Protein AF-A0A965KF27-F1 (afdb_monomer)

Sequence (479 aa):
AANRAMLPWALVDLTTTGQGMSFATTGVGGISRYLRPLAGSEYETNPTSIIAGTNGTTGMSNLQLIAGTFGGVPFAGSTVTGNATRNSLTMENGANLTIADGAQFNLRTGGILVRAGSNSTISGGVLNFPNTFSPLTIWTVGNLTISSSLAGGNGIAGGNMSLIKNGLGTLTVAPVASTINGLAATGTNSLSGQFVLNQGTLKLGAGINNAIQPYNYFSAMSGTLDLNGTSLQTYGFFNDSAVPGNGANITSTNGTGHLMITTDTRTFSGTMSGDMKFTKSGNGTFNFYSDFSYSGPTVINGGLTVMYQDARFTATSALDLNFGNLYLENNNSWSDNANRIPDGTPVTMRGGYLELRGRAQNASSERIGTATLALGQSQFYVANGAGADATTTLTIGNLVRNVGTAVNFTSGLYNRVKIEQLNGSAFSAANLTNGIIGGWAVMGAIGTGTHHFATYSPIYGVGAMGTDGFLGYSNATTD

Nearest PDB structures (foldseek):
  6bea-assembly1_A  TM=2.503E-01  e=2.991E+00  Escherichia coli CFT073

Solvent-accessible surface area (backbone atoms only — not comparable to full-atom values): 21808 Å² total; per-residue (Å²): 94,26,59,61,74,65,39,50,91,40,74,27,62,83,48,96,75,43,79,50,50,28,50,21,20,73,56,91,62,101,85,56,95,44,80,34,49,67,54,78,68,29,36,44,66,62,55,72,65,41,51,58,39,60,92,94,50,88,25,44,22,25,36,33,33,62,29,48,69,58,97,85,43,79,37,59,53,30,35,28,76,34,55,25,44,27,30,30,43,37,31,26,69,35,12,30,40,38,29,34,82,92,14,37,42,30,39,54,50,14,22,37,38,28,35,52,85,11,62,24,40,37,31,53,27,33,43,41,43,51,64,92,37,50,43,35,23,37,33,16,49,8,30,37,37,34,36,23,26,37,31,44,23,49,39,65,90,69,65,35,63,28,34,36,38,33,37,69,20,38,40,33,36,32,22,52,53,31,88,50,90,96,36,62,41,29,22,57,24,49,44,26,9,14,38,34,32,59,29,23,32,42,31,36,22,72,68,22,25,21,23,55,29,62,53,18,32,37,37,36,53,20,39,31,43,30,32,22,31,14,41,41,42,25,35,27,65,28,48,78,42,82,48,59,60,44,25,14,38,36,34,19,84,48,56,63,10,32,48,32,38,31,59,33,61,51,23,33,2,26,34,36,33,45,43,22,30,41,32,43,31,37,72,30,47,31,37,34,14,18,52,25,52,18,49,29,42,39,36,33,38,30,25,36,37,39,25,29,49,59,22,24,39,70,37,33,59,27,39,36,24,44,49,8,33,40,36,46,38,16,54,90,22,93,48,80,65,55,62,42,48,40,55,81,27,40,32,40,24,34,35,12,37,42,32,42,33,13,19,52,63,29,74,28,44,39,42,38,13,42,38,32,36,71,33,51,58,23,37,44,38,33,43,53,20,57,61,94,60,20,24,17,37,43,35,30,50,20,42,32,76,41,90,90,33,34,38,39,35,32,53,54,94,50,10,21,39,35,56,50,13,50,68,85,37,83,50,55,53,88,74,35,63,96,60,23,79,38,100,44,31,31,21,41,63,89,92,68,87,61,71,32,54,18,18,53,26,92,86,54,20,48,42,39,49,59,37,93,85,43,56,61,78,80,83,75,83,77,128

Structure (mmCIF, N/CA/C/O backbone):
data_AF-A0A965KF27-F1
#
_entry.id   AF-A0A965KF27-F1
#
loop_
_atom_site.group_PDB
_atom_site.id
_atom_site.type_symbol
_atom_site.label_atom_id
_atom_site.label_alt_id
_atom_site.label_comp_id
_atom_site.label_asym_id
_atom_site.label_entity_id
_atom_site.label_seq_id
_atom_site.pdbx_PDB_ins_code
_atom_site.Cartn_x
_atom_site.Cartn_y
_atom_site.Cartn_z
_atom_site.occupancy
_atom_site.B_iso_or_equiv
_atom_site.auth_seq_id
_atom_site.auth_comp_id
_atom_site.auth_asym_id
_atom_site.auth_atom_id
_atom_site.pdbx_PDB_model_num
ATOM 1 N N . ALA A 1 1 ? 32.822 6.476 -28.924 1.00 77.38 1 ALA A N 1
ATOM 2 C CA . ALA A 1 1 ? 32.779 5.006 -28.775 1.00 77.38 1 ALA A CA 1
ATOM 3 C C . ALA A 1 1 ? 31.440 4.648 -28.163 1.00 77.38 1 ALA A C 1
ATOM 5 O O . ALA A 1 1 ? 31.049 5.314 -27.210 1.00 77.38 1 ALA A O 1
ATOM 6 N N . ALA A 1 2 ? 30.766 3.620 -28.681 1.00 83.31 2 ALA A N 1
ATOM 7 C CA . ALA A 1 2 ? 29.409 3.263 -28.265 1.00 83.31 2 ALA A CA 1
ATOM 8 C C . ALA A 1 2 ? 29.284 2.822 -26.792 1.00 83.31 2 ALA A C 1
ATOM 10 O O . ALA A 1 2 ? 28.183 2.709 -26.289 1.00 83.31 2 ALA A O 1
ATOM 11 N N . ASN A 1 3 ? 30.387 2.580 -26.076 1.00 87.25 3 ASN A N 1
ATOM 12 C CA . ASN A 1 3 ? 30.406 2.249 -24.644 1.00 87.25 3 ASN A CA 1
ATOM 13 C C . ASN A 1 3 ? 30.841 3.457 -23.792 1.00 87.25 3 ASN A C 1
ATOM 15 O O . ASN A 1 3 ? 31.815 3.401 -23.038 1.00 87.25 3 ASN A O 1
ATOM 19 N N . ARG A 1 4 ? 30.200 4.614 -23.977 1.00 89.56 4 ARG A N 1
ATOM 20 C CA . ARG A 1 4 ? 30.495 5.788 -23.145 1.00 89.56 4 ARG A CA 1
ATOM 21 C C . ARG A 1 4 ? 29.890 5.588 -21.752 1.00 89.56 4 ARG A C 1
ATOM 23 O O . ARG A 1 4 ? 28.711 5.260 -21.641 1.00 89.56 4 ARG A O 1
ATOM 30 N N . ALA A 1 5 ? 30.685 5.835 -20.708 1.00 89.50 5 ALA A N 1
ATOM 31 C CA . ALA A 1 5 ? 30.214 5.833 -19.324 1.00 89.50 5 ALA A CA 1
ATOM 32 C C . ALA A 1 5 ? 29.113 6.883 -19.099 1.00 89.50 5 ALA A C 1
ATOM 34 O O . ALA A 1 5 ? 29.152 7.968 -19.684 1.00 89.50 5 ALA A O 1
ATOM 35 N N . MET A 1 6 ? 28.155 6.577 -18.227 1.00 92.25 6 MET A N 1
ATOM 36 C CA . MET A 1 6 ? 27.004 7.436 -17.950 1.00 92.25 6 MET A CA 1
ATOM 37 C C . MET A 1 6 ? 26.544 7.338 -16.500 1.00 92.25 6 MET A C 1
ATOM 39 O O . MET A 1 6 ? 26.923 6.414 -15.781 1.00 92.25 6 MET A O 1
ATOM 43 N N . LEU A 1 7 ? 25.680 8.270 -16.112 1.00 93.31 7 LEU A N 1
ATOM 44 C CA . LEU A 1 7 ? 24.947 8.263 -14.856 1.00 93.31 7 LEU A CA 1
ATOM 45 C C . LEU A 1 7 ? 23.524 7.736 -15.124 1.00 93.31 7 LEU A C 1
ATOM 47 O O . LEU A 1 7 ? 22.702 8.477 -15.660 1.00 93.31 7 LEU A O 1
ATOM 51 N N . PRO A 1 8 ? 23.200 6.479 -14.770 1.00 92.69 8 PRO A N 1
ATOM 52 C CA . PRO A 1 8 ? 21.877 5.892 -15.032 1.00 92.69 8 PRO A CA 1
ATOM 53 C C . PRO A 1 8 ? 20.749 6.588 -14.246 1.00 92.69 8 PRO A C 1
ATOM 55 O O . PRO A 1 8 ? 19.582 6.522 -14.622 1.00 92.69 8 PRO A O 1
ATOM 58 N N . TRP A 1 9 ? 21.097 7.293 -13.168 1.00 92.69 9 TRP A N 1
ATOM 59 C CA . TRP A 1 9 ? 20.187 8.037 -12.295 1.00 92.69 9 TRP A CA 1
ATOM 60 C C . TRP A 1 9 ? 20.003 9.508 -12.690 1.00 92.69 9 TRP A C 1
ATOM 62 O O . TRP A 1 9 ? 19.303 10.229 -11.986 1.00 92.69 9 TRP A O 1
ATOM 72 N N . ALA A 1 10 ? 20.599 9.972 -13.793 1.00 94.06 10 ALA A N 1
ATOM 73 C CA . ALA A 1 10 ? 20.452 11.349 -14.256 1.00 94.06 10 ALA A CA 1
ATOM 74 C C . ALA A 1 10 ? 20.178 11.412 -15.760 1.00 94.06 10 ALA A C 1
ATOM 76 O O . ALA A 1 10 ? 20.854 10.761 -16.558 1.00 94.06 10 ALA A O 1
ATOM 77 N N . LEU A 1 11 ? 19.224 12.261 -16.141 1.00 94.38 11 LEU A N 1
ATOM 78 C CA . LEU A 1 11 ? 18.960 12.622 -17.529 1.00 94.38 11 LEU A CA 1
ATOM 79 C C . LEU A 1 11 ? 19.413 14.060 -17.794 1.00 94.38 11 LEU A C 1
ATOM 81 O O . LEU A 1 11 ? 19.322 14.920 -16.920 1.00 94.38 11 LEU A O 1
ATOM 85 N N . VAL A 1 12 ? 19.876 14.317 -19.014 1.00 93.44 12 VAL A N 1
ATOM 86 C CA . VAL A 1 12 ? 20.067 15.664 -19.560 1.00 93.44 12 VAL A CA 1
ATOM 87 C C . VAL A 1 12 ? 19.088 15.833 -20.708 1.00 93.44 12 VAL A C 1
ATOM 89 O O . VAL A 1 12 ? 19.094 15.021 -21.634 1.00 93.44 12 VAL A O 1
ATOM 92 N N . ASP A 1 13 ? 18.276 16.886 -20.650 1.00 89.56 13 ASP A N 1
ATOM 93 C CA . ASP A 1 13 ? 17.435 17.328 -21.759 1.00 89.56 13 ASP A CA 1
ATOM 94 C C . ASP A 1 13 ? 18.058 18.561 -22.417 1.00 89.56 13 ASP A C 1
ATOM 96 O O . ASP A 1 13 ? 18.448 19.507 -21.735 1.00 89.56 13 ASP A O 1
ATOM 100 N N . LEU A 1 14 ? 18.155 18.546 -23.744 1.00 84.12 14 LEU A N 1
ATOM 101 C CA . LEU A 1 14 ? 18.534 19.717 -24.545 1.00 84.12 14 LEU A CA 1
ATOM 102 C C . LEU A 1 14 ? 17.319 20.376 -25.214 1.00 84.12 14 LEU A C 1
ATOM 104 O O . LEU A 1 14 ? 17.470 21.296 -26.014 1.00 84.12 14 LEU A O 1
ATOM 108 N N . THR A 1 15 ? 16.120 19.879 -24.924 1.00 78.19 15 THR A N 1
ATOM 109 C CA . THR A 1 15 ? 14.849 20.329 -25.488 1.00 78.19 15 THR A CA 1
ATOM 110 C C . THR A 1 15 ? 13.872 20.685 -24.373 1.00 78.19 15 THR A C 1
ATOM 112 O O . THR A 1 15 ? 14.083 20.357 -23.213 1.00 78.19 15 THR A O 1
ATOM 115 N N . THR A 1 16 ? 12.778 21.360 -24.715 1.00 65.38 16 THR A N 1
ATOM 116 C CA . THR A 1 16 ? 11.671 21.614 -23.780 1.00 65.38 16 THR A CA 1
ATOM 117 C C . THR A 1 16 ? 10.631 20.488 -23.771 1.00 65.38 16 THR A C 1
ATOM 119 O O . THR A 1 16 ? 9.737 20.492 -22.931 1.00 65.38 16 THR A O 1
ATOM 122 N N . THR A 1 17 ? 10.716 19.533 -24.705 1.00 64.94 17 THR A N 1
ATOM 123 C CA . THR A 1 17 ? 9.679 18.519 -24.975 1.00 64.94 17 THR A CA 1
ATOM 124 C C . THR A 1 17 ? 10.075 17.098 -24.571 1.00 64.94 17 THR A C 1
ATOM 126 O O . THR A 1 17 ? 9.298 16.168 -24.784 1.00 64.94 17 THR A O 1
ATOM 129 N N . GLY A 1 18 ? 11.277 16.885 -24.031 1.00 66.06 18 GLY A N 1
ATOM 130 C CA . GLY A 1 18 ? 11.758 15.555 -23.661 1.00 66.06 18 GLY A CA 1
ATOM 131 C C . GLY A 1 18 ? 12.308 14.711 -24.810 1.00 66.06 18 GLY A C 1
ATOM 132 O O . GLY A 1 18 ? 12.859 13.635 -24.570 1.00 66.06 18 GLY A O 1
ATOM 133 N N . GLN A 1 19 ? 12.194 15.175 -26.057 1.00 63.41 19 GLN A N 1
ATOM 134 C CA . GLN A 1 19 ? 12.662 14.435 -27.233 1.00 63.41 19 GLN A CA 1
ATOM 135 C C . GLN A 1 19 ? 14.193 14.445 -27.360 1.00 63.41 19 GLN A C 1
ATOM 137 O O . GLN A 1 19 ? 14.773 13.540 -27.954 1.00 63.41 19 GLN A O 1
ATOM 142 N N . GLY A 1 20 ? 14.870 15.411 -26.733 1.00 74.00 20 GLY A N 1
ATOM 143 C CA . GLY A 1 20 ? 16.330 15.490 -26.631 1.00 74.00 20 GLY A CA 1
ATOM 144 C C . GLY A 1 20 ? 16.938 14.786 -25.417 1.00 74.00 20 GLY A C 1
ATOM 145 O O . GLY A 1 20 ? 18.156 14.848 -25.253 1.00 74.00 20 GLY A O 1
ATOM 146 N N . MET A 1 21 ? 16.137 14.112 -24.582 1.00 89.12 21 MET A N 1
ATOM 147 C CA . MET A 1 21 ? 16.615 13.521 -23.328 1.00 89.12 21 MET A CA 1
ATOM 148 C C . MET A 1 21 ? 17.507 12.299 -23.503 1.00 89.12 21 MET A C 1
ATOM 150 O O . MET A 1 21 ? 17.153 11.337 -24.169 1.00 89.12 21 MET A O 1
ATOM 154 N N . SER A 1 22 ? 18.629 12.274 -22.798 1.00 94.31 22 SER A N 1
ATOM 155 C CA . SER A 1 22 ? 19.522 11.116 -22.727 1.00 94.31 22 SER A CA 1
ATOM 156 C C . SER A 1 22 ? 20.075 10.971 -21.318 1.00 94.31 22 SER A C 1
ATOM 158 O O . SER A 1 22 ? 20.110 11.941 -20.563 1.00 94.31 22 SER A O 1
ATOM 160 N N . PHE A 1 23 ? 20.605 9.793 -20.988 1.00 95.38 23 PHE A N 1
ATOM 161 C CA . PHE A 1 23 ? 21.456 9.641 -19.811 1.00 95.38 23 PHE A CA 1
ATOM 162 C C . PHE A 1 23 ? 22.585 10.670 -19.804 1.00 95.38 23 PHE A C 1
ATOM 164 O O . PHE A 1 23 ? 23.196 10.942 -20.846 1.00 95.38 23 PHE A O 1
ATOM 171 N N . ALA A 1 24 ? 22.860 11.215 -18.622 1.00 94.12 24 ALA A N 1
ATOM 172 C CA . ALA A 1 24 ? 23.939 12.162 -18.423 1.00 94.12 24 ALA A CA 1
ATOM 173 C C . ALA A 1 24 ? 25.299 11.466 -18.575 1.00 94.12 24 ALA A C 1
ATOM 175 O O . ALA A 1 24 ? 25.563 10.424 -17.973 1.00 94.12 24 ALA A O 1
ATOM 176 N N . THR A 1 25 ? 26.193 12.073 -19.345 1.00 92.06 25 THR A N 1
ATOM 177 C CA . THR A 1 25 ? 27.604 11.695 -19.448 1.00 92.06 25 THR A CA 1
ATOM 178 C C . THR A 1 25 ? 28.488 12.931 -19.312 1.00 92.06 25 THR A C 1
ATOM 180 O O . THR A 1 25 ? 28.034 14.068 -19.443 1.00 92.06 25 THR A O 1
ATOM 183 N N . THR A 1 26 ? 29.771 12.727 -19.037 1.00 88.69 26 THR A N 1
ATOM 184 C CA . THR A 1 26 ? 30.740 13.819 -18.954 1.00 88.69 26 THR A CA 1
ATOM 185 C C . THR A 1 26 ? 31.139 14.317 -20.344 1.00 88.69 26 THR A C 1
ATOM 187 O O . THR A 1 26 ? 31.276 13.538 -21.298 1.00 88.69 26 THR A O 1
ATOM 190 N N . GLY A 1 27 ? 31.381 15.625 -20.457 1.00 79.69 27 GLY A N 1
ATOM 191 C CA . GLY A 1 27 ? 32.025 16.251 -21.614 1.00 79.69 27 GLY A CA 1
ATOM 192 C C . GLY A 1 27 ? 33.340 15.566 -22.024 1.00 79.69 27 GLY A C 1
ATOM 193 O O . GLY A 1 27 ? 34.021 14.931 -21.215 1.00 79.69 27 GLY A O 1
ATOM 194 N N . VAL A 1 28 ? 33.698 15.676 -23.304 1.00 68.50 28 VAL A N 1
ATOM 195 C CA . VAL A 1 28 ? 35.023 15.304 -23.832 1.00 68.50 28 VAL A CA 1
ATOM 196 C C . VAL A 1 28 ? 35.784 16.594 -24.133 1.00 68.50 28 VAL A C 1
ATOM 198 O O . VAL A 1 28 ? 35.405 17.320 -25.042 1.00 68.50 28 VAL A O 1
ATOM 201 N N . GLY A 1 29 ? 36.816 16.910 -23.346 1.00 61.09 29 GLY A N 1
ATOM 202 C CA . GLY A 1 29 ? 37.650 18.104 -23.547 1.00 61.09 29 GLY A CA 1
ATOM 203 C C . GLY A 1 29 ? 38.289 18.610 -22.251 1.00 61.09 29 GLY A C 1
ATOM 204 O O . GLY A 1 29 ? 37.610 18.781 -21.243 1.00 61.09 29 GLY A O 1
ATOM 205 N N . GLY A 1 30 ? 39.606 18.832 -22.269 1.00 53.75 30 GLY A N 1
ATOM 206 C CA . GLY A 1 30 ? 40.469 18.974 -21.087 1.00 53.75 30 GLY A CA 1
ATOM 207 C C . GLY A 1 30 ? 40.339 20.240 -20.232 1.00 53.75 30 GLY A C 1
ATOM 208 O O . GLY A 1 30 ? 41.230 20.471 -19.425 1.00 53.75 30 GLY A O 1
ATOM 209 N N . ILE A 1 31 ? 39.291 21.064 -20.369 1.00 55.97 31 ILE A N 1
ATOM 210 C CA . ILE A 1 31 ? 39.220 22.348 -19.634 1.00 55.97 31 ILE A CA 1
ATOM 211 C C . ILE A 1 31 ? 37.835 22.675 -19.045 1.00 55.97 31 ILE A C 1
ATOM 213 O O . ILE A 1 31 ? 37.691 23.642 -18.305 1.00 55.97 31 ILE A O 1
ATOM 217 N N . SER A 1 32 ? 36.792 21.871 -19.282 1.00 58.41 32 SER A N 1
ATOM 218 C CA . SER A 1 32 ? 35.496 22.060 -18.604 1.00 58.41 32 SER A CA 1
ATOM 219 C C . SER A 1 32 ? 34.770 20.731 -18.411 1.00 58.41 32 SER A C 1
ATOM 221 O O . SER A 1 32 ? 34.354 20.082 -19.369 1.00 58.41 32 SER A O 1
ATOM 223 N N . ARG A 1 33 ? 34.620 20.317 -17.149 1.00 72.56 33 ARG A N 1
ATOM 224 C CA . ARG A 1 33 ? 33.836 19.140 -16.753 1.00 72.56 33 ARG A CA 1
ATOM 225 C C . ARG A 1 33 ? 32.363 19.547 -16.649 1.00 72.56 33 ARG A C 1
ATOM 227 O O . ARG A 1 33 ? 31.944 20.035 -15.609 1.00 72.56 33 ARG A O 1
ATOM 234 N N . TYR A 1 34 ? 31.595 19.361 -17.719 1.00 85.38 34 TYR A N 1
ATOM 235 C CA . TYR A 1 34 ? 30.139 19.554 -17.722 1.00 85.38 34 TYR A CA 1
ATOM 236 C C . TYR A 1 34 ? 29.401 18.233 -17.985 1.00 85.38 34 TYR A C 1
ATOM 238 O O . TYR A 1 34 ? 29.977 17.289 -18.540 1.00 85.38 34 TYR A O 1
ATOM 246 N N . LEU A 1 35 ? 28.134 18.165 -17.566 1.00 89.38 35 LEU A N 1
ATOM 247 C CA . LEU A 1 35 ? 27.212 17.081 -17.911 1.00 89.38 35 LEU A CA 1
ATOM 248 C C . LEU A 1 35 ? 26.552 17.379 -19.261 1.00 89.38 35 LEU A C 1
ATOM 250 O O . LEU A 1 35 ? 26.169 18.514 -19.532 1.00 89.38 35 LEU A O 1
ATOM 254 N N . ARG A 1 36 ? 26.423 16.358 -20.107 1.00 91.56 36 ARG A N 1
ATOM 255 C CA . ARG A 1 36 ? 25.790 16.430 -21.433 1.00 91.56 36 ARG A CA 1
ATOM 256 C C . ARG A 1 36 ? 25.028 15.136 -21.738 1.00 91.56 36 ARG A C 1
ATOM 258 O O . ARG A 1 36 ? 25.313 14.123 -21.094 1.00 91.56 36 ARG A O 1
ATOM 265 N N . PRO A 1 37 ? 24.110 15.119 -22.718 1.00 92.38 37 PRO A N 1
ATOM 266 C CA . PRO A 1 37 ? 23.562 13.862 -23.219 1.00 92.38 37 PRO A CA 1
ATOM 267 C C . PRO A 1 37 ? 24.627 13.035 -23.957 1.00 92.38 37 PRO A C 1
ATOM 269 O O . PRO A 1 37 ? 25.672 13.555 -24.375 1.00 92.38 37 PRO A O 1
ATOM 272 N N . LEU A 1 38 ? 24.343 11.747 -24.157 1.00 91.94 38 LEU A N 1
ATOM 273 C CA . LEU A 1 38 ? 25.114 10.896 -25.062 1.00 91.94 38 LEU A CA 1
ATOM 274 C C . LEU A 1 38 ? 24.956 11.399 -26.500 1.00 91.94 38 LEU A C 1
ATOM 276 O O . LEU A 1 38 ? 23.855 11.728 -26.941 1.00 91.94 38 LEU A O 1
ATOM 280 N N . ALA A 1 39 ? 26.064 11.448 -27.231 1.00 90.62 39 ALA A N 1
ATOM 281 C CA . ALA A 1 39 ? 26.066 11.756 -28.653 1.00 90.62 39 ALA A CA 1
ATOM 282 C C . ALA A 1 39 ? 25.632 10.529 -29.473 1.00 90.62 39 ALA A C 1
ATOM 284 O O . ALA A 1 39 ? 25.791 9.395 -29.029 1.00 90.62 39 ALA A O 1
ATOM 285 N N . GLY A 1 40 ? 25.161 10.732 -30.709 1.00 89.50 40 GLY A N 1
ATOM 286 C CA . GLY A 1 40 ? 24.749 9.626 -31.589 1.00 89.50 40 GLY A CA 1
ATOM 287 C C . GLY A 1 40 ? 25.841 8.564 -31.802 1.00 89.50 40 GLY A C 1
ATOM 288 O O . GLY A 1 40 ? 25.564 7.374 -31.777 1.00 89.50 40 GLY A O 1
ATOM 289 N N . SER A 1 41 ? 27.111 8.975 -31.894 1.00 90.12 41 SER A N 1
ATOM 290 C CA . SER A 1 41 ? 28.271 8.069 -32.018 1.00 90.12 41 SER A CA 1
ATOM 291 C C . SER A 1 41 ? 28.656 7.332 -30.722 1.00 90.12 41 SER A C 1
ATOM 293 O O . SER A 1 41 ? 29.625 6.562 -30.680 1.00 90.12 41 SER A O 1
ATOM 295 N N . GLU A 1 42 ? 27.935 7.601 -29.636 1.00 92.44 42 GLU A N 1
ATOM 296 C CA . GLU A 1 42 ? 28.058 6.929 -28.345 1.00 92.44 42 GLU A CA 1
ATOM 297 C C . GLU A 1 42 ? 26.949 5.897 -28.125 1.00 92.44 42 GLU A C 1
ATOM 299 O O . GLU A 1 42 ? 26.927 5.287 -27.056 1.00 92.44 42 GLU A O 1
ATOM 304 N N . TYR A 1 43 ? 26.110 5.659 -29.139 1.00 93.12 43 TYR A N 1
ATOM 305 C CA . TYR A 1 43 ? 25.134 4.579 -29.200 1.00 93.12 43 TYR A CA 1
ATOM 306 C C . TYR A 1 43 ? 25.518 3.514 -30.238 1.00 93.12 43 TYR A C 1
ATOM 308 O O . TYR A 1 43 ? 26.175 3.787 -31.242 1.00 93.12 43 TYR A O 1
ATOM 316 N N . GLU A 1 44 ? 25.090 2.280 -29.986 1.00 93.44 44 GLU A N 1
ATOM 317 C CA . GLU A 1 44 ? 24.813 1.278 -31.013 1.00 93.44 44 GLU A CA 1
ATOM 318 C C . GLU A 1 44 ? 23.320 1.389 -31.350 1.00 93.44 44 GLU A C 1
ATOM 320 O O . GLU A 1 44 ? 22.474 1.070 -30.514 1.00 93.44 44 GLU A O 1
ATOM 325 N N . THR A 1 45 ? 22.993 1.891 -32.541 1.00 92.94 45 THR A N 1
ATOM 326 C CA . THR A 1 45 ? 21.607 2.189 -32.931 1.00 92.94 45 THR A CA 1
ATOM 327 C C . THR A 1 45 ? 21.020 1.075 -33.797 1.00 92.94 45 THR A C 1
ATOM 329 O O . THR A 1 45 ? 21.628 0.677 -34.788 1.00 92.94 45 THR A O 1
ATOM 332 N N . ASN A 1 46 ? 19.820 0.607 -33.443 1.00 93.88 46 ASN A N 1
ATOM 333 C CA . ASN A 1 46 ? 19.008 -0.360 -34.193 1.00 93.88 46 ASN A CA 1
ATOM 334 C C . ASN A 1 46 ? 19.732 -1.647 -34.659 1.00 93.88 46 ASN A C 1
ATOM 336 O O . ASN A 1 46 ? 19.573 -2.044 -35.817 1.00 93.88 46 ASN A O 1
ATOM 340 N N . PRO A 1 47 ? 20.503 -2.349 -33.803 1.00 91.00 47 PRO A N 1
ATOM 341 C CA . PRO A 1 47 ? 21.055 -3.644 -34.188 1.00 91.00 47 PRO A CA 1
ATOM 342 C C . PRO A 1 47 ? 19.921 -4.658 -34.377 1.00 91.00 47 PRO A C 1
ATOM 344 O O . PRO A 1 47 ? 19.057 -4.802 -33.517 1.00 91.00 47 PRO A O 1
ATOM 347 N N . THR A 1 48 ? 19.905 -5.408 -35.474 1.00 81.62 48 THR A N 1
ATOM 348 C CA . THR A 1 48 ? 18.842 -6.401 -35.724 1.00 81.62 48 THR A CA 1
ATOM 349 C C . THR A 1 48 ? 18.924 -7.611 -34.785 1.00 81.62 48 THR A C 1
ATOM 351 O O . THR A 1 48 ? 17.897 -8.193 -34.438 1.00 81.62 48 THR A O 1
ATOM 354 N N . SER A 1 49 ? 20.127 -7.956 -34.314 1.00 87.19 49 SER A N 1
ATOM 355 C CA . SER A 1 49 ? 20.380 -9.023 -33.340 1.00 87.19 49 SER A CA 1
ATOM 356 C C . SER A 1 49 ? 21.372 -8.565 -32.275 1.00 87.19 49 SER A C 1
ATOM 358 O O . SER A 1 49 ? 22.376 -7.919 -32.575 1.00 87.19 49 SER A O 1
ATOM 360 N N . ILE A 1 50 ? 21.091 -8.922 -31.025 1.00 88.94 50 ILE A N 1
ATOM 361 C CA . ILE A 1 50 ? 21.919 -8.632 -29.858 1.00 88.94 50 ILE A CA 1
ATOM 362 C C . ILE A 1 50 ? 22.464 -9.961 -29.333 1.00 88.94 50 ILE A C 1
ATOM 364 O O . ILE A 1 50 ? 21.717 -10.820 -28.865 1.00 88.94 50 ILE A O 1
ATOM 368 N N . ILE A 1 51 ? 23.783 -10.112 -29.403 1.00 82.38 51 ILE A N 1
ATOM 369 C CA . ILE A 1 51 ? 24.529 -11.280 -28.917 1.00 82.38 51 ILE A CA 1
ATOM 370 C C . ILE A 1 51 ? 25.544 -10.875 -27.840 1.00 82.38 51 ILE A C 1
ATOM 372 O O . ILE A 1 51 ? 25.835 -9.679 -27.660 1.00 82.38 51 ILE A O 1
ATOM 376 N N . ALA A 1 52 ? 26.077 -11.868 -27.118 1.00 71.38 52 ALA A N 1
ATOM 377 C CA . ALA A 1 52 ? 27.252 -11.704 -26.263 1.00 71.38 52 ALA A CA 1
ATOM 378 C C . ALA A 1 52 ? 28.369 -11.029 -27.067 1.00 71.38 52 ALA A C 1
ATOM 380 O O . ALA A 1 52 ? 28.673 -11.469 -28.174 1.00 71.38 52 ALA A O 1
ATOM 381 N N . GLY A 1 53 ? 28.979 -9.970 -26.536 1.00 58.69 53 GLY A N 1
ATOM 382 C CA . GLY A 1 53 ? 30.152 -9.401 -27.191 1.00 58.69 53 GLY A CA 1
ATOM 383 C C . GLY A 1 53 ? 31.444 -9.874 -26.549 1.00 58.69 53 GLY A C 1
ATOM 384 O O . GLY A 1 53 ? 31.542 -10.022 -25.331 1.00 58.69 53 GLY A O 1
ATOM 385 N N . THR A 1 54 ? 32.451 -10.075 -27.388 1.00 43.09 54 THR A N 1
ATOM 386 C CA . THR A 1 54 ? 33.846 -10.211 -26.980 1.00 43.09 54 THR A CA 1
ATOM 387 C C . THR A 1 54 ? 34.334 -8.856 -26.458 1.00 43.09 54 THR A C 1
ATOM 389 O O . THR A 1 54 ? 34.027 -7.808 -27.027 1.00 43.09 54 THR A O 1
ATOM 392 N N . ASN A 1 55 ? 35.080 -8.844 -25.354 1.00 39.28 55 ASN A N 1
ATOM 393 C CA . ASN A 1 55 ? 35.579 -7.613 -24.735 1.00 39.28 55 ASN A CA 1
ATOM 394 C C . ASN A 1 55 ? 36.320 -6.739 -25.779 1.00 39.28 55 ASN A C 1
ATOM 396 O O . ASN A 1 55 ? 37.256 -7.212 -26.416 1.00 39.28 55 ASN A O 1
ATOM 400 N N . GLY A 1 56 ? 35.889 -5.487 -25.984 1.00 43.34 56 GLY A N 1
ATOM 401 C CA . GLY A 1 56 ? 36.508 -4.547 -26.939 1.00 43.34 56 GLY A CA 1
ATOM 402 C C . GLY A 1 56 ? 35.796 -4.347 -28.291 1.00 43.34 56 GLY A C 1
ATOM 403 O O . GLY A 1 56 ? 36.153 -3.422 -29.014 1.00 43.34 56 GLY A O 1
ATOM 404 N N . THR A 1 57 ? 34.750 -5.114 -28.616 1.00 49.19 57 THR A N 1
ATOM 405 C CA . THR A 1 57 ? 33.837 -4.866 -29.759 1.00 49.19 57 THR A CA 1
ATOM 406 C C . THR A 1 57 ? 32.393 -5.136 -29.328 1.00 49.19 57 THR A C 1
ATOM 408 O O . THR A 1 57 ? 32.166 -6.133 -28.662 1.00 49.19 57 THR A O 1
ATOM 411 N N . THR A 1 58 ? 31.454 -4.220 -29.632 1.00 53.41 58 THR A N 1
ATOM 412 C CA . THR A 1 58 ? 29.962 -4.326 -29.542 1.00 53.41 58 THR A CA 1
ATOM 413 C C . THR A 1 58 ? 29.291 -4.921 -28.276 1.00 53.41 58 THR A C 1
ATOM 415 O O . THR A 1 58 ? 28.075 -4.850 -28.137 1.00 53.41 58 THR A O 1
ATOM 418 N N . GLY A 1 59 ? 30.032 -5.433 -27.292 1.00 61.69 59 GLY A N 1
ATOM 419 C CA . GLY A 1 59 ? 29.525 -6.202 -26.149 1.00 61.69 59 GLY A CA 1
ATOM 420 C C . GLY A 1 59 ? 29.175 -5.417 -24.901 1.00 61.69 59 GLY A C 1
ATOM 421 O O . GLY A 1 59 ? 28.730 -6.000 -23.923 1.00 61.69 59 GLY A O 1
ATOM 422 N N . MET A 1 60 ? 29.411 -4.109 -24.900 1.00 79.81 60 MET A N 1
ATOM 423 C CA . MET A 1 60 ? 29.077 -3.217 -23.785 1.00 79.81 60 MET A CA 1
ATOM 424 C C . MET A 1 60 ? 28.615 -1.855 -24.312 1.00 79.81 60 MET A C 1
ATOM 426 O O . MET A 1 60 ? 28.893 -0.829 -23.717 1.00 79.81 60 MET A O 1
ATOM 430 N N . SER A 1 61 ? 27.981 -1.798 -25.476 1.00 90.44 61 SER A N 1
ATOM 431 C CA . SER A 1 61 ? 27.466 -0.539 -26.022 1.00 90.44 61 SER A CA 1
ATOM 432 C C . SER A 1 61 ? 26.289 0.011 -25.204 1.00 90.44 61 SER A C 1
ATOM 434 O O . SER A 1 61 ? 25.606 -0.707 -24.469 1.00 90.44 61 SER A O 1
ATOM 436 N N . ASN A 1 62 ? 26.046 1.307 -25.356 1.00 93.75 62 ASN A N 1
ATOM 437 C CA . ASN A 1 62 ? 24.781 1.960 -25.068 1.00 93.75 62 ASN A CA 1
ATOM 438 C C . ASN A 1 62 ? 23.858 1.663 -26.238 1.00 93.75 62 ASN A C 1
ATOM 440 O O . ASN A 1 62 ? 24.149 2.062 -27.363 1.00 93.75 62 ASN A O 1
ATOM 444 N N . LEU A 1 63 ? 22.782 0.935 -25.996 1.00 95.38 63 LEU A N 1
ATOM 445 C CA . LEU A 1 63 ? 21.862 0.542 -27.046 1.00 95.38 63 LEU A CA 1
ATOM 446 C C . LEU A 1 63 ? 20.822 1.643 -27.260 1.00 95.38 63 LEU A C 1
ATOM 448 O O . LEU A 1 63 ? 20.259 2.145 -26.290 1.00 95.38 63 LEU A O 1
ATOM 452 N N . GLN A 1 64 ? 20.540 1.989 -28.513 1.00 95.81 64 GLN A N 1
ATOM 453 C CA . GLN A 1 64 ? 19.428 2.866 -28.874 1.00 95.81 64 GLN A CA 1
ATOM 454 C C . GLN A 1 64 ? 18.529 2.163 -29.885 1.00 95.81 64 GLN A C 1
ATOM 456 O O . GLN A 1 64 ? 18.973 1.805 -30.974 1.00 95.81 64 GLN A O 1
ATOM 461 N N . LEU A 1 65 ? 17.265 1.971 -29.525 1.00 97.00 65 LEU A N 1
ATOM 462 C CA . LEU A 1 65 ? 16.249 1.383 -30.385 1.00 97.00 65 LEU A CA 1
ATOM 463 C C . LEU A 1 65 ? 15.241 2.463 -30.771 1.00 97.00 65 LEU A C 1
ATOM 465 O O . LEU A 1 65 ? 14.606 3.058 -29.905 1.00 97.00 65 LEU A O 1
ATOM 469 N N . ILE A 1 66 ? 15.086 2.701 -32.067 1.00 95.88 66 ILE A N 1
ATOM 470 C CA . ILE A 1 66 ? 14.211 3.717 -32.646 1.00 95.88 66 ILE A CA 1
ATOM 471 C C . ILE A 1 66 ? 13.363 3.029 -33.704 1.00 95.88 66 ILE A C 1
ATOM 473 O O . ILE A 1 66 ? 13.886 2.647 -34.752 1.00 95.88 66 ILE A O 1
ATOM 477 N N . ALA A 1 67 ? 12.067 2.861 -33.447 1.00 96.56 67 ALA A N 1
ATOM 478 C CA . ALA A 1 67 ? 11.174 2.298 -34.448 1.00 96.56 67 ALA A CA 1
ATOM 479 C C . ALA A 1 67 ? 10.951 3.302 -35.581 1.00 96.56 67 ALA A C 1
ATOM 481 O O . ALA A 1 67 ? 10.959 4.517 -35.376 1.00 96.56 67 ALA A O 1
ATOM 482 N N . GLY A 1 68 ? 10.768 2.801 -36.794 1.00 94.69 68 GLY A N 1
ATOM 483 C CA . GLY A 1 68 ? 10.604 3.639 -37.974 1.00 94.69 68 GLY A CA 1
ATOM 484 C C . GLY A 1 68 ? 10.980 2.905 -39.248 1.00 94.69 68 GLY A C 1
ATOM 485 O O . GLY A 1 68 ? 11.137 1.690 -39.258 1.00 94.69 68 GLY A O 1
ATOM 486 N N . THR A 1 69 ? 11.123 3.656 -40.334 1.00 93.19 69 THR A N 1
ATOM 487 C CA . THR A 1 69 ? 11.598 3.126 -41.616 1.00 93.19 69 THR A CA 1
ATOM 488 C C . THR A 1 69 ? 12.950 3.748 -41.934 1.00 93.19 69 THR A C 1
ATOM 490 O O . THR A 1 69 ? 13.054 4.968 -42.041 1.00 93.19 69 THR A O 1
ATOM 493 N N . PHE A 1 70 ? 13.981 2.920 -42.098 1.00 89.12 70 PHE A N 1
ATOM 494 C CA . PHE A 1 70 ? 15.353 3.353 -42.367 1.00 89.12 70 PHE A CA 1
ATOM 495 C C . PHE A 1 70 ? 15.795 2.797 -43.716 1.00 89.12 70 PHE A C 1
ATOM 497 O O . PHE A 1 70 ? 15.819 1.586 -43.910 1.00 89.12 70 PHE A O 1
ATOM 504 N N . GLY A 1 71 ? 16.088 3.674 -44.681 1.00 86.88 71 GLY A N 1
ATOM 505 C CA . GLY A 1 71 ? 16.452 3.242 -46.037 1.00 86.88 71 GLY A CA 1
ATOM 506 C C . GLY A 1 71 ? 15.380 2.377 -46.719 1.00 86.88 71 GLY A C 1
ATOM 507 O O . GLY A 1 71 ? 15.718 1.488 -47.491 1.00 86.88 71 GLY A O 1
ATOM 508 N N . GLY A 1 72 ? 14.099 2.591 -46.391 1.00 90.56 72 GLY A N 1
ATOM 509 C CA . GLY A 1 72 ? 12.974 1.790 -46.891 1.00 90.56 72 GLY A CA 1
ATOM 510 C C . GLY A 1 72 ? 12.694 0.500 -46.110 1.00 90.56 72 GLY A C 1
ATOM 511 O O . GLY A 1 72 ? 11.703 -0.165 -46.395 1.00 90.56 72 GLY A O 1
ATOM 512 N N . VAL A 1 73 ? 13.512 0.157 -45.109 1.00 89.44 73 VAL A N 1
ATOM 513 C CA . VAL A 1 73 ? 13.334 -1.046 -44.285 1.00 89.44 73 VAL A CA 1
ATOM 514 C C . VAL A 1 73 ? 12.639 -0.683 -42.966 1.00 89.44 73 VAL A C 1
ATOM 516 O O . VAL A 1 73 ? 13.172 0.136 -42.209 1.00 89.44 73 VAL A O 1
ATOM 519 N N . PRO A 1 74 ? 11.467 -1.268 -42.659 1.00 92.38 74 PRO A N 1
ATOM 520 C CA . PRO A 1 74 ? 10.825 -1.101 -41.362 1.00 92.38 74 PRO A CA 1
ATOM 521 C C . PRO A 1 74 ? 11.657 -1.729 -40.240 1.00 92.38 74 PRO A C 1
ATOM 523 O O . PRO A 1 74 ? 12.106 -2.870 -40.338 1.00 92.38 74 PRO A O 1
ATOM 526 N N . PHE A 1 75 ? 11.808 -1.001 -39.141 1.00 95.06 75 PHE A N 1
ATOM 527 C CA . PHE A 1 75 ? 12.398 -1.470 -37.898 1.00 95.06 75 PHE A CA 1
ATOM 528 C C . PHE A 1 75 ? 11.390 -1.259 -36.769 1.00 95.06 75 PHE A C 1
ATOM 530 O O . PHE A 1 75 ? 10.964 -0.134 -36.512 1.00 95.06 75 PHE A O 1
ATOM 537 N N . ALA A 1 76 ? 11.014 -2.342 -36.092 1.00 93.75 76 ALA A N 1
ATOM 538 C CA . ALA A 1 76 ? 10.098 -2.313 -34.949 1.00 93.75 76 ALA A CA 1
ATOM 539 C C . ALA A 1 76 ? 10.798 -2.635 -33.616 1.00 93.75 76 ALA A C 1
ATOM 541 O O . ALA A 1 76 ? 10.226 -2.425 -32.548 1.00 93.75 76 ALA A O 1
ATOM 542 N N . GLY A 1 77 ? 12.029 -3.150 -33.655 1.00 95.06 77 GLY A N 1
ATOM 543 C CA . GLY A 1 77 ? 12.747 -3.581 -32.465 1.00 95.06 77 GLY A CA 1
ATOM 544 C C . GLY A 1 77 ? 13.896 -4.542 -32.755 1.00 95.06 77 GLY A C 1
ATOM 545 O O . GLY A 1 77 ? 14.148 -4.903 -33.904 1.00 95.06 77 GLY A O 1
ATOM 546 N N . SER A 1 78 ? 14.560 -4.969 -31.684 1.00 95.81 78 SER A N 1
ATOM 547 C CA . SER A 1 78 ? 15.690 -5.909 -31.714 1.00 95.81 78 SER A CA 1
ATOM 548 C C . SER A 1 78 ? 15.372 -7.203 -30.976 1.00 95.81 78 SER A C 1
ATOM 550 O O . SER A 1 78 ? 14.512 -7.229 -30.093 1.00 95.81 78 SER A O 1
ATOM 552 N N . THR A 1 79 ? 16.127 -8.260 -31.285 1.00 95.69 79 THR A N 1
ATOM 553 C CA . THR A 1 79 ? 16.065 -9.531 -30.550 1.00 95.69 79 THR A CA 1
ATOM 554 C C . THR A 1 79 ? 17.400 -9.861 -29.886 1.00 95.69 79 THR A C 1
ATOM 556 O O . THR A 1 79 ? 18.446 -9.819 -30.533 1.00 95.69 79 THR A O 1
ATOM 559 N N . VAL A 1 80 ? 17.371 -10.226 -28.605 1.00 95.25 80 VAL A N 1
ATOM 560 C CA . VAL A 1 80 ? 18.487 -10.842 -27.878 1.00 95.25 80 VAL A CA 1
ATOM 561 C C . VAL A 1 80 ? 18.435 -12.342 -28.135 1.00 95.25 80 VAL A C 1
ATOM 563 O O . VAL A 1 80 ? 17.543 -13.021 -27.638 1.00 95.25 80 VAL A O 1
ATOM 566 N N . THR A 1 81 ? 19.353 -12.856 -28.951 1.00 91.69 81 THR A N 1
ATOM 567 C CA . THR A 1 81 ? 19.316 -14.252 -29.436 1.00 91.69 81 THR A CA 1
ATOM 568 C C . THR A 1 81 ? 20.079 -15.232 -28.540 1.00 91.69 81 THR A C 1
ATOM 570 O O . THR A 1 81 ? 19.901 -16.439 -28.650 1.00 91.69 81 THR A O 1
ATOM 573 N N . GLY A 1 82 ? 20.892 -14.718 -27.618 1.00 89.25 82 GLY A N 1
ATOM 574 C CA . GLY A 1 82 ? 21.584 -15.472 -26.575 1.00 89.25 82 GLY A CA 1
ATOM 575 C C . GLY A 1 82 ? 21.988 -14.541 -25.435 1.00 89.25 82 GLY A C 1
ATOM 576 O O . GLY A 1 82 ? 21.754 -13.337 -25.518 1.00 89.25 82 GLY A O 1
ATOM 577 N N . ASN A 1 83 ? 22.594 -15.075 -24.373 1.00 91.25 83 ASN A N 1
ATOM 578 C CA . ASN A 1 83 ? 22.959 -14.265 -23.208 1.00 91.25 83 ASN A CA 1
ATOM 579 C C . ASN A 1 83 ? 23.796 -13.048 -23.614 1.00 91.25 83 ASN A C 1
ATOM 581 O O . ASN A 1 83 ? 24.854 -13.193 -24.221 1.00 91.25 83 ASN A O 1
ATOM 585 N N . ALA A 1 84 ? 23.333 -11.851 -23.273 1.00 91.12 84 ALA A N 1
ATOM 586 C CA . ALA A 1 84 ? 23.984 -10.613 -23.657 1.00 91.12 84 ALA A CA 1
ATOM 587 C C . ALA A 1 84 ? 24.009 -9.618 -22.499 1.00 91.12 84 ALA A C 1
ATOM 589 O O . ALA A 1 84 ? 23.091 -9.529 -21.681 1.00 91.12 84 ALA A O 1
ATOM 590 N N . THR A 1 85 ? 25.074 -8.827 -22.478 1.00 90.69 85 THR A N 1
ATOM 591 C CA . THR A 1 85 ? 25.212 -7.670 -21.601 1.00 90.69 85 THR A CA 1
ATOM 592 C C . THR A 1 85 ? 25.354 -6.435 -22.476 1.00 90.69 85 THR A C 1
ATOM 594 O O . THR A 1 85 ? 25.983 -6.479 -23.535 1.00 90.69 85 THR A O 1
ATOM 597 N N . ARG A 1 86 ? 24.741 -5.331 -22.063 1.00 91.94 86 ARG A N 1
ATOM 598 C CA . ARG A 1 86 ? 24.944 -3.994 -22.630 1.00 91.94 86 ARG A CA 1
ATOM 599 C C . ARG A 1 86 ? 25.192 -3.004 -21.503 1.00 91.94 86 ARG A C 1
ATOM 601 O O . ARG A 1 86 ? 25.082 -3.351 -20.329 1.00 91.94 86 ARG A O 1
ATOM 608 N N . ASN A 1 87 ? 25.610 -1.792 -21.837 1.00 91.56 87 ASN A N 1
ATOM 609 C CA . ASN A 1 87 ? 25.800 -0.765 -20.823 1.00 91.56 87 ASN A CA 1
ATOM 610 C C . ASN A 1 87 ? 24.437 -0.205 -20.399 1.00 91.56 87 ASN A C 1
ATOM 612 O O . ASN A 1 87 ? 24.082 -0.289 -19.230 1.00 91.56 87 ASN A O 1
ATOM 616 N N . SER A 1 88 ? 23.644 0.253 -21.370 1.00 94.56 88 SER A N 1
ATOM 617 C CA . SER A 1 88 ? 22.314 0.850 -21.181 1.00 94.56 88 SER A CA 1
ATOM 618 C C . SER A 1 88 ? 21.387 0.544 -22.359 1.00 94.56 88 SER A C 1
ATOM 620 O O . SER A 1 88 ? 21.844 0.042 -23.390 1.00 94.56 88 SER A O 1
ATOM 622 N N . LEU A 1 89 ? 20.103 0.872 -22.212 1.00 97.19 89 LEU A N 1
ATOM 623 C CA . LEU A 1 89 ? 19.089 0.785 -23.260 1.00 97.19 89 LEU A CA 1
ATOM 624 C C . LEU A 1 89 ? 18.274 2.085 -23.328 1.00 97.19 89 LEU A C 1
ATOM 626 O O . LEU A 1 89 ? 17.668 2.484 -22.338 1.00 97.19 89 LEU A O 1
ATOM 630 N N . THR A 1 90 ? 18.199 2.694 -24.506 1.00 97.38 90 THR A N 1
ATOM 631 C CA . THR A 1 90 ? 17.288 3.797 -24.836 1.00 97.38 90 THR A CA 1
ATOM 632 C C . THR A 1 90 ? 16.275 3.315 -25.878 1.00 97.38 90 THR A C 1
ATOM 634 O O . THR A 1 90 ? 16.670 2.712 -26.874 1.00 97.38 90 THR A O 1
ATOM 637 N N . MET A 1 91 ? 14.981 3.565 -25.667 1.00 97.69 91 MET A N 1
ATOM 638 C CA . MET A 1 91 ? 13.889 3.165 -26.566 1.00 97.69 91 MET A CA 1
ATOM 639 C C . MET A 1 91 ? 13.057 4.377 -26.998 1.00 97.69 91 MET A C 1
ATOM 641 O O . MET A 1 91 ? 12.693 5.225 -26.176 1.00 97.69 91 MET A O 1
ATOM 645 N N . GLU A 1 92 ? 12.754 4.448 -28.293 1.00 95.12 92 GLU A N 1
ATOM 646 C CA . GLU A 1 92 ? 12.117 5.591 -28.944 1.00 95.12 92 GLU A CA 1
ATOM 647 C C . GLU A 1 92 ? 11.092 5.136 -29.989 1.00 95.12 92 GLU A C 1
ATOM 649 O O . GLU A 1 92 ? 11.231 4.079 -30.612 1.00 95.12 92 GLU A O 1
ATOM 654 N N . ASN A 1 93 ? 10.068 5.969 -30.195 1.00 95.19 93 ASN A N 1
ATOM 655 C CA . ASN A 1 93 ? 9.023 5.789 -31.207 1.00 95.19 93 ASN A CA 1
ATOM 656 C C . ASN A 1 93 ? 8.291 4.427 -31.160 1.00 95.19 93 ASN A C 1
ATOM 658 O O . ASN A 1 93 ? 7.795 3.946 -32.172 1.00 95.19 93 ASN A O 1
ATOM 662 N N . GLY A 1 94 ? 8.235 3.782 -29.992 1.00 95.69 94 GLY A N 1
ATOM 663 C CA . GLY A 1 94 ? 7.600 2.474 -29.812 1.00 95.69 94 GLY A CA 1
ATOM 664 C C . GLY A 1 94 ? 8.477 1.278 -30.190 1.00 95.69 94 GLY A C 1
ATOM 665 O O . GLY A 1 94 ? 7.950 0.187 -30.388 1.00 95.69 94 GLY A O 1
ATOM 666 N N . ALA A 1 95 ? 9.803 1.444 -30.288 1.00 97.62 95 ALA A N 1
ATOM 667 C CA . ALA A 1 95 ? 10.701 0.307 -30.484 1.00 97.62 95 ALA A CA 1
ATOM 668 C C . ALA A 1 95 ? 10.567 -0.718 -29.352 1.00 97.62 95 ALA A C 1
ATOM 670 O O . ALA A 1 95 ? 10.448 -0.336 -28.186 1.00 97.62 95 ALA A O 1
ATOM 671 N N . ASN A 1 96 ? 10.646 -2.004 -29.694 1.00 97.88 96 ASN A N 1
ATOM 672 C CA . ASN A 1 96 ? 10.572 -3.123 -28.756 1.00 97.88 96 ASN A CA 1
ATOM 673 C C . ASN A 1 96 ? 11.915 -3.857 -28.618 1.00 97.88 96 ASN A C 1
ATOM 675 O O . ASN A 1 96 ? 12.785 -3.785 -29.487 1.00 97.88 96 ASN A O 1
ATOM 679 N N . LEU A 1 97 ? 12.062 -4.608 -27.530 1.00 98.06 97 LEU A N 1
ATOM 680 C CA . LEU A 1 97 ? 13.142 -5.568 -27.327 1.00 98.06 97 LEU A CA 1
ATOM 681 C C . LEU A 1 97 ? 12.534 -6.936 -27.013 1.00 98.06 97 LEU A C 1
ATOM 683 O O . LEU A 1 97 ? 11.776 -7.086 -26.058 1.00 98.06 97 LEU A O 1
ATOM 687 N N . THR A 1 98 ? 12.890 -7.945 -27.795 1.00 97.88 98 THR A N 1
ATOM 688 C CA . THR A 1 98 ? 12.509 -9.335 -27.518 1.00 97.88 98 THR A CA 1
ATOM 689 C C . THR A 1 98 ? 13.732 -10.086 -27.020 1.00 97.88 98 THR A C 1
ATOM 691 O O . THR A 1 98 ? 14.798 -9.998 -27.619 1.00 97.88 98 THR A O 1
ATOM 694 N N . ILE A 1 99 ? 13.610 -10.817 -25.925 1.00 97.44 99 ILE A N 1
ATOM 695 C CA . ILE A 1 99 ? 14.642 -11.707 -25.406 1.00 97.44 99 ILE A CA 1
ATOM 696 C C . ILE A 1 99 ? 14.216 -13.121 -25.777 1.00 97.44 99 ILE A C 1
ATOM 698 O O . ILE A 1 99 ? 13.125 -13.543 -25.411 1.00 97.44 99 ILE A O 1
ATOM 702 N N . ALA A 1 100 ? 15.033 -13.843 -26.539 1.00 96.00 100 ALA A N 1
ATOM 703 C CA . ALA A 1 100 ? 14.703 -15.205 -26.937 1.00 96.00 100 ALA A CA 1
ATOM 704 C C . ALA A 1 100 ? 14.529 -16.120 -25.712 1.00 96.00 100 ALA A C 1
ATOM 706 O O . ALA A 1 100 ? 15.086 -15.868 -24.638 1.00 96.00 100 ALA A O 1
ATOM 707 N N . ASP A 1 101 ? 13.773 -17.200 -25.879 1.00 92.50 101 ASP A N 1
ATOM 708 C CA . ASP A 1 101 ? 13.602 -18.198 -24.826 1.00 92.50 101 ASP A CA 1
ATOM 709 C C . ASP A 1 101 ? 14.959 -18.771 -24.400 1.00 92.50 101 ASP A C 1
ATOM 711 O O . ASP A 1 101 ? 15.821 -19.080 -25.223 1.00 92.50 101 ASP A O 1
ATOM 715 N N . GLY A 1 102 ? 15.174 -18.867 -23.087 1.00 90.38 102 GLY A N 1
ATOM 716 C CA . GLY A 1 102 ? 16.452 -19.294 -22.512 1.00 90.38 102 GLY A CA 1
ATOM 717 C C . GLY A 1 102 ? 17.580 -18.254 -22.579 1.00 90.38 102 GLY A C 1
ATOM 718 O O . GLY A 1 102 ? 18.637 -18.493 -21.995 1.00 90.38 102 GLY A O 1
ATOM 719 N N . ALA A 1 103 ? 17.378 -17.099 -23.223 1.00 94.25 103 ALA A N 1
ATOM 720 C CA . ALA A 1 103 ? 18.349 -16.011 -23.226 1.00 94.25 103 ALA A CA 1
ATOM 721 C C . ALA A 1 103 ? 18.159 -15.066 -22.028 1.00 94.25 103 ALA A C 1
ATOM 723 O O . ALA A 1 103 ? 17.051 -14.831 -21.536 1.00 94.25 103 ALA A O 1
ATOM 724 N N . GLN A 1 104 ? 19.274 -14.488 -21.583 1.00 93.94 104 GLN A N 1
ATOM 725 C CA . GLN A 1 104 ? 19.322 -13.452 -20.558 1.00 93.94 104 GLN A CA 1
ATOM 726 C C . GLN A 1 104 ? 19.867 -12.143 -21.128 1.00 93.94 104 GLN A C 1
ATOM 728 O O 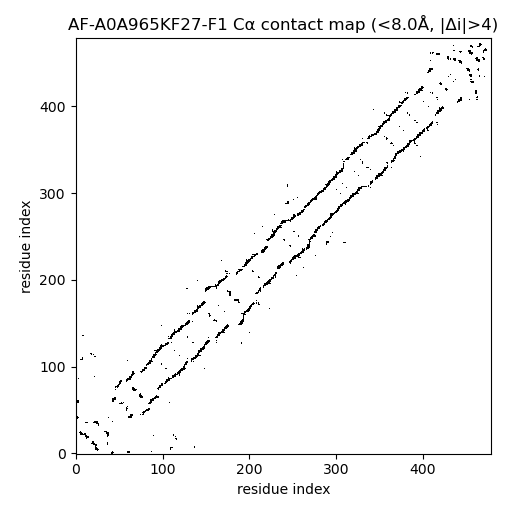. GLN A 1 104 ? 20.910 -12.126 -21.783 1.00 93.94 104 GLN A O 1
ATOM 733 N N . PHE A 1 105 ? 19.213 -11.029 -20.821 1.00 94.94 105 PHE A N 1
ATOM 734 C CA . PHE A 1 105 ? 19.713 -9.692 -21.116 1.00 94.94 105 PHE A CA 1
ATOM 735 C C . PHE A 1 105 ? 20.060 -8.961 -19.823 1.00 94.94 105 PHE A C 1
ATOM 737 O O . PHE A 1 105 ? 19.278 -8.964 -18.875 1.00 94.94 105 PHE A O 1
ATOM 744 N N . ASN A 1 106 ? 21.230 -8.329 -19.783 1.00 91.94 106 ASN A N 1
ATOM 745 C CA . ASN A 1 106 ? 21.726 -7.626 -18.605 1.00 91.94 106 ASN A CA 1
ATOM 746 C C . ASN A 1 106 ? 22.200 -6.218 -18.987 1.00 91.94 106 ASN A C 1
ATOM 748 O O . ASN A 1 106 ? 22.781 -6.026 -20.059 1.00 91.94 106 ASN A O 1
ATOM 752 N N . LEU A 1 107 ? 22.035 -5.242 -18.089 1.00 91.94 107 LEU A N 1
ATOM 753 C CA . LEU A 1 107 ? 22.571 -3.886 -18.266 1.00 91.94 107 LEU A CA 1
ATOM 754 C C . LEU A 1 107 ? 23.554 -3.560 -17.147 1.00 91.94 107 LEU A C 1
ATOM 756 O O . LEU A 1 107 ? 23.164 -3.484 -15.985 1.00 91.94 107 LEU A O 1
ATOM 760 N N . ARG A 1 108 ? 24.825 -3.339 -17.488 1.00 88.31 108 ARG A N 1
ATOM 761 C CA . ARG A 1 108 ? 25.903 -3.163 -16.505 1.00 88.31 108 ARG A CA 1
ATOM 762 C C . ARG A 1 108 ? 25.726 -1.919 -15.633 1.00 88.31 108 ARG A C 1
ATOM 764 O O . ARG A 1 108 ? 25.992 -1.985 -14.436 1.00 88.31 108 ARG A O 1
ATOM 771 N N . THR A 1 109 ? 25.287 -0.800 -16.210 1.00 87.12 109 THR A N 1
ATOM 772 C CA . THR A 1 109 ? 24.959 0.408 -15.429 1.00 87.12 109 THR A CA 1
ATOM 773 C C . THR A 1 109 ? 23.509 0.417 -14.961 1.00 87.12 109 THR A C 1
ATOM 775 O O . THR A 1 109 ? 23.119 1.329 -14.244 1.00 87.12 109 THR A O 1
ATOM 778 N N . GLY A 1 110 ? 22.695 -0.564 -15.359 1.00 85.69 110 GLY A N 1
ATOM 779 C CA . GLY A 1 110 ? 21.288 -0.640 -14.977 1.00 85.69 110 GLY A CA 1
ATOM 780 C C . GLY A 1 110 ? 20.395 0.436 -15.607 1.00 85.69 110 GLY A C 1
ATOM 781 O O . GLY A 1 110 ? 19.284 0.613 -15.135 1.00 85.69 110 GLY A O 1
ATOM 782 N N . GLY A 1 111 ? 20.830 1.181 -16.629 1.00 94.81 111 GLY A N 1
ATOM 783 C CA . GLY A 1 111 ? 20.031 2.274 -17.207 1.00 94.81 111 GLY A CA 1
ATOM 784 C C . GLY A 1 111 ? 19.085 1.834 -18.331 1.00 94.81 111 GLY A C 1
ATOM 785 O O . GLY A 1 111 ? 19.560 1.425 -19.391 1.00 94.81 111 GLY A O 1
ATOM 786 N N . ILE A 1 112 ? 17.769 2.006 -18.143 1.00 98.06 112 ILE A N 1
ATOM 787 C CA . ILE A 1 112 ? 16.754 1.976 -19.217 1.00 98.06 112 ILE A CA 1
ATOM 788 C C . ILE A 1 112 ? 16.088 3.350 -19.338 1.00 98.06 112 ILE A C 1
ATOM 790 O O . ILE A 1 112 ? 15.600 3.886 -18.347 1.00 98.06 112 ILE A O 1
ATOM 794 N N . LEU A 1 113 ? 16.039 3.916 -20.542 1.00 98.00 113 LEU A N 1
ATOM 795 C CA . LEU A 1 113 ? 15.342 5.162 -20.858 1.00 98.00 113 LEU A CA 1
ATOM 796 C C . LEU A 1 113 ? 14.314 4.915 -21.960 1.00 98.00 113 LEU A C 1
ATOM 798 O O . LEU A 1 113 ? 14.656 4.456 -23.043 1.00 98.00 113 LEU A O 1
ATOM 802 N N . VAL A 1 114 ? 13.062 5.278 -21.712 1.00 97.75 114 VAL A N 1
ATOM 803 C CA . VAL A 1 114 ? 11.997 5.277 -22.717 1.00 97.75 114 VAL A CA 1
ATOM 804 C C . VAL A 1 114 ? 11.557 6.715 -22.942 1.00 97.75 114 VAL A C 1
ATOM 806 O O . VAL A 1 114 ? 11.024 7.341 -22.022 1.00 97.75 114 VAL A O 1
ATOM 809 N N . ARG A 1 115 ? 11.816 7.261 -24.137 1.00 95.25 115 ARG A N 1
ATOM 810 C CA . ARG A 1 115 ? 11.559 8.680 -24.441 1.00 95.25 115 ARG A CA 1
ATOM 811 C C . ARG A 1 115 ? 10.072 8.994 -24.594 1.00 95.25 115 ARG A C 1
ATOM 813 O O . ARG A 1 115 ? 9.243 8.105 -24.791 1.00 95.25 115 ARG A O 1
ATOM 820 N N . ALA A 1 116 ? 9.755 10.285 -24.496 1.00 93.00 116 ALA A N 1
ATOM 821 C CA . ALA A 1 116 ? 8.402 10.814 -24.622 1.00 93.00 116 ALA A CA 1
ATOM 822 C C . ALA A 1 116 ? 7.706 10.322 -25.904 1.00 93.00 116 ALA A C 1
ATOM 824 O O . ALA A 1 116 ? 8.295 10.301 -26.984 1.00 93.00 116 ALA A O 1
ATOM 825 N N . GLY A 1 117 ? 6.439 9.926 -25.779 1.00 91.94 117 GLY A N 1
ATOM 826 C CA . GLY A 1 117 ? 5.634 9.409 -26.891 1.00 91.94 117 GLY A CA 1
ATOM 827 C C . GLY A 1 117 ? 5.907 7.949 -27.275 1.00 91.94 117 GLY A C 1
ATOM 828 O O . GLY A 1 117 ? 5.158 7.394 -28.073 1.00 91.94 117 GLY A O 1
ATOM 829 N N . SER A 1 118 ? 6.925 7.298 -26.703 1.00 95.62 118 SER A N 1
ATOM 830 C CA . SER A 1 118 ? 7.174 5.873 -26.938 1.00 95.62 118 SER A CA 1
ATOM 831 C C . SER A 1 118 ? 6.255 4.997 -26.084 1.00 95.62 118 SER A C 1
ATOM 833 O O . SER A 1 118 ? 6.101 5.250 -24.891 1.00 95.62 118 SER A O 1
ATOM 835 N N . ASN A 1 119 ? 5.703 3.937 -26.677 1.00 97.62 119 ASN A N 1
ATOM 836 C CA . ASN A 1 119 ? 5.048 2.826 -25.982 1.00 97.62 119 ASN A CA 1
ATOM 837 C C . ASN A 1 119 ? 5.820 1.548 -26.320 1.00 97.62 119 ASN A C 1
ATOM 839 O O . ASN A 1 119 ? 5.571 0.923 -27.347 1.00 97.62 119 ASN A O 1
ATOM 843 N N . SER A 1 120 ? 6.802 1.211 -25.490 1.00 98.50 120 SER A N 1
ATOM 844 C CA . SER A 1 120 ? 7.771 0.148 -25.761 1.00 98.50 120 SER A CA 1
ATOM 845 C C . SER A 1 120 ? 7.513 -1.091 -24.912 1.00 98.50 120 SER A C 1
ATOM 847 O O . SER A 1 120 ? 6.973 -1.004 -23.808 1.00 98.50 120 SER A O 1
ATOM 849 N N . THR A 1 121 ? 7.950 -2.248 -25.403 1.00 98.56 121 THR A N 1
ATOM 850 C CA . THR A 1 121 ? 7.860 -3.529 -24.697 1.00 98.56 121 THR A CA 1
ATOM 851 C C . THR A 1 121 ? 9.215 -4.229 -24.640 1.00 98.56 121 THR A C 1
ATOM 853 O O . THR A 1 121 ? 9.926 -4.297 -25.643 1.00 98.56 121 THR A O 1
ATOM 856 N N . ILE A 1 122 ? 9.550 -4.787 -23.473 1.00 98.50 122 ILE A N 1
ATOM 857 C CA . ILE A 1 122 ? 10.583 -5.815 -23.296 1.00 98.50 122 ILE A CA 1
ATOM 858 C C . ILE A 1 122 ? 9.860 -7.138 -23.024 1.00 98.50 122 ILE A C 1
ATOM 860 O O . ILE A 1 122 ? 9.058 -7.211 -22.092 1.00 98.50 122 ILE A O 1
ATOM 864 N N . SER A 1 123 ? 10.090 -8.159 -23.847 1.00 97.81 123 SER A N 1
ATOM 865 C CA . SER A 1 123 ? 9.332 -9.422 -23.810 1.00 97.81 123 SER A CA 1
ATOM 866 C C . SER A 1 123 ? 10.210 -10.658 -23.984 1.00 97.81 123 SER A C 1
ATOM 868 O O . SER A 1 123 ? 11.378 -10.539 -24.343 1.00 97.81 123 SER A O 1
ATOM 870 N N . GLY A 1 124 ? 9.650 -11.844 -23.728 1.00 95.88 124 GLY A N 1
ATOM 871 C CA . GLY A 1 124 ? 10.365 -13.122 -23.809 1.00 95.88 124 GLY A CA 1
ATOM 872 C C . GLY A 1 124 ? 11.261 -13.356 -22.591 1.00 95.88 124 GLY A C 1
ATOM 873 O O . GLY A 1 124 ? 10.910 -12.867 -21.527 1.00 95.88 124 GLY A O 1
ATOM 874 N N . GLY A 1 125 ? 12.391 -14.053 -22.739 1.00 94.81 125 GLY A N 1
ATOM 875 C CA . GLY A 1 125 ? 13.266 -14.627 -21.698 1.00 94.81 125 GLY A CA 1
ATOM 876 C C . GLY A 1 125 ? 13.448 -13.876 -20.363 1.00 94.81 125 GLY A C 1
ATOM 877 O O . GLY A 1 125 ? 12.507 -13.661 -19.594 1.00 94.81 125 GLY A O 1
ATOM 878 N N . VAL A 1 126 ? 14.697 -13.580 -19.991 1.00 96.00 126 VAL A N 1
ATOM 879 C CA . VAL A 1 126 ? 15.007 -13.019 -18.662 1.00 96.00 126 VAL A CA 1
ATOM 880 C C . VAL A 1 126 ? 15.769 -11.711 -18.785 1.00 96.00 126 VAL A C 1
ATOM 882 O O . VAL A 1 126 ? 16.814 -11.637 -19.427 1.00 96.00 126 VAL A O 1
ATOM 885 N N . LEU A 1 127 ? 15.278 -10.684 -18.103 1.00 96.00 127 LEU A N 1
ATOM 886 C CA . LEU A 1 127 ? 16.010 -9.454 -17.856 1.00 96.00 127 LEU A CA 1
ATOM 887 C C . LEU A 1 127 ? 16.662 -9.561 -16.464 1.00 96.00 127 LEU A C 1
ATOM 889 O O . LEU A 1 127 ? 15.985 -9.507 -15.437 1.00 96.00 127 LEU A O 1
ATOM 893 N N . ASN A 1 128 ? 17.974 -9.790 -16.433 1.00 93.56 128 ASN A N 1
ATOM 894 C CA . ASN A 1 128 ? 18.708 -10.189 -15.232 1.00 93.56 128 ASN A CA 1
ATOM 895 C C . ASN A 1 128 ? 19.613 -9.058 -14.707 1.00 93.56 128 ASN A C 1
ATOM 897 O O . ASN A 1 128 ? 20.387 -8.460 -15.457 1.00 93.56 128 ASN A O 1
ATOM 901 N N . PHE A 1 129 ? 19.530 -8.785 -13.402 1.00 92.12 129 PHE A N 1
ATOM 902 C CA . PHE A 1 129 ? 20.295 -7.739 -12.716 1.00 92.12 129 PHE A CA 1
ATOM 903 C C . PHE A 1 129 ? 20.913 -8.283 -11.428 1.00 92.12 129 PHE A C 1
ATOM 905 O O . PHE A 1 129 ? 20.290 -8.209 -10.371 1.00 92.12 129 PHE A O 1
ATOM 912 N N . PRO A 1 130 ? 22.126 -8.852 -11.477 1.00 89.38 130 PRO A N 1
ATOM 913 C CA . PRO A 1 130 ? 22.800 -9.329 -10.274 1.00 89.38 130 PRO A CA 1
ATOM 914 C C . PRO A 1 130 ? 23.191 -8.164 -9.348 1.00 89.38 130 PRO A C 1
ATOM 916 O O . PRO A 1 130 ? 23.396 -7.040 -9.804 1.00 89.38 130 PRO A O 1
ATOM 919 N N . ASN A 1 131 ? 23.389 -8.447 -8.058 1.00 88.00 131 ASN A N 1
ATOM 920 C CA . ASN A 1 131 ? 23.839 -7.469 -7.049 1.00 88.00 131 ASN A CA 1
ATOM 921 C C . ASN A 1 131 ? 25.211 -6.823 -7.332 1.00 88.00 131 ASN A C 1
ATOM 923 O O . ASN A 1 131 ? 25.567 -5.829 -6.707 1.00 88.00 131 ASN A O 1
ATOM 927 N N . THR A 1 132 ? 25.997 -7.365 -8.264 1.00 88.31 132 THR A N 1
ATOM 928 C CA . THR A 1 132 ? 27.263 -6.769 -8.715 1.00 88.31 132 THR A CA 1
ATOM 929 C C . THR A 1 132 ? 27.062 -5.584 -9.659 1.00 88.31 132 THR A C 1
ATOM 931 O O . THR A 1 132 ? 28.030 -4.902 -9.997 1.00 88.31 132 THR A O 1
ATOM 934 N N . PHE A 1 133 ? 25.843 -5.377 -10.163 1.00 86.62 133 PHE A N 1
ATOM 935 C CA . PHE A 1 133 ? 25.506 -4.266 -11.051 1.00 86.62 133 PHE A CA 1
ATOM 936 C C . PHE A 1 133 ? 24.857 -3.130 -10.262 1.00 86.62 133 PHE A C 1
ATOM 938 O O . PHE A 1 133 ? 24.373 -3.311 -9.146 1.00 86.62 133 PHE A O 1
ATOM 945 N N . SER A 1 134 ? 24.854 -1.934 -10.850 1.00 83.69 134 SER A N 1
ATOM 946 C CA . SER A 1 134 ? 24.058 -0.833 -10.307 1.00 83.69 134 SER A CA 1
ATOM 947 C C . SER A 1 134 ? 22.568 -1.212 -10.280 1.00 83.69 134 SER A C 1
ATOM 949 O O . SER A 1 134 ? 22.136 -1.994 -11.133 1.00 83.69 134 SER A O 1
ATOM 951 N N . PRO A 1 135 ? 21.765 -0.645 -9.357 1.00 92.12 135 PRO A N 1
ATOM 952 C CA . PRO A 1 135 ? 20.321 -0.851 -9.358 1.00 92.12 135 PRO A CA 1
ATOM 953 C C . PRO A 1 135 ? 19.722 -0.532 -10.730 1.00 92.12 135 PRO A C 1
ATOM 955 O O . PRO A 1 135 ? 20.113 0.451 -11.370 1.00 92.12 135 PRO A O 1
ATOM 958 N N . LEU A 1 136 ? 18.749 -1.333 -11.164 1.00 95.50 136 LEU A N 1
ATOM 959 C CA . LEU A 1 136 ? 18.042 -1.091 -12.414 1.00 95.50 136 LEU A CA 1
ATOM 960 C C . LEU A 1 136 ? 17.265 0.222 -12.307 1.00 95.50 136 LEU A C 1
ATOM 962 O O . LEU A 1 136 ? 16.238 0.300 -11.643 1.00 95.50 136 LEU A O 1
ATOM 966 N N . THR A 1 137 ? 17.745 1.258 -12.975 1.00 97.00 137 THR A N 1
ATOM 967 C CA . THR A 1 137 ? 17.094 2.559 -13.041 1.00 97.00 137 THR A CA 1
ATOM 968 C C . THR A 1 137 ? 16.346 2.682 -14.359 1.00 97.00 137 THR A C 1
ATOM 970 O O . THR A 1 137 ? 16.949 2.729 -15.432 1.00 97.00 137 THR A O 1
ATOM 973 N N . ILE A 1 138 ? 15.021 2.753 -14.274 1.00 98.12 138 ILE A N 1
ATOM 974 C CA . ILE A 1 138 ? 14.131 2.866 -15.426 1.00 98.12 138 ILE A CA 1
ATOM 975 C C . ILE A 1 138 ? 13.530 4.265 -15.452 1.00 98.12 138 ILE A C 1
ATOM 977 O O . ILE A 1 138 ? 12.789 4.655 -14.550 1.00 98.12 138 ILE A O 1
ATOM 981 N N . TRP A 1 139 ? 13.808 5.001 -16.519 1.00 97.94 139 TRP A N 1
ATOM 982 C CA . TRP A 1 139 ? 13.192 6.279 -16.837 1.00 97.94 139 TRP A CA 1
ATOM 983 C C . TRP A 1 139 ? 12.095 6.077 -17.871 1.00 97.94 139 TRP A C 1
ATOM 985 O O . TRP A 1 139 ? 12.368 5.957 -19.064 1.00 97.94 139 TRP A O 1
ATOM 995 N N . THR A 1 140 ? 10.844 6.065 -17.428 1.00 97.44 140 THR A N 1
ATOM 996 C CA . THR A 1 140 ? 9.689 6.058 -18.330 1.00 97.44 140 THR A CA 1
ATOM 997 C C . THR A 1 140 ? 9.222 7.497 -18.522 1.00 97.44 140 THR A C 1
ATOM 999 O O . THR A 1 140 ? 8.431 8.024 -17.739 1.00 97.44 140 THR A O 1
ATOM 1002 N N . VAL A 1 141 ? 9.768 8.175 -19.528 1.00 95.38 141 VAL A N 1
ATOM 1003 C CA . VAL A 1 141 ? 9.218 9.453 -20.008 1.00 95.38 141 VAL A CA 1
ATOM 1004 C C . VAL A 1 141 ? 8.051 9.157 -20.955 1.00 95.38 141 VAL A C 1
ATOM 1006 O O . VAL A 1 141 ? 7.005 9.791 -20.867 1.00 95.38 141 VAL A O 1
ATOM 1009 N N . GLY A 1 142 ? 8.222 8.153 -21.820 1.00 95.56 142 GLY A N 1
ATOM 1010 C CA . GLY A 1 142 ? 7.132 7.389 -22.432 1.00 95.56 142 GLY A CA 1
ATOM 1011 C C . GLY A 1 142 ? 6.706 6.219 -21.544 1.00 95.56 142 GLY A C 1
ATOM 1012 O O . GLY A 1 142 ? 7.014 6.197 -20.356 1.00 95.56 142 GLY A O 1
ATOM 1013 N N . ASN A 1 143 ? 6.029 5.224 -22.113 1.00 98.25 143 ASN A N 1
ATOM 1014 C CA . ASN A 1 143 ? 5.554 4.041 -21.400 1.00 98.25 143 ASN A CA 1
ATOM 1015 C C . ASN A 1 143 ? 6.372 2.795 -21.755 1.00 98.25 143 ASN A C 1
ATOM 1017 O O . ASN A 1 143 ? 6.742 2.584 -22.911 1.00 98.25 143 ASN A O 1
ATOM 1021 N N . LEU A 1 144 ? 6.603 1.943 -20.758 1.00 98.81 144 LEU A N 1
ATOM 1022 C CA . LEU A 1 144 ? 7.303 0.671 -20.896 1.00 98.81 144 LEU A CA 1
ATOM 1023 C C . LEU A 1 144 ? 6.456 -0.462 -20.325 1.00 98.81 144 LEU A C 1
ATOM 1025 O O . LEU A 1 144 ? 6.020 -0.378 -19.181 1.00 98.81 144 LEU A O 1
ATOM 1029 N N . THR A 1 145 ? 6.302 -1.549 -21.072 1.00 98.69 145 THR A N 1
ATOM 1030 C CA . THR A 1 145 ? 5.830 -2.831 -20.537 1.00 98.69 145 THR A CA 1
ATOM 1031 C C . THR A 1 145 ? 6.985 -3.822 -20.495 1.00 98.69 145 THR A C 1
ATOM 1033 O O . THR A 1 145 ? 7.633 -4.064 -21.508 1.00 98.69 145 THR A O 1
ATOM 1036 N N . ILE A 1 146 ? 7.247 -4.420 -19.337 1.00 98.44 146 ILE A N 1
ATOM 1037 C CA . ILE A 1 146 ? 8.184 -5.534 -19.196 1.00 98.44 146 ILE A CA 1
ATOM 1038 C C . ILE A 1 146 ? 7.365 -6.793 -18.950 1.00 98.44 146 ILE A C 1
ATOM 1040 O O . ILE A 1 146 ? 6.814 -6.972 -17.866 1.00 98.44 146 ILE A O 1
ATOM 1044 N N . SER A 1 147 ? 7.290 -7.648 -19.967 1.00 97.19 147 SER A N 1
ATOM 1045 C CA . SER A 1 147 ? 6.691 -8.985 -19.880 1.00 97.19 147 SER A CA 1
ATOM 1046 C C . SER A 1 147 ? 7.715 -10.105 -19.708 1.00 97.19 147 SER A C 1
ATOM 1048 O O . SER A 1 147 ? 7.354 -11.244 -19.416 1.00 97.19 147 SER A O 1
ATOM 1050 N N . SER A 1 148 ? 9.004 -9.780 -19.829 1.00 96.88 148 SER A N 1
ATOM 1051 C CA . SER A 1 148 ? 10.080 -10.680 -19.423 1.00 96.88 148 SER A CA 1
ATOM 1052 C C . SER A 1 148 ? 10.118 -10.903 -17.919 1.00 96.88 148 SER A C 1
ATOM 1054 O O . SER A 1 148 ? 9.745 -10.026 -17.135 1.00 96.88 148 SER A O 1
ATOM 1056 N N . SER A 1 149 ? 10.656 -12.056 -17.517 1.00 95.44 149 SER A N 1
ATOM 1057 C CA . SER A 1 149 ? 10.972 -12.289 -16.108 1.00 95.44 149 SER A CA 1
ATOM 1058 C C . SER A 1 149 ? 12.144 -11.395 -15.689 1.00 95.44 149 SER A C 1
ATOM 1060 O O . SER A 1 149 ? 13.191 -11.384 -16.333 1.00 95.44 149 SER A O 1
ATOM 1062 N N . LEU A 1 150 ? 11.978 -10.653 -14.604 1.00 96.56 150 LEU A N 1
ATOM 1063 C CA . LEU A 1 150 ? 13.010 -9.920 -13.885 1.00 96.56 150 LEU A CA 1
ATOM 1064 C C . LEU A 1 150 ? 13.685 -10.867 -12.888 1.00 96.56 150 LEU A C 1
ATOM 1066 O O . LEU A 1 150 ? 12.997 -11.495 -12.079 1.00 96.56 150 LEU A O 1
ATOM 1070 N N . ALA A 1 151 ? 15.015 -10.940 -12.906 1.00 95.19 151 ALA A N 1
ATOM 1071 C CA . ALA A 1 151 ? 15.790 -11.810 -12.017 1.00 95.19 151 ALA A CA 1
ATOM 1072 C C . ALA A 1 151 ? 16.983 -11.093 -11.366 1.00 95.19 151 ALA A C 1
ATOM 1074 O O . ALA A 1 151 ? 17.476 -10.088 -11.882 1.00 95.19 151 ALA A O 1
ATOM 1075 N N . GLY A 1 152 ? 17.451 -11.637 -10.237 1.00 93.31 152 GLY A N 1
ATOM 1076 C CA . GLY A 1 152 ? 18.629 -11.167 -9.504 1.00 93.31 152 GLY A CA 1
ATOM 1077 C C . GLY A 1 152 ? 18.280 -10.304 -8.288 1.00 93.31 152 GLY A C 1
ATOM 1078 O O . GLY A 1 152 ? 17.457 -10.669 -7.447 1.00 93.31 152 GLY A O 1
ATOM 1079 N N . GLY A 1 153 ? 18.915 -9.142 -8.190 1.00 92.44 153 GLY A N 1
ATOM 1080 C CA . GLY A 1 153 ? 18.689 -8.156 -7.145 1.00 92.44 153 GLY A CA 1
ATOM 1081 C C . GLY A 1 153 ? 19.599 -8.345 -5.938 1.00 92.44 153 GLY A C 1
ATOM 1082 O O . GLY A 1 153 ? 20.611 -9.042 -6.001 1.00 92.44 153 GLY A O 1
ATOM 1083 N N . ASN A 1 154 ? 19.253 -7.680 -4.841 1.00 91.69 154 ASN A N 1
ATOM 1084 C CA . ASN A 1 154 ? 20.122 -7.520 -3.675 1.00 91.69 154 ASN A CA 1
ATOM 1085 C C . ASN A 1 154 ? 19.691 -8.337 -2.448 1.00 91.69 154 ASN A C 1
ATOM 1087 O O . ASN A 1 154 ? 20.247 -8.158 -1.362 1.00 91.69 154 ASN A O 1
ATOM 1091 N N . GLY A 1 155 ? 18.709 -9.228 -2.603 1.00 88.94 155 GLY A N 1
ATOM 1092 C CA . GLY A 1 155 ? 18.112 -9.957 -1.490 1.00 88.94 155 GLY A CA 1
ATOM 1093 C C . GLY A 1 155 ? 17.304 -9.053 -0.554 1.00 88.94 155 GLY A C 1
ATOM 1094 O O . GLY A 1 155 ? 17.347 -7.826 -0.618 1.00 88.94 155 GLY A O 1
ATOM 1095 N N . ILE A 1 156 ? 16.549 -9.676 0.349 1.00 85.50 156 ILE A N 1
ATOM 1096 C CA . ILE A 1 156 ? 15.634 -8.974 1.264 1.00 85.50 156 ILE A CA 1
ATOM 1097 C C . ILE A 1 156 ? 16.275 -8.615 2.613 1.00 85.50 156 ILE A C 1
ATOM 1099 O O . ILE A 1 156 ? 15.684 -7.889 3.394 1.00 85.50 156 ILE A O 1
ATOM 1103 N N . ALA A 1 157 ? 17.495 -9.075 2.901 1.00 81.69 157 ALA A N 1
ATOM 1104 C CA . ALA A 1 157 ? 18.118 -8.888 4.215 1.00 81.69 157 ALA A CA 1
ATOM 1105 C C . ALA A 1 157 ? 18.675 -7.469 4.465 1.00 81.69 157 ALA A C 1
ATOM 1107 O O . ALA A 1 157 ? 18.949 -7.125 5.610 1.00 81.69 157 ALA A O 1
ATOM 1108 N N . GLY A 1 158 ? 18.864 -6.652 3.419 1.00 67.62 158 GLY A N 1
ATOM 1109 C CA . GLY A 1 158 ? 19.593 -5.377 3.517 1.00 67.62 158 GLY A CA 1
ATOM 1110 C C . GLY A 1 158 ? 18.868 -4.141 2.989 1.00 67.62 158 GLY A C 1
ATOM 1111 O O . GLY A 1 158 ? 19.488 -3.089 2.905 1.00 67.62 158 GLY A O 1
ATOM 1112 N N . GLY A 1 159 ? 17.601 -4.244 2.567 1.00 74.25 159 GLY A N 1
ATOM 1113 C CA . GLY A 1 159 ? 16.838 -3.102 2.032 1.00 74.25 159 GLY A CA 1
ATOM 1114 C C . GLY A 1 159 ? 17.450 -2.417 0.796 1.00 74.25 159 GLY A C 1
ATOM 1115 O O . GLY A 1 159 ? 16.986 -1.351 0.401 1.00 74.25 159 GLY A O 1
ATOM 1116 N N . ASN A 1 160 ? 18.475 -3.008 0.180 1.00 90.56 160 ASN A N 1
ATOM 1117 C CA . ASN A 1 160 ? 19.214 -2.425 -0.933 1.00 90.56 160 ASN A CA 1
ATOM 1118 C C . ASN A 1 160 ? 18.330 -2.279 -2.180 1.00 90.56 160 ASN A C 1
ATOM 1120 O O . ASN A 1 160 ? 17.605 -3.204 -2.569 1.00 90.56 160 ASN A O 1
ATOM 1124 N N . MET A 1 161 ? 18.430 -1.121 -2.835 1.00 93.81 161 MET A N 1
ATOM 1125 C CA . MET A 1 161 ? 17.711 -0.823 -4.075 1.00 93.81 161 MET A CA 1
ATOM 1126 C C . MET A 1 161 ? 18.098 -1.800 -5.176 1.00 93.81 161 MET A C 1
ATOM 1128 O O . MET A 1 161 ? 19.273 -1.968 -5.484 1.00 93.81 161 MET A O 1
ATOM 1132 N N . SER A 1 162 ? 17.095 -2.403 -5.799 1.00 94.75 162 SER A N 1
ATOM 1133 C CA . SER A 1 162 ? 17.281 -3.288 -6.952 1.00 94.75 162 SER A CA 1
ATOM 1134 C C . SER A 1 162 ? 16.629 -2.731 -8.203 1.00 94.75 162 SER A C 1
ATOM 1136 O O . SER A 1 162 ? 17.166 -2.914 -9.293 1.00 94.75 162 SER A O 1
ATOM 1138 N N . LEU A 1 163 ? 15.528 -1.992 -8.048 1.00 96.06 163 LEU A N 1
ATOM 1139 C CA . LEU A 1 163 ? 14.871 -1.299 -9.146 1.00 96.06 163 LEU A CA 1
ATOM 1140 C C . LEU A 1 163 ? 14.389 0.078 -8.695 1.00 96.06 163 LEU A C 1
ATOM 1142 O O . LEU A 1 163 ? 13.802 0.212 -7.625 1.00 96.06 163 LEU A O 1
ATOM 1146 N N . ILE A 1 164 ? 14.628 1.089 -9.523 1.00 97.50 164 ILE A N 1
ATOM 1147 C CA . ILE A 1 164 ? 14.181 2.465 -9.330 1.00 97.50 164 ILE A CA 1
ATOM 1148 C C . ILE A 1 164 ? 13.378 2.887 -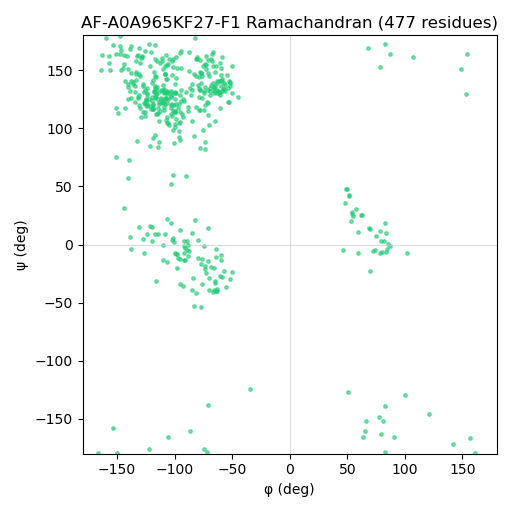10.560 1.00 97.50 164 ILE A C 1
ATOM 1150 O O . ILE A 1 164 ? 13.898 2.926 -11.676 1.00 97.50 164 ILE A O 1
ATOM 1154 N N . LYS A 1 165 ? 12.107 3.220 -10.351 1.00 97.94 165 LYS A N 1
ATOM 1155 C CA . LYS A 1 165 ? 11.195 3.747 -11.365 1.00 97.94 165 LYS A CA 1
ATOM 1156 C C . LYS A 1 165 ? 11.147 5.273 -11.285 1.00 97.94 165 LYS A C 1
ATOM 1158 O O . LYS A 1 165 ? 10.680 5.834 -10.296 1.00 97.94 165 LYS A O 1
ATOM 1163 N N . ASN A 1 166 ? 11.572 5.929 -12.362 1.00 97.56 166 ASN A N 1
ATOM 1164 C CA . ASN A 1 166 ? 11.542 7.377 -12.565 1.00 97.56 166 ASN A CA 1
ATOM 1165 C C . ASN A 1 166 ? 10.735 7.755 -13.823 1.00 97.56 166 ASN A C 1
ATOM 1167 O O . ASN A 1 166 ? 10.359 6.898 -14.628 1.00 97.56 166 ASN A O 1
ATOM 1171 N N . GLY A 1 167 ? 10.509 9.057 -14.010 1.00 95.50 167 GLY A N 1
ATOM 1172 C CA . GLY A 1 167 ? 9.768 9.617 -15.143 1.00 95.50 167 GLY A CA 1
ATOM 1173 C C . GLY A 1 167 ? 8.247 9.496 -15.000 1.00 95.50 167 GLY A C 1
ATOM 1174 O O . GLY A 1 167 ? 7.743 8.603 -14.319 1.00 95.50 167 GLY A O 1
ATOM 1175 N N . LEU A 1 168 ? 7.521 10.416 -15.640 1.00 95.44 168 LEU A N 1
ATOM 1176 C CA . LEU A 1 168 ? 6.069 10.580 -15.482 1.00 95.44 168 LEU A CA 1
ATOM 1177 C C . LEU A 1 168 ? 5.227 9.488 -16.161 1.00 95.44 168 LEU A C 1
ATOM 1179 O O . LEU A 1 168 ? 4.061 9.323 -15.817 1.00 95.44 168 LEU A O 1
ATOM 1183 N N . GLY A 1 169 ? 5.799 8.742 -17.104 1.00 97.62 169 GLY A N 1
ATOM 1184 C CA . GLY A 1 169 ? 5.118 7.663 -17.807 1.00 97.62 169 GLY A CA 1
ATOM 1185 C C . GLY A 1 169 ? 4.876 6.420 -16.949 1.00 97.62 169 GLY A C 1
ATOM 1186 O O . GLY A 1 169 ? 5.229 6.346 -15.763 1.00 97.62 169 GLY A O 1
ATOM 1187 N N . THR A 1 170 ? 4.275 5.418 -17.585 1.00 98.69 170 THR A N 1
ATOM 1188 C CA . THR A 1 170 ? 3.913 4.146 -16.957 1.00 98.69 170 THR A CA 1
ATOM 1189 C C . THR A 1 170 ? 4.988 3.093 -17.194 1.00 98.69 170 THR A C 1
ATOM 1191 O O . THR A 1 170 ? 5.363 2.822 -18.333 1.00 98.69 170 THR A O 1
ATOM 1194 N N . LEU A 1 171 ? 5.439 2.450 -16.118 1.00 98.81 171 LEU A N 1
ATOM 1195 C CA . LEU A 1 171 ? 6.104 1.152 -16.168 1.00 98.81 171 LEU A CA 1
ATOM 1196 C C . LEU A 1 171 ? 5.080 0.078 -15.810 1.00 98.81 171 LEU A C 1
ATOM 1198 O O . LEU A 1 171 ? 4.622 0.032 -14.673 1.00 98.81 171 LEU A O 1
ATOM 1202 N N . THR A 1 172 ? 4.755 -0.797 -16.753 1.00 98.69 172 THR A N 1
ATOM 1203 C CA . THR A 1 172 ? 3.966 -2.000 -16.493 1.00 98.69 172 THR A CA 1
ATOM 1204 C C . THR A 1 172 ? 4.908 -3.181 -16.297 1.00 98.69 172 THR A C 1
ATOM 1206 O O . THR A 1 172 ? 5.680 -3.506 -17.197 1.00 98.69 172 THR A O 1
ATOM 1209 N N . VAL A 1 173 ? 4.851 -3.834 -15.139 1.00 98.38 173 VAL A N 1
ATOM 1210 C CA . VAL A 1 173 ? 5.584 -5.081 -14.871 1.00 98.38 173 VAL A CA 1
ATOM 1211 C C . VAL A 1 173 ? 4.588 -6.230 -14.962 1.00 98.38 173 VAL A C 1
ATOM 1213 O O . VAL A 1 173 ? 3.679 -6.320 -14.143 1.00 98.38 173 VAL A O 1
ATOM 1216 N N . ALA A 1 174 ? 4.734 -7.079 -15.975 1.00 97.00 174 ALA A N 1
ATOM 1217 C CA . ALA A 1 174 ? 3.774 -8.117 -16.344 1.00 97.00 174 ALA A CA 1
ATOM 1218 C C . ALA A 1 174 ? 4.487 -9.414 -16.772 1.00 97.00 174 ALA A C 1
ATOM 1220 O O . ALA A 1 174 ? 4.304 -9.845 -17.912 1.00 97.00 174 ALA A O 1
ATOM 1221 N N . PRO A 1 175 ? 5.334 -10.009 -15.907 1.00 95.69 175 PRO A N 1
ATOM 1222 C CA . PRO A 1 175 ? 6.061 -11.229 -16.249 1.00 95.69 175 PRO A CA 1
ATOM 1223 C C . PRO A 1 175 ? 5.089 -12.347 -16.610 1.00 95.69 175 PRO A C 1
ATOM 1225 O O . PRO A 1 175 ? 3.933 -12.310 -16.203 1.00 95.69 175 PRO A O 1
ATOM 1228 N N . VAL A 1 176 ? 5.558 -13.381 -17.300 1.00 91.81 176 VAL A N 1
ATOM 1229 C CA . VAL A 1 176 ? 4.745 -14.586 -17.505 1.00 91.81 176 VAL A CA 1
ATOM 1230 C C . VAL A 1 176 ? 4.249 -15.156 -16.167 1.00 91.81 176 VAL A C 1
ATOM 1232 O O . VAL A 1 176 ? 4.923 -15.068 -15.136 1.00 91.81 176 VAL A O 1
ATOM 1235 N N . ALA A 1 177 ? 3.044 -15.722 -16.172 1.00 92.19 177 ALA A N 1
ATOM 1236 C CA . ALA A 1 177 ? 2.525 -16.418 -15.004 1.00 92.19 177 ALA A CA 1
ATOM 1237 C C . ALA A 1 177 ? 3.242 -17.765 -14.816 1.00 92.19 177 ALA A C 1
ATOM 1239 O O . ALA A 1 177 ? 3.702 -18.387 -15.777 1.00 92.19 177 ALA A O 1
ATOM 1240 N N . SER A 1 178 ? 3.333 -18.222 -13.569 1.00 91.69 178 SER A N 1
ATOM 1241 C CA . SER A 1 178 ? 3.924 -19.513 -13.232 1.00 91.69 178 SER A CA 1
ATOM 1242 C C . SER A 1 178 ? 3.152 -20.661 -13.881 1.00 91.69 178 SER A C 1
ATOM 1244 O O . SER A 1 178 ? 1.925 -20.681 -13.901 1.00 91.69 178 SER A O 1
ATOM 1246 N N . THR A 1 179 ? 3.879 -21.663 -14.367 1.00 91.56 179 THR A N 1
ATOM 1247 C CA . THR A 1 179 ? 3.308 -22.908 -14.901 1.00 91.56 179 THR A CA 1
ATOM 1248 C C . THR A 1 179 ? 3.107 -23.977 -13.820 1.00 91.56 179 THR A C 1
ATOM 1250 O O . THR A 1 179 ? 2.625 -25.071 -14.111 1.00 91.56 179 THR A O 1
ATOM 1253 N N . ILE A 1 180 ? 3.463 -23.683 -12.563 1.00 91.88 180 ILE A N 1
ATOM 1254 C CA . ILE A 1 180 ? 3.304 -24.601 -11.429 1.00 91.88 180 ILE A CA 1
ATOM 1255 C C . ILE A 1 180 ? 1.822 -24.680 -11.035 1.00 91.88 180 ILE A C 1
ATOM 1257 O O . ILE A 1 180 ? 1.166 -23.658 -10.821 1.00 91.88 180 ILE A O 1
ATOM 1261 N N . ASN A 1 181 ? 1.298 -25.903 -10.892 1.00 91.75 181 ASN A N 1
ATOM 1262 C CA . ASN A 1 181 ? -0.085 -26.138 -10.469 1.00 91.75 181 AS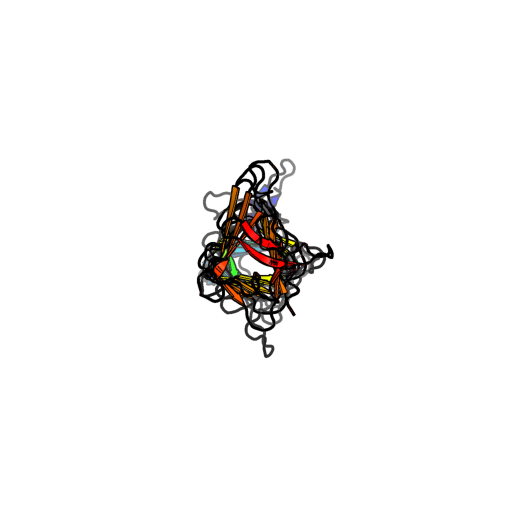N A CA 1
ATOM 1263 C C . ASN A 1 181 ? -0.377 -25.453 -9.117 1.00 91.75 181 ASN A C 1
ATOM 1265 O O . ASN A 1 181 ? 0.403 -25.568 -8.175 1.00 91.75 181 ASN A O 1
ATOM 1269 N N . GLY A 1 182 ? -1.493 -24.726 -9.036 1.00 89.50 182 GLY A N 1
ATOM 1270 C CA . GLY A 1 182 ? -1.865 -23.910 -7.874 1.00 89.50 182 GLY A CA 1
ATOM 1271 C C . GLY A 1 182 ? -1.244 -22.507 -7.835 1.00 89.50 182 GLY A C 1
ATOM 1272 O O . GLY A 1 182 ? -1.641 -21.706 -6.994 1.00 89.50 182 GLY A O 1
ATOM 1273 N N . LEU A 1 183 ? -0.326 -22.174 -8.752 1.00 90.69 183 LEU A N 1
ATOM 1274 C CA . LEU A 1 183 ? 0.323 -20.857 -8.850 1.00 90.69 183 LEU A CA 1
ATOM 1275 C C . LEU A 1 183 ? 0.107 -20.179 -10.213 1.00 90.69 183 LEU A C 1
ATOM 1277 O O . LEU A 1 183 ? 0.791 -19.211 -10.524 1.00 90.69 183 LEU A O 1
ATOM 1281 N N . ALA A 1 184 ? -0.864 -20.643 -11.005 1.00 88.12 184 ALA A N 1
ATOM 1282 C CA . ALA A 1 184 ? -1.107 -20.211 -12.389 1.00 88.12 184 ALA A CA 1
ATOM 1283 C C . ALA A 1 184 ? -1.418 -18.710 -12.583 1.00 88.12 184 ALA A C 1
ATOM 1285 O O . ALA A 1 184 ? -1.467 -18.239 -13.713 1.00 88.12 184 ALA A O 1
ATOM 1286 N N . ALA A 1 185 ? -1.625 -17.958 -11.498 1.00 90.38 185 ALA A N 1
ATOM 1287 C CA . ALA A 1 185 ? -1.825 -16.509 -11.508 1.00 90.38 185 ALA A CA 1
ATOM 1288 C C . ALA A 1 185 ? -0.684 -15.742 -10.816 1.00 90.38 185 ALA A C 1
ATOM 1290 O O . ALA A 1 185 ? -0.827 -14.553 -10.568 1.00 90.38 185 ALA A O 1
ATOM 1291 N N . THR A 1 186 ? 0.422 -16.394 -10.454 1.00 94.19 186 THR A N 1
ATOM 1292 C CA . THR A 1 186 ? 1.557 -15.771 -9.758 1.00 94.19 186 THR A CA 1
ATOM 1293 C C . THR A 1 186 ? 2.669 -15.455 -10.752 1.00 94.19 186 THR A C 1
ATOM 1295 O O . THR A 1 186 ? 3.059 -16.326 -11.527 1.00 94.19 186 THR A O 1
ATOM 1298 N N . GLY A 1 187 ? 3.200 -14.233 -10.726 1.00 94.62 187 GLY A N 1
ATOM 1299 C CA . GLY A 1 187 ? 4.309 -13.822 -11.587 1.00 94.62 187 GLY A CA 1
ATOM 1300 C C . GLY A 1 187 ? 5.606 -14.585 -11.300 1.00 94.62 187 GLY A C 1
ATOM 1301 O O . GLY A 1 187 ? 5.893 -14.948 -10.160 1.00 94.62 187 GLY A O 1
ATOM 1302 N N . THR A 1 188 ? 6.424 -14.796 -12.331 1.00 93.56 188 THR A N 1
ATOM 1303 C CA . THR A 1 188 ? 7.727 -15.491 -12.239 1.00 93.56 188 THR A CA 1
ATOM 1304 C C . THR A 1 188 ? 8.898 -14.588 -11.833 1.00 93.56 188 THR A C 1
ATOM 1306 O O . THR A 1 188 ? 10.059 -14.996 -11.910 1.00 93.56 188 THR A O 1
ATOM 1309 N N . ASN A 1 189 ? 8.629 -13.352 -11.409 1.00 94.25 189 ASN A N 1
ATOM 1310 C CA . ASN A 1 189 ? 9.682 -12.406 -11.054 1.00 94.25 189 ASN A CA 1
ATOM 1311 C C . ASN A 1 189 ? 10.424 -12.815 -9.777 1.00 94.25 189 ASN A C 1
ATOM 1313 O O . ASN A 1 189 ? 9.822 -13.143 -8.758 1.00 94.25 189 ASN A O 1
ATOM 1317 N N . SER A 1 190 ? 11.753 -12.730 -9.845 1.00 93.38 190 SER A N 1
ATOM 1318 C CA . SER A 1 190 ? 12.701 -13.071 -8.775 1.00 93.38 190 SER A CA 1
ATOM 1319 C C . SER A 1 190 ? 13.749 -11.975 -8.538 1.00 93.38 190 SER A C 1
ATOM 1321 O O . SER A 1 190 ? 14.775 -12.212 -7.900 1.00 93.38 190 SER A O 1
ATOM 1323 N N . LEU A 1 191 ? 13.519 -10.768 -9.070 1.00 95.12 191 LEU A N 1
ATOM 1324 C CA . LEU A 1 191 ? 14.328 -9.596 -8.749 1.00 95.12 191 LEU A CA 1
ATOM 1325 C C . LEU A 1 191 ? 14.041 -9.160 -7.308 1.00 95.12 191 LEU A C 1
ATOM 1327 O O . LEU A 1 191 ? 13.016 -8.531 -7.035 1.00 95.12 191 LEU A O 1
ATOM 1331 N N . SER A 1 192 ? 14.962 -9.483 -6.408 1.00 94.56 192 SER A N 1
ATOM 1332 C CA . SER A 1 192 ? 14.803 -9.308 -4.962 1.00 94.56 192 SER A CA 1
ATOM 1333 C C . SER A 1 192 ? 15.384 -7.994 -4.450 1.00 94.56 192 SER A C 1
ATOM 1335 O O . SER A 1 192 ? 16.356 -7.498 -5.005 1.00 94.56 192 SER A O 1
ATOM 1337 N N . GLY A 1 193 ? 14.848 -7.447 -3.359 1.00 94.38 193 GLY A N 1
ATOM 1338 C CA . GLY A 1 193 ? 15.375 -6.253 -2.684 1.00 94.38 193 GLY A CA 1
ATOM 1339 C C . GLY A 1 193 ? 14.356 -5.124 -2.614 1.00 94.38 193 GLY A C 1
ATOM 1340 O O . GLY A 1 193 ? 13.164 -5.374 -2.438 1.00 94.38 193 GLY A O 1
ATOM 1341 N N . GLN A 1 194 ? 14.816 -3.876 -2.708 1.00 94.94 194 GLN A N 1
ATOM 1342 C CA . GLN A 1 194 ? 13.944 -2.704 -2.684 1.00 94.94 194 GLN A CA 1
ATOM 1343 C C . GLN A 1 194 ? 13.577 -2.239 -4.096 1.00 94.94 194 GLN A C 1
ATOM 1345 O O . GLN A 1 194 ? 14.445 -1.928 -4.915 1.00 94.94 194 GLN A O 1
ATOM 1350 N N . PHE A 1 195 ? 12.274 -2.163 -4.353 1.00 96.12 195 PHE A N 1
ATOM 1351 C CA . PHE A 1 195 ? 11.684 -1.472 -5.490 1.00 96.12 195 PHE A CA 1
ATOM 1352 C C . PHE A 1 195 ? 11.337 -0.044 -5.063 1.00 96.12 195 PHE A C 1
ATOM 1354 O O . PHE A 1 195 ? 10.621 0.149 -4.085 1.00 96.12 195 PHE A O 1
ATOM 1361 N N . VAL A 1 196 ? 11.826 0.957 -5.788 1.00 97.19 196 VAL A N 1
ATOM 1362 C CA . VAL A 1 196 ? 11.577 2.374 -5.505 1.00 97.19 196 VAL A CA 1
ATOM 1363 C C . VAL A 1 196 ? 10.706 2.971 -6.599 1.00 97.19 196 VAL A C 1
ATOM 1365 O O . VAL A 1 196 ? 11.051 2.894 -7.778 1.00 97.19 196 VAL A O 1
ATOM 1368 N N . LEU A 1 197 ? 9.597 3.595 -6.211 1.00 98.25 197 LEU A N 1
ATOM 1369 C CA . LEU A 1 197 ? 8.747 4.383 -7.095 1.00 98.25 197 LEU A CA 1
ATOM 1370 C C . LEU A 1 197 ? 8.937 5.871 -6.789 1.00 98.25 197 LEU A C 1
ATOM 1372 O O . LEU A 1 197 ? 8.421 6.373 -5.794 1.00 98.25 197 LEU A O 1
ATOM 1376 N N . ASN A 1 198 ? 9.668 6.570 -7.658 1.00 97.06 198 ASN A N 1
ATOM 1377 C CA . ASN A 1 198 ? 9.930 8.000 -7.499 1.00 97.06 198 ASN A CA 1
ATOM 1378 C C . ASN A 1 198 ? 8.920 8.879 -8.236 1.00 97.06 198 ASN A C 1
ATOM 1380 O O . ASN A 1 198 ? 8.648 9.978 -7.774 1.00 97.06 198 ASN A O 1
ATOM 1384 N N . GLN A 1 199 ? 8.433 8.464 -9.411 1.00 96.69 199 GLN A N 1
ATOM 1385 C CA . GLN A 1 199 ? 7.541 9.271 -10.255 1.00 96.69 199 GLN A CA 1
ATOM 1386 C C . GLN A 1 199 ? 6.699 8.404 -11.202 1.00 96.69 199 GLN A C 1
ATOM 1388 O O . GLN A 1 199 ? 7.058 7.262 -11.516 1.00 96.69 199 GLN A O 1
ATOM 1393 N N . GLY A 1 200 ? 5.622 9.000 -11.722 1.00 98.31 200 GLY A N 1
ATOM 1394 C CA . GLY A 1 200 ? 4.738 8.391 -12.715 1.00 98.31 200 GLY A CA 1
ATOM 1395 C C . GLY A 1 200 ? 3.980 7.191 -12.161 1.00 98.31 200 GLY A C 1
ATOM 1396 O O . GLY A 1 200 ? 3.738 7.107 -10.958 1.00 98.31 200 GLY A O 1
ATOM 1397 N N . THR A 1 201 ? 3.636 6.252 -13.038 1.00 98.75 201 THR A N 1
ATOM 1398 C CA . THR A 1 201 ? 2.867 5.061 -12.656 1.00 98.75 201 THR A CA 1
ATOM 1399 C C . THR A 1 201 ? 3.731 3.810 -12.721 1.00 98.75 201 THR A C 1
ATOM 1401 O O . THR A 1 201 ? 4.419 3.560 -13.712 1.00 98.75 201 THR A O 1
ATOM 1404 N N . LEU A 1 202 ? 3.670 2.994 -11.677 1.00 98.69 202 LEU A N 1
ATOM 1405 C CA . LEU A 1 202 ? 4.011 1.582 -11.726 1.00 98.69 202 LEU A CA 1
ATOM 1406 C C . LEU A 1 202 ? 2.712 0.785 -11.759 1.00 98.69 202 LEU A C 1
ATOM 1408 O O . LEU A 1 202 ? 1.909 0.893 -10.841 1.00 98.69 202 LEU A O 1
ATOM 1412 N N . LYS A 1 203 ? 2.513 -0.014 -12.800 1.00 98.69 203 LYS A N 1
ATOM 1413 C CA . LYS A 1 203 ? 1.308 -0.816 -13.008 1.00 98.69 203 LYS A CA 1
ATOM 1414 C C . LYS A 1 203 ? 1.658 -2.300 -12.995 1.00 98.69 203 LYS A C 1
ATOM 1416 O O . LYS A 1 203 ? 2.635 -2.711 -13.622 1.00 98.69 203 LYS A O 1
ATOM 1421 N N . LEU A 1 204 ? 0.879 -3.114 -12.291 1.00 98.19 204 LEU A N 1
ATOM 1422 C CA . LEU A 1 204 ? 1.043 -4.570 -12.313 1.00 98.19 204 LEU A CA 1
ATOM 1423 C C . LEU A 1 204 ? 0.323 -5.178 -13.526 1.00 98.19 204 LEU A C 1
ATOM 1425 O O . LEU A 1 204 ? -0.705 -4.673 -13.981 1.00 98.19 204 LEU A O 1
ATOM 1429 N N . GLY A 1 205 ? 0.871 -6.258 -14.081 1.00 96.06 205 GLY A N 1
ATOM 1430 C CA . GLY A 1 205 ? 0.267 -6.990 -15.194 1.00 96.06 205 GLY A CA 1
ATOM 1431 C C . GLY A 1 205 ? -1.102 -7.553 -14.821 1.00 96.06 205 GLY A C 1
ATOM 1432 O O . GLY A 1 205 ? -1.247 -8.176 -13.776 1.00 96.06 205 GLY A O 1
ATOM 1433 N N . ALA A 1 206 ? -2.111 -7.338 -15.668 1.00 93.62 206 ALA A N 1
ATOM 1434 C CA . ALA A 1 206 ? -3.472 -7.803 -15.401 1.00 93.62 206 ALA A CA 1
ATOM 1435 C C . ALA A 1 206 ? -3.514 -9.331 -15.230 1.00 93.62 206 ALA A C 1
ATOM 1437 O O . ALA A 1 206 ? -2.964 -10.060 -16.052 1.00 93.62 206 ALA A O 1
ATOM 1438 N N . GLY A 1 207 ? -4.182 -9.810 -14.178 1.00 92.56 207 GLY A N 1
ATOM 1439 C CA . GLY A 1 207 ? -4.296 -11.243 -13.879 1.00 92.56 207 GLY A CA 1
ATOM 1440 C C . GLY A 1 207 ? -3.034 -11.892 -13.293 1.00 92.56 207 GLY A C 1
ATOM 1441 O O . GLY A 1 207 ? -3.015 -13.108 -13.123 1.00 92.56 207 GLY A O 1
ATOM 1442 N N . ILE A 1 208 ? -1.999 -11.107 -12.969 1.00 95.06 208 ILE A N 1
ATOM 1443 C CA . ILE A 1 208 ? -0.707 -11.595 -12.469 1.00 95.06 208 ILE A CA 1
ATOM 1444 C C . ILE A 1 208 ? -0.472 -11.081 -11.046 1.00 95.06 208 ILE A C 1
ATOM 1446 O O . ILE A 1 208 ? 0.036 -9.984 -10.821 1.00 95.06 208 ILE A O 1
ATOM 1450 N N . ASN A 1 209 ? -0.837 -11.895 -10.061 1.00 95.75 209 ASN A N 1
ATOM 1451 C CA . ASN A 1 209 ? -0.518 -11.661 -8.658 1.00 95.75 209 ASN A CA 1
ATOM 1452 C C . ASN A 1 209 ? 0.993 -11.689 -8.443 1.00 95.75 209 ASN A C 1
ATOM 1454 O O . ASN A 1 209 ? 1.701 -12.527 -9.002 1.00 95.75 209 ASN A O 1
ATOM 1458 N N . ASN A 1 210 ? 1.481 -10.792 -7.590 1.00 95.62 210 ASN A N 1
ATOM 1459 C CA . ASN A 1 210 ? 2.902 -10.619 -7.320 1.00 95.62 210 ASN A CA 1
ATOM 1460 C C . ASN A 1 210 ? 3.701 -10.516 -8.629 1.00 95.62 210 ASN A C 1
ATOM 1462 O O . ASN A 1 210 ? 4.717 -11.181 -8.827 1.00 95.62 210 ASN A O 1
ATOM 1466 N N . ALA A 1 211 ? 3.215 -9.672 -9.548 1.00 96.06 211 ALA A N 1
ATOM 1467 C CA . ALA A 1 211 ? 3.945 -9.340 -10.763 1.00 96.06 211 ALA A CA 1
ATOM 1468 C C . ALA A 1 211 ? 5.330 -8.753 -10.449 1.00 96.06 211 ALA A C 1
ATOM 1470 O O . ALA A 1 211 ? 6.226 -8.843 -11.270 1.00 96.06 211 ALA A O 1
ATOM 1471 N N . ILE A 1 212 ? 5.545 -8.196 -9.258 1.00 94.62 212 ILE A N 1
ATOM 1472 C CA . ILE A 1 212 ? 6.872 -7.992 -8.665 1.00 94.62 212 ILE A CA 1
ATOM 1473 C C . ILE A 1 212 ? 7.070 -9.085 -7.616 1.00 94.62 212 ILE A C 1
ATOM 1475 O O . ILE A 1 212 ? 6.100 -9.458 -6.957 1.00 94.62 212 ILE A O 1
ATOM 1479 N N . GLN A 1 213 ? 8.309 -9.562 -7.446 1.00 92.44 213 GLN A N 1
ATOM 1480 C CA . GLN A 1 213 ? 8.628 -10.611 -6.479 1.00 92.44 213 GLN A CA 1
ATOM 1481 C C . GLN A 1 213 ? 7.950 -10.338 -5.118 1.00 92.44 213 GLN A C 1
ATOM 1483 O O . GLN A 1 213 ? 8.123 -9.245 -4.560 1.00 92.44 213 GLN A O 1
ATOM 1488 N N . PRO A 1 214 ? 7.201 -11.316 -4.572 1.00 92.12 214 PRO A N 1
ATOM 1489 C CA . PRO A 1 214 ? 6.571 -11.168 -3.269 1.00 92.12 214 PRO A CA 1
ATOM 1490 C C . PRO A 1 214 ? 7.629 -11.038 -2.173 1.00 92.12 214 PRO A C 1
ATOM 1492 O O . PRO A 1 214 ? 8.740 -11.551 -2.303 1.00 92.12 214 PRO A O 1
ATOM 1495 N N . TYR A 1 215 ? 7.271 -10.383 -1.069 1.00 91.06 215 TYR A N 1
ATOM 1496 C CA . TYR A 1 215 ? 8.183 -10.126 0.054 1.00 91.06 215 TYR A CA 1
ATOM 1497 C C . TYR A 1 215 ? 9.391 -9.239 -0.293 1.00 91.06 215 TYR A C 1
ATOM 1499 O O . TYR A 1 215 ? 10.409 -9.263 0.394 1.00 91.06 215 TYR A O 1
ATOM 1507 N N . ASN A 1 216 ? 9.278 -8.392 -1.312 1.00 92.88 216 ASN A N 1
ATOM 1508 C CA . ASN A 1 216 ? 10.233 -7.307 -1.516 1.00 92.88 216 ASN A CA 1
ATOM 1509 C C . ASN A 1 216 ? 9.935 -6.096 -0.627 1.00 92.88 216 ASN A C 1
ATOM 1511 O O . ASN A 1 216 ? 8.818 -5.912 -0.134 1.00 92.88 216 ASN A O 1
ATOM 1515 N N . TYR A 1 217 ? 10.944 -5.242 -0.467 1.00 94.62 217 TYR A N 1
ATOM 1516 C CA . TYR A 1 217 ? 10.742 -3.885 0.023 1.00 94.62 217 TYR A CA 1
ATOM 1517 C C . TYR A 1 217 ? 10.180 -3.018 -1.104 1.00 94.62 217 TYR A C 1
ATOM 1519 O O . TYR A 1 217 ? 10.645 -3.082 -2.241 1.00 94.62 217 TYR A O 1
ATOM 1527 N N . PHE A 1 218 ? 9.223 -2.163 -0.780 1.00 95.69 218 PHE A N 1
ATOM 1528 C CA . PHE A 1 218 ? 8.624 -1.208 -1.692 1.00 95.69 218 PHE A CA 1
ATOM 1529 C C . PHE A 1 218 ? 8.686 0.193 -1.083 1.00 95.69 218 PHE A C 1
ATOM 1531 O O . PHE A 1 218 ? 8.061 0.464 -0.058 1.00 95.69 218 PHE A O 1
ATOM 1538 N N . SER A 1 219 ? 9.461 1.074 -1.707 1.00 95.81 219 SER A N 1
ATOM 1539 C CA . SER A 1 219 ? 9.553 2.484 -1.341 1.00 95.81 219 SER A CA 1
ATOM 1540 C C . SER A 1 219 ? 8.602 3.295 -2.222 1.00 95.81 219 SER A C 1
ATOM 1542 O O . SER A 1 219 ? 8.850 3.503 -3.412 1.00 95.81 219 SER A O 1
ATOM 1544 N N . ALA A 1 220 ? 7.486 3.717 -1.638 1.00 95.94 220 ALA A N 1
ATOM 1545 C CA . ALA A 1 220 ? 6.389 4.432 -2.278 1.00 95.94 220 ALA A CA 1
ATOM 1546 C C . ALA A 1 220 ? 6.603 5.955 -2.199 1.00 95.94 220 ALA A C 1
ATOM 1548 O O . ALA A 1 220 ? 5.796 6.671 -1.605 1.00 95.94 220 ALA A O 1
ATOM 1549 N N . MET A 1 221 ? 7.711 6.453 -2.758 1.00 95.88 221 MET A N 1
ATOM 1550 C CA . MET A 1 221 ? 8.157 7.841 -2.562 1.00 95.88 221 MET A CA 1
ATOM 1551 C C . MET A 1 221 ? 7.211 8.877 -3.182 1.00 95.88 221 MET A C 1
ATOM 1553 O O . MET A 1 221 ? 6.977 9.919 -2.578 1.00 95.88 221 MET A O 1
ATOM 1557 N N . SER A 1 222 ? 6.686 8.618 -4.382 1.00 95.88 222 SER A N 1
ATOM 1558 C CA . SER A 1 222 ? 5.715 9.475 -5.084 1.00 95.88 222 SER A CA 1
ATOM 1559 C C . SER A 1 222 ? 5.091 8.708 -6.261 1.00 95.88 222 SER A C 1
ATOM 1561 O O . SER A 1 222 ? 5.399 7.539 -6.471 1.00 95.88 222 SER A O 1
ATOM 1563 N N . GLY A 1 223 ? 4.198 9.325 -7.033 1.00 97.75 223 GLY A N 1
ATOM 1564 C CA . GLY A 1 223 ? 3.553 8.706 -8.193 1.00 97.75 223 GLY A CA 1
ATOM 1565 C C . GLY A 1 223 ? 2.379 7.797 -7.828 1.00 97.75 223 GLY A C 1
ATOM 1566 O O . GLY A 1 223 ? 1.677 8.027 -6.846 1.00 97.75 223 GLY A O 1
ATOM 1567 N N . THR A 1 224 ? 2.113 6.788 -8.655 1.00 98.62 224 THR A N 1
ATOM 1568 C CA . THR A 1 224 ? 1.006 5.841 -8.464 1.00 98.62 224 THR A CA 1
ATOM 1569 C C . THR A 1 224 ? 1.471 4.397 -8.594 1.00 98.62 224 THR A C 1
ATOM 1571 O O . THR A 1 224 ? 2.080 4.032 -9.598 1.00 98.62 224 THR A O 1
ATOM 1574 N N . LEU A 1 225 ? 1.150 3.563 -7.604 1.00 98.62 225 LEU A N 1
ATOM 1575 C CA . LEU A 1 225 ? 1.151 2.108 -7.759 1.00 98.62 225 LEU A CA 1
ATOM 1576 C C . LEU A 1 225 ? -0.268 1.671 -8.132 1.00 98.62 225 LEU A C 1
ATOM 1578 O O . LEU A 1 225 ? -1.183 1.763 -7.318 1.00 98.62 225 LEU A O 1
ATOM 1582 N N . ASP A 1 226 ? -0.440 1.188 -9.355 1.00 98.69 226 ASP A N 1
ATOM 1583 C CA . ASP A 1 226 ? -1.683 0.607 -9.854 1.00 98.69 226 ASP A CA 1
ATOM 1584 C C . ASP A 1 226 ? -1.611 -0.923 -9.776 1.00 98.69 226 ASP A C 1
ATOM 1586 O O . ASP A 1 226 ? -0.907 -1.579 -10.550 1.00 98.69 226 ASP A O 1
ATOM 1590 N N . LEU A 1 227 ? -2.359 -1.491 -8.833 1.00 98.62 227 LEU A N 1
ATOM 1591 C CA . LEU A 1 227 ? -2.488 -2.931 -8.625 1.00 98.62 227 LEU A CA 1
ATOM 1592 C C . LEU A 1 227 ? -3.237 -3.622 -9.767 1.00 98.62 227 LEU A C 1
ATOM 1594 O O . LEU A 1 227 ? -3.101 -4.834 -9.924 1.00 98.62 227 LEU A O 1
ATOM 1598 N N . ASN A 1 228 ? -4.001 -2.875 -10.570 1.00 97.88 228 ASN A N 1
ATOM 1599 C CA . ASN A 1 228 ? -4.604 -3.345 -11.815 1.00 97.88 228 ASN A CA 1
ATOM 1600 C C . ASN A 1 228 ? -5.396 -4.668 -11.677 1.00 97.88 228 ASN A C 1
ATOM 1602 O O . ASN A 1 228 ? -5.265 -5.571 -12.505 1.00 97.88 228 ASN A O 1
ATOM 1606 N N . GLY A 1 229 ? -6.171 -4.794 -10.596 1.00 97.56 229 GLY A N 1
ATOM 1607 C CA . GLY A 1 229 ? -6.993 -5.969 -10.282 1.00 97.56 229 GLY A CA 1
ATOM 1608 C C . GLY A 1 229 ? -6.236 -7.159 -9.706 1.00 97.56 229 GLY A C 1
ATOM 1609 O O . GLY A 1 229 ? -6.774 -8.262 -9.658 1.00 97.56 229 GLY A O 1
ATOM 1610 N N . THR A 1 230 ? -4.976 -6.973 -9.317 1.00 97.44 230 THR A N 1
ATOM 1611 C CA . THR A 1 230 ? -4.110 -8.048 -8.819 1.00 97.44 230 THR A CA 1
ATOM 1612 C C . THR A 1 230 ? -3.683 -7.821 -7.377 1.00 97.44 230 THR A C 1
ATOM 1614 O O . THR A 1 230 ? -3.938 -6.773 -6.776 1.00 97.44 230 THR A O 1
ATOM 1617 N N . SER A 1 231 ? -3.044 -8.838 -6.804 1.00 97.06 231 SER A N 1
ATOM 1618 C CA . SER A 1 231 ? -2.510 -8.791 -5.447 1.00 97.06 231 SER A CA 1
ATOM 1619 C C . SER A 1 231 ? -1.011 -8.506 -5.451 1.00 97.06 231 SER A C 1
ATOM 1621 O O . SER A 1 231 ? -0.274 -9.108 -6.232 1.00 97.06 231 SER A O 1
ATOM 1623 N N . LEU A 1 232 ? -0.549 -7.654 -4.538 1.00 97.31 232 LEU A N 1
ATOM 1624 C CA . LEU A 1 232 ? 0.864 -7.458 -4.234 1.00 97.31 232 LEU A CA 1
ATOM 1625 C C . LEU A 1 232 ? 1.116 -7.673 -2.746 1.00 97.31 232 LEU A C 1
ATOM 1627 O O . LEU A 1 232 ? 0.530 -6.994 -1.900 1.00 97.31 232 LEU A O 1
ATOM 1631 N N . GLN A 1 233 ? 2.044 -8.574 -2.445 1.00 96.06 233 GLN A N 1
ATOM 1632 C CA . GLN A 1 233 ? 2.563 -8.784 -1.104 1.00 96.06 233 GLN A CA 1
ATOM 1633 C C . GLN A 1 233 ? 3.977 -8.213 -0.960 1.00 96.06 233 GLN A C 1
ATOM 1635 O O . GLN A 1 233 ? 4.898 -8.602 -1.680 1.00 96.06 233 GLN A O 1
ATOM 1640 N N . THR A 1 234 ? 4.177 -7.347 0.029 1.00 94.56 234 THR A N 1
ATOM 1641 C CA . THR A 1 234 ? 5.468 -6.709 0.324 1.00 94.56 234 THR A CA 1
ATOM 1642 C C . THR A 1 234 ? 5.981 -7.101 1.703 1.00 94.56 234 THR A C 1
ATOM 1644 O O . THR A 1 234 ? 5.196 -7.183 2.648 1.00 94.56 234 THR A O 1
ATOM 1647 N N . TYR A 1 235 ? 7.299 -7.246 1.841 1.00 91.81 235 TYR A N 1
ATOM 1648 C CA . TYR A 1 235 ? 7.966 -7.384 3.140 1.00 91.81 235 TYR A CA 1
ATOM 1649 C C . TYR A 1 235 ? 8.079 -6.048 3.869 1.00 91.81 235 TYR A C 1
ATOM 1651 O O . TYR A 1 235 ? 8.037 -5.989 5.090 1.00 91.81 235 TYR A O 1
ATOM 1659 N N . GLY A 1 236 ? 8.255 -4.969 3.116 1.00 89.75 236 GLY A N 1
ATOM 1660 C CA . GLY A 1 236 ? 8.248 -3.624 3.653 1.00 89.75 236 GLY A CA 1
ATOM 1661 C C . GLY A 1 236 ? 7.591 -2.686 2.663 1.00 89.75 236 GLY A C 1
ATOM 1662 O O . GLY A 1 236 ? 7.811 -2.823 1.465 1.00 89.75 236 GLY A O 1
ATOM 1663 N N . PHE A 1 237 ? 6.804 -1.739 3.142 1.00 94.56 237 PHE A N 1
ATOM 1664 C CA . PHE A 1 237 ? 6.079 -0.774 2.334 1.00 94.56 237 PHE A CA 1
ATOM 1665 C C . PHE A 1 237 ? 6.082 0.564 3.055 1.00 94.56 237 PHE A C 1
ATOM 1667 O O . PHE A 1 237 ? 5.595 0.650 4.171 1.00 94.56 237 PHE A O 1
ATOM 1674 N N . PHE A 1 238 ? 6.671 1.596 2.468 1.00 94.56 238 PHE A N 1
ATOM 1675 C CA . PHE A 1 238 ? 7.000 2.789 3.238 1.00 94.56 238 PHE A CA 1
ATOM 1676 C C . PHE A 1 238 ? 7.283 3.977 2.338 1.00 94.56 238 PHE A C 1
ATOM 1678 O O . PHE A 1 238 ? 7.606 3.825 1.159 1.00 94.56 238 PHE A O 1
ATOM 1685 N N . ASN A 1 239 ? 7.240 5.158 2.935 1.00 95.50 239 ASN A N 1
ATOM 1686 C CA . ASN A 1 239 ? 7.924 6.320 2.390 1.00 95.50 239 ASN A CA 1
ATOM 1687 C C . ASN A 1 239 ? 8.622 7.172 3.460 1.00 95.50 239 ASN A C 1
ATOM 1689 O O . ASN A 1 239 ? 9.135 8.237 3.130 1.00 95.50 239 ASN A O 1
ATOM 1693 N N . ASP A 1 240 ? 8.634 6.695 4.713 1.00 93.38 240 ASP A N 1
ATOM 1694 C CA . ASP A 1 240 ? 9.342 7.271 5.866 1.00 93.38 240 ASP A CA 1
ATOM 1695 C C . ASP A 1 240 ? 9.140 8.785 6.034 1.00 93.38 240 ASP A C 1
ATOM 1697 O O . ASP A 1 240 ? 10.024 9.529 6.455 1.00 93.38 240 ASP A O 1
ATOM 1701 N N . SER A 1 241 ? 7.929 9.236 5.714 1.00 94.81 241 SER A N 1
ATOM 1702 C CA . SER A 1 241 ? 7.450 10.591 5.957 1.00 94.81 241 SER A CA 1
ATOM 1703 C C . SER A 1 241 ? 6.376 10.565 7.038 1.00 94.81 241 SER A C 1
ATOM 1705 O O . SER A 1 241 ? 5.742 9.529 7.269 1.00 94.81 241 SER A O 1
ATOM 1707 N N . ALA A 1 242 ? 6.171 11.715 7.674 1.00 94.62 242 ALA A N 1
ATOM 1708 C CA . ALA A 1 242 ? 5.094 11.981 8.628 1.00 94.62 242 ALA A CA 1
ATOM 1709 C C . ALA A 1 242 ? 4.142 13.089 8.133 1.00 94.62 242 ALA A C 1
ATOM 1711 O O . ALA A 1 242 ? 3.329 13.600 8.903 1.00 94.62 242 ALA A O 1
ATOM 1712 N N . VAL A 1 243 ? 4.289 13.511 6.871 1.00 95.88 243 VAL A N 1
ATOM 1713 C CA . VAL A 1 243 ? 3.479 14.567 6.254 1.00 95.88 243 VAL A CA 1
ATOM 1714 C C . VAL A 1 243 ? 2.321 13.916 5.500 1.00 95.88 243 VAL A C 1
ATOM 1716 O O . VAL A 1 243 ? 2.587 13.256 4.496 1.00 95.88 243 VAL A O 1
ATOM 1719 N N . PRO A 1 244 ? 1.058 14.105 5.920 1.00 96.44 244 PRO A N 1
ATOM 1720 C CA . PRO A 1 244 ? -0.093 13.536 5.230 1.00 96.44 244 PRO A CA 1
ATOM 1721 C C . PRO A 1 244 ? -0.105 13.860 3.730 1.00 96.44 244 PRO A C 1
ATOM 1723 O O . PRO A 1 244 ? 0.251 14.957 3.300 1.00 96.44 244 PRO A O 1
ATOM 1726 N N . GLY A 1 245 ? -0.481 12.876 2.921 1.00 95.56 245 GLY A N 1
ATOM 1727 C CA . GLY A 1 245 ? -0.473 12.923 1.458 1.00 95.56 245 GLY A CA 1
ATOM 1728 C C . GLY A 1 245 ? 0.914 12.873 0.804 1.00 95.56 245 GLY A C 1
ATOM 1729 O O . GLY A 1 245 ? 1.000 12.793 -0.421 1.00 95.56 245 GLY A O 1
ATOM 1730 N N . ASN A 1 246 ? 2.009 12.906 1.570 1.00 96.00 246 ASN A N 1
ATOM 1731 C CA . ASN A 1 246 ? 3.351 12.756 1.022 1.00 96.00 246 ASN A CA 1
ATOM 1732 C C . ASN A 1 246 ? 3.645 11.282 0.739 1.00 96.00 246 ASN A C 1
ATOM 1734 O O . ASN A 1 246 ? 3.744 10.485 1.666 1.00 96.00 246 ASN A O 1
ATOM 1738 N N . GLY A 1 247 ? 3.833 10.924 -0.526 1.00 96.31 247 GLY A N 1
ATOM 1739 C CA . GLY A 1 247 ? 4.099 9.551 -0.945 1.00 96.31 247 GLY A CA 1
ATOM 1740 C C . GLY A 1 247 ? 3.400 9.227 -2.259 1.00 96.31 247 GLY A C 1
ATOM 1741 O O . GLY A 1 247 ? 2.837 10.104 -2.916 1.00 96.31 247 GLY A O 1
ATOM 1742 N N . ALA A 1 248 ? 3.427 7.957 -2.651 1.00 97.75 248 ALA A N 1
ATOM 1743 C CA . ALA A 1 248 ? 2.630 7.479 -3.775 1.00 97.75 248 ALA A CA 1
ATOM 1744 C C . ALA A 1 248 ? 1.143 7.337 -3.401 1.00 97.75 248 ALA A C 1
ATOM 1746 O O . ALA A 1 248 ? 0.808 7.049 -2.251 1.00 97.75 248 ALA A O 1
ATOM 1747 N N . ASN A 1 249 ? 0.260 7.451 -4.395 1.00 98.38 249 ASN A N 1
ATOM 1748 C CA . ASN A 1 249 ? -1.100 6.921 -4.305 1.00 98.38 249 ASN A CA 1
ATOM 1749 C C . ASN A 1 249 ? -1.097 5.442 -4.705 1.00 98.38 249 ASN A C 1
ATOM 1751 O O . ASN A 1 249 ? -0.540 5.078 -5.742 1.00 98.38 249 ASN A O 1
ATOM 1755 N N . ILE A 1 250 ? -1.745 4.591 -3.921 1.00 98.56 250 ILE A N 1
ATOM 1756 C CA . ILE A 1 250 ? -1.951 3.185 -4.273 1.00 98.56 250 ILE A CA 1
ATOM 1757 C C . ILE A 1 250 ? -3.394 3.002 -4.710 1.00 98.56 250 ILE A C 1
ATOM 1759 O O . ILE A 1 250 ? -4.312 3.451 -4.029 1.00 98.56 250 ILE A O 1
ATOM 1763 N N . THR A 1 251 ? -3.603 2.370 -5.858 1.00 98.62 251 THR A N 1
ATOM 1764 C CA . THR A 1 251 ? -4.942 2.197 -6.416 1.00 98.62 251 THR A CA 1
ATOM 1765 C C . THR A 1 251 ? -5.054 0.927 -7.246 1.00 98.62 251 THR A C 1
ATOM 1767 O O . THR A 1 251 ? -4.096 0.168 -7.383 1.00 98.62 251 THR A O 1
ATOM 1770 N N . SER A 1 252 ? -6.234 0.692 -7.805 1.00 98.38 252 SER A N 1
ATOM 1771 C CA . SER A 1 252 ? -6.479 -0.348 -8.791 1.00 98.38 252 SER A CA 1
ATOM 1772 C C . SER A 1 252 ? -7.421 0.181 -9.863 1.00 98.38 252 SER A C 1
ATOM 1774 O O . SER A 1 252 ? -8.513 0.657 -9.554 1.00 98.38 252 SER A O 1
ATOM 1776 N N . THR A 1 253 ? -7.001 0.104 -11.125 1.00 96.94 253 THR A N 1
ATOM 1777 C CA . THR A 1 253 ? -7.786 0.627 -12.258 1.00 96.94 253 THR A CA 1
ATOM 1778 C C . THR A 1 253 ? -8.570 -0.435 -13.032 1.00 96.94 253 THR A C 1
ATOM 1780 O O . THR A 1 253 ? -9.357 -0.082 -13.906 1.00 96.94 253 THR A O 1
ATOM 1783 N N . ASN A 1 254 ? -8.383 -1.726 -12.735 1.00 95.81 254 ASN A N 1
ATOM 1784 C CA . ASN A 1 254 ? -8.997 -2.827 -13.485 1.00 95.81 254 ASN A CA 1
ATOM 1785 C C . ASN A 1 254 ? -9.483 -3.952 -12.560 1.00 95.81 254 ASN A C 1
ATOM 1787 O O . ASN A 1 254 ? -8.871 -5.013 -12.490 1.00 95.81 254 ASN A O 1
ATOM 1791 N N . GLY A 1 255 ? -10.577 -3.705 -11.839 1.00 95.94 255 GLY A N 1
ATOM 1792 C CA . GLY A 1 255 ? -11.114 -4.611 -10.819 1.00 95.94 255 GLY A CA 1
ATOM 1793 C C . GLY A 1 255 ? -10.424 -4.472 -9.460 1.00 95.94 255 GLY A C 1
ATOM 1794 O O . GLY A 1 255 ? -9.514 -3.656 -9.293 1.00 95.94 255 GLY A O 1
ATOM 1795 N N . THR A 1 256 ? -10.847 -5.284 -8.490 1.00 97.56 256 THR A N 1
ATOM 1796 C CA . THR A 1 256 ? -10.412 -5.147 -7.096 1.00 97.56 256 THR A CA 1
ATOM 1797 C C . THR A 1 256 ? -8.953 -5.560 -6.894 1.00 97.56 256 THR A C 1
ATOM 1799 O O . THR A 1 256 ? -8.613 -6.742 -6.963 1.00 97.56 256 THR A O 1
ATOM 1802 N N . GLY A 1 257 ? -8.082 -4.594 -6.595 1.00 98.31 257 GLY A N 1
ATOM 1803 C CA . GLY A 1 257 ? -6.684 -4.852 -6.228 1.00 98.31 257 GLY A CA 1
ATOM 1804 C C . GLY A 1 257 ? -6.526 -5.265 -4.760 1.00 98.31 257 GLY A C 1
ATOM 1805 O O . GLY A 1 257 ? -7.383 -4.973 -3.926 1.00 98.31 257 GLY A O 1
ATOM 1806 N N . HIS A 1 258 ? -5.416 -5.914 -4.401 1.00 98.31 258 HIS A N 1
ATOM 1807 C CA . HIS A 1 258 ? -5.083 -6.227 -3.002 1.00 98.31 258 HIS A CA 1
ATOM 1808 C C . HIS A 1 258 ? -3.651 -5.830 -2.666 1.00 98.31 258 HIS A C 1
ATOM 1810 O O . HIS A 1 258 ? -2.709 -6.366 -3.241 1.00 98.31 258 HIS A O 1
ATOM 1816 N N . LEU A 1 259 ? -3.479 -4.933 -1.697 1.00 98.06 259 LEU A N 1
ATOM 1817 C CA . LEU A 1 259 ? -2.173 -4.686 -1.090 1.00 98.06 259 LEU A CA 1
ATOM 1818 C C . LEU A 1 259 ? -2.068 -5.428 0.245 1.00 98.06 259 LEU A C 1
ATOM 1820 O O . LEU A 1 259 ? -2.891 -5.222 1.141 1.00 98.06 259 LEU A O 1
ATOM 1824 N N . MET A 1 260 ? -1.024 -6.244 0.392 1.00 97.12 260 MET A N 1
ATOM 1825 C CA . MET A 1 260 ? -0.665 -6.901 1.644 1.00 97.12 260 MET A CA 1
ATOM 1826 C C . MET A 1 260 ? 0.728 -6.468 2.105 1.00 97.12 260 MET A C 1
ATOM 1828 O O . MET A 1 260 ? 1.733 -6.778 1.468 1.00 97.12 260 MET A O 1
ATOM 1832 N N . ILE A 1 261 ? 0.793 -5.806 3.258 1.00 94.31 261 ILE A N 1
ATOM 1833 C CA . ILE A 1 261 ? 2.047 -5.428 3.917 1.00 94.31 261 ILE A CA 1
ATOM 1834 C C . ILE A 1 261 ? 2.304 -6.427 5.043 1.00 94.31 261 ILE A C 1
ATOM 1836 O O . ILE A 1 261 ? 1.495 -6.541 5.966 1.00 94.31 261 ILE A O 1
ATOM 1840 N N . THR A 1 262 ? 3.420 -7.150 4.997 1.00 88.19 262 THR A N 1
ATOM 1841 C CA . THR A 1 262 ? 3.851 -8.034 6.090 1.00 88.19 262 THR A CA 1
ATOM 1842 C C . THR A 1 262 ? 5.017 -7.425 6.841 1.00 88.19 262 THR A C 1
ATOM 1844 O O . THR A 1 262 ? 5.756 -6.670 6.239 1.00 88.19 262 THR A O 1
ATOM 1847 N N . THR A 1 263 ? 5.219 -7.787 8.113 1.00 79.06 263 THR A N 1
ATOM 1848 C CA . THR A 1 263 ? 6.496 -7.658 8.865 1.00 79.06 263 THR A CA 1
ATOM 1849 C C . THR A 1 263 ? 7.117 -6.264 9.034 1.00 79.06 263 THR A C 1
ATOM 1851 O O . THR A 1 263 ? 8.065 -6.136 9.803 1.00 79.06 263 THR A O 1
ATOM 1854 N N . ASP A 1 264 ? 6.592 -5.227 8.388 1.00 82.31 264 ASP A N 1
ATOM 1855 C CA . ASP A 1 264 ? 7.166 -3.887 8.428 1.00 82.31 264 ASP A CA 1
ATOM 1856 C C . ASP A 1 264 ? 6.863 -3.156 9.742 1.00 82.31 264 ASP A C 1
ATOM 1858 O O . ASP A 1 264 ? 5.797 -3.334 10.344 1.00 82.31 264 ASP A O 1
ATOM 1862 N N . THR A 1 265 ? 7.809 -2.313 10.154 1.00 90.81 265 THR A N 1
ATOM 1863 C CA . THR A 1 265 ? 7.755 -1.485 11.366 1.00 90.81 265 THR A CA 1
ATOM 1864 C C . THR A 1 265 ? 7.842 0.021 11.071 1.00 90.81 265 THR A C 1
ATOM 1866 O O . THR A 1 265 ? 8.209 0.811 11.941 1.00 90.81 265 THR A O 1
ATOM 1869 N N . ARG A 1 266 ? 7.640 0.413 9.810 1.00 92.25 266 ARG A N 1
ATOM 1870 C CA . ARG A 1 266 ? 7.897 1.771 9.307 1.00 92.25 266 ARG A CA 1
ATOM 1871 C C . ARG A 1 266 ? 6.616 2.563 9.079 1.00 92.25 266 ARG A C 1
ATOM 1873 O O . ARG A 1 266 ? 5.559 2.216 9.610 1.00 92.25 266 ARG A O 1
ATOM 1880 N N . THR A 1 267 ? 6.732 3.676 8.356 1.00 95.31 267 THR A N 1
ATOM 1881 C CA . THR A 1 267 ? 5.635 4.616 8.155 1.00 95.31 267 THR A CA 1
ATOM 1882 C C . THR A 1 267 ? 5.237 4.753 6.693 1.00 95.31 267 THR A C 1
ATOM 1884 O O . THR A 1 267 ? 6.057 4.666 5.769 1.00 95.31 267 THR A O 1
ATOM 1887 N N . PHE A 1 268 ? 3.948 5.016 6.494 1.00 97.44 268 PHE A N 1
ATOM 1888 C CA . PHE A 1 268 ? 3.396 5.403 5.210 1.00 97.44 268 PHE A CA 1
ATOM 1889 C C . PHE A 1 268 ? 2.493 6.630 5.340 1.00 97.44 268 PHE A C 1
ATOM 1891 O O . PHE A 1 268 ? 1.543 6.664 6.126 1.00 97.44 268 PHE A O 1
ATOM 1898 N N . SER A 1 269 ? 2.806 7.622 4.518 1.00 97.44 269 SER A N 1
ATOM 1899 C CA . SER A 1 269 ? 2.134 8.912 4.408 1.00 97.44 269 SER A CA 1
ATOM 1900 C C . SER A 1 269 ? 1.561 9.164 3.010 1.00 97.44 269 SER A C 1
ATOM 1902 O O . SER A 1 269 ? 0.991 10.224 2.762 1.00 97.44 269 SER A O 1
ATOM 1904 N N . GLY A 1 270 ? 1.667 8.215 2.078 1.00 98.00 270 GLY A N 1
ATOM 1905 C CA . GLY A 1 270 ? 0.934 8.302 0.816 1.00 98.00 270 GLY A CA 1
ATOM 1906 C C . GLY A 1 270 ? -0.555 8.003 1.007 1.00 98.00 270 GLY A C 1
ATOM 1907 O O . GLY A 1 270 ? -1.021 7.782 2.123 1.00 98.00 270 GLY A O 1
ATOM 1908 N N . THR A 1 271 ? -1.314 7.974 -0.083 1.00 98.12 271 THR A N 1
ATOM 1909 C CA . THR A 1 271 ? -2.753 7.669 -0.061 1.00 98.12 271 THR A CA 1
ATOM 1910 C C . THR A 1 271 ? -3.034 6.280 -0.629 1.00 98.12 271 THR A C 1
ATOM 1912 O O . THR A 1 271 ? -2.202 5.670 -1.301 1.00 98.12 271 THR A O 1
ATOM 1915 N N . MET A 1 272 ? -4.224 5.755 -0.347 1.00 98.50 272 MET A N 1
ATOM 1916 C CA . MET A 1 272 ? -4.749 4.529 -0.950 1.00 98.50 272 MET A CA 1
ATOM 1917 C C . MET A 1 272 ? -6.194 4.792 -1.366 1.00 98.50 272 MET A C 1
ATOM 1919 O O . MET A 1 272 ? -6.958 5.339 -0.572 1.00 98.50 272 MET A O 1
ATOM 1923 N N . SER A 1 273 ? -6.567 4.447 -2.595 1.00 98.31 273 SER A N 1
ATOM 1924 C CA . SER A 1 273 ? -7.837 4.866 -3.200 1.00 98.31 273 SER A CA 1
ATOM 1925 C C . SER A 1 273 ? -8.374 3.867 -4.226 1.00 98.31 273 SER A C 1
ATOM 1927 O O . SER A 1 273 ? -7.642 3.030 -4.755 1.00 98.31 273 SER A O 1
ATOM 1929 N N . GLY A 1 274 ? -9.657 3.996 -4.567 1.00 97.94 274 GLY A N 1
ATOM 1930 C CA . GLY A 1 274 ? -10.302 3.186 -5.603 1.00 97.94 274 GLY A CA 1
ATOM 1931 C C . GLY A 1 274 ? -10.699 1.786 -5.131 1.00 97.94 274 GLY A C 1
ATOM 1932 O O . GLY A 1 274 ? -10.790 1.515 -3.932 1.00 97.94 274 GLY A O 1
ATOM 1933 N N . ASP A 1 275 ? -10.959 0.899 -6.091 1.00 97.62 275 ASP A N 1
ATOM 1934 C CA . ASP A 1 275 ? -11.413 -0.466 -5.821 1.00 97.62 275 ASP A CA 1
ATOM 1935 C C . ASP A 1 275 ? -10.240 -1.357 -5.396 1.00 97.62 275 ASP A C 1
ATOM 1937 O O . ASP A 1 275 ? -9.613 -2.057 -6.193 1.00 97.62 275 ASP A O 1
ATOM 1941 N N . MET A 1 276 ? -9.892 -1.294 -4.116 1.00 98.19 276 MET A N 1
ATOM 1942 C CA . MET A 1 276 ? -8.879 -2.164 -3.541 1.00 98.19 276 MET A CA 1
ATOM 1943 C C . MET A 1 276 ? -9.217 -2.577 -2.116 1.00 98.19 276 MET A C 1
ATOM 1945 O O . MET A 1 276 ? -9.912 -1.872 -1.388 1.00 98.19 276 MET A O 1
ATOM 1949 N N . LYS A 1 277 ? -8.671 -3.722 -1.717 1.00 98.56 277 LYS A N 1
ATOM 1950 C CA . LYS A 1 277 ? -8.659 -4.211 -0.339 1.00 98.56 277 LYS A CA 1
ATOM 1951 C C . LYS A 1 277 ? -7.254 -4.127 0.244 1.00 98.56 277 LYS A C 1
ATOM 1953 O O . LYS A 1 277 ? -6.255 -4.209 -0.481 1.00 98.56 277 LYS A O 1
ATOM 1958 N N . PHE A 1 278 ? -7.178 -4.004 1.562 1.00 98.44 278 PHE A N 1
ATOM 1959 C CA . PHE A 1 278 ? -5.923 -3.804 2.274 1.00 98.44 278 PHE A CA 1
ATOM 1960 C C . PHE A 1 278 ? -5.738 -4.824 3.400 1.00 98.44 278 PHE A C 1
ATOM 1962 O O . PHE A 1 278 ? -6.663 -5.137 4.150 1.00 98.44 278 PHE A O 1
ATOM 1969 N N . THR A 1 279 ? -4.517 -5.341 3.544 1.00 97.88 279 THR A N 1
ATOM 1970 C CA . THR A 1 279 ? -4.135 -6.195 4.670 1.00 97.88 279 THR A CA 1
ATOM 1971 C C . THR A 1 279 ? -2.793 -5.769 5.246 1.00 97.88 279 THR A C 1
ATOM 1973 O O . THR A 1 279 ? -1.770 -5.819 4.565 1.00 97.88 279 THR A O 1
ATOM 1976 N N . LYS A 1 280 ? -2.775 -5.445 6.538 1.00 96.19 280 LYS A N 1
ATOM 1977 C CA . LYS A 1 280 ? -1.551 -5.372 7.336 1.00 96.19 280 LYS A CA 1
ATOM 1978 C C . LYS A 1 280 ? -1.395 -6.667 8.121 1.00 96.19 280 LYS A C 1
ATOM 1980 O O . LYS A 1 280 ? -2.322 -7.088 8.803 1.00 96.19 280 LYS A O 1
ATOM 1985 N N . SER A 1 281 ? -0.220 -7.286 8.061 1.00 94.19 281 SER A N 1
ATOM 1986 C CA . SER A 1 281 ? 0.111 -8.453 8.877 1.00 94.19 281 SER A CA 1
ATOM 1987 C C . SER A 1 281 ? 1.528 -8.401 9.462 1.00 94.19 281 SER A C 1
ATOM 1989 O O . SER A 1 281 ? 2.333 -7.526 9.129 1.00 94.19 281 SER A O 1
ATOM 1991 N N . GLY A 1 282 ? 1.835 -9.337 10.359 1.00 91.31 282 GLY A N 1
ATOM 1992 C CA . GLY A 1 282 ? 3.103 -9.440 11.080 1.00 91.31 282 GLY A CA 1
ATOM 1993 C C . GLY A 1 282 ? 3.138 -8.612 12.365 1.00 91.31 282 GLY A C 1
ATOM 1994 O O . GLY A 1 282 ? 2.323 -7.717 12.567 1.00 91.31 282 GLY A O 1
ATOM 1995 N N . ASN A 1 283 ? 4.112 -8.911 13.225 1.00 90.00 283 ASN A N 1
ATOM 1996 C CA . ASN A 1 283 ? 4.128 -8.467 14.625 1.00 90.00 283 ASN A CA 1
ATOM 1997 C C . ASN A 1 283 ? 4.591 -7.012 14.827 1.00 90.00 283 ASN A C 1
ATOM 1999 O O . ASN A 1 283 ? 4.471 -6.484 15.928 1.00 90.00 283 ASN A O 1
ATOM 2003 N N . GLY A 1 284 ? 5.141 -6.381 13.788 1.00 90.75 284 GLY A N 1
ATOM 2004 C CA . GLY A 1 284 ? 5.698 -5.031 13.845 1.00 90.75 284 GLY A CA 1
ATOM 2005 C C . GLY A 1 284 ? 4.653 -3.913 13.928 1.00 90.75 284 GLY A C 1
ATOM 2006 O O . GLY A 1 284 ? 3.516 -4.084 13.476 1.00 90.75 284 GLY A O 1
ATOM 2007 N N . THR A 1 285 ? 5.075 -2.768 14.475 1.00 94.75 285 THR A N 1
ATOM 2008 C CA . THR A 1 285 ? 4.295 -1.522 14.542 1.00 94.75 285 THR A CA 1
ATOM 2009 C C . THR A 1 285 ? 4.370 -0.748 13.235 1.00 94.75 285 THR A C 1
ATOM 2011 O O . THR A 1 285 ? 5.448 -0.296 12.877 1.00 94.75 285 THR A O 1
ATOM 2014 N N . PHE A 1 286 ? 3.249 -0.522 12.559 1.00 96.31 286 PHE A N 1
ATOM 2015 C CA . PHE A 1 286 ? 3.205 0.245 11.315 1.00 96.31 286 PHE A CA 1
ATOM 2016 C C . PHE A 1 286 ? 2.374 1.516 11.465 1.00 96.31 286 PHE A C 1
ATOM 2018 O O . PHE A 1 286 ? 1.247 1.466 11.961 1.00 96.31 286 PHE A O 1
ATOM 2025 N N . ASN A 1 287 ? 2.919 2.646 11.018 1.00 97.19 287 ASN A N 1
ATOM 2026 C CA . ASN A 1 287 ? 2.299 3.951 11.235 1.00 97.19 287 ASN A CA 1
ATOM 2027 C C . ASN A 1 287 ? 1.729 4.517 9.935 1.00 97.19 287 ASN A C 1
ATOM 2029 O O . ASN A 1 287 ? 2.425 4.606 8.921 1.00 97.19 287 ASN A O 1
ATOM 2033 N N . PHE A 1 288 ? 0.483 4.963 9.998 1.00 97.88 288 PHE A N 1
ATOM 2034 C CA . PHE A 1 288 ? -0.194 5.679 8.928 1.00 97.88 288 PHE A CA 1
ATOM 2035 C C . PHE A 1 288 ? -0.378 7.151 9.279 1.00 97.88 288 PHE A C 1
ATOM 2037 O O . PHE A 1 288 ? -0.613 7.479 10.441 1.00 97.88 288 PHE A O 1
ATOM 2044 N N . TYR A 1 289 ? -0.327 8.013 8.262 1.00 97.88 289 TYR A N 1
ATOM 2045 C CA . TYR A 1 289 ? -0.468 9.467 8.418 1.00 97.88 289 TYR A CA 1
ATOM 2046 C C . TYR A 1 289 ? -1.552 10.097 7.529 1.00 97.88 289 TYR A C 1
ATOM 2048 O O . TYR A 1 289 ? -1.842 11.278 7.683 1.00 97.88 289 TYR A O 1
ATOM 2056 N N . SER A 1 290 ? -2.154 9.337 6.611 1.00 97.38 290 SER A N 1
ATOM 2057 C CA . SER A 1 290 ? -2.968 9.886 5.518 1.00 97.38 290 SER A CA 1
ATOM 2058 C C . SER A 1 290 ? -4.329 9.239 5.383 1.00 97.38 290 SER A C 1
ATOM 2060 O O . SER A 1 290 ? -4.515 8.080 5.743 1.00 97.38 290 SER A O 1
ATOM 2062 N N . ASP A 1 291 ? -5.259 9.974 4.786 1.00 97.06 291 ASP A N 1
ATOM 2063 C CA . ASP A 1 291 ? -6.571 9.451 4.436 1.00 97.06 291 ASP A CA 1
ATOM 2064 C C . ASP A 1 291 ? -6.479 8.317 3.397 1.00 97.06 291 ASP A C 1
ATOM 2066 O O . ASP A 1 291 ? -5.807 8.434 2.363 1.00 97.06 291 ASP A O 1
ATOM 2070 N N . PHE A 1 292 ? -7.194 7.227 3.666 1.00 98.19 292 PHE A N 1
ATOM 2071 C CA . PHE A 1 292 ? -7.354 6.092 2.774 1.00 98.19 292 PHE A CA 1
ATOM 2072 C C . PHE A 1 292 ? -8.822 5.939 2.362 1.00 98.19 292 PHE A C 1
ATOM 2074 O O . PHE A 1 292 ? -9.688 5.570 3.157 1.00 98.19 292 PHE A O 1
ATOM 2081 N N . SER A 1 293 ? -9.090 6.182 1.081 1.00 97.88 293 SER A N 1
ATOM 2082 C CA . SER A 1 293 ? -10.422 6.218 0.470 1.00 97.88 293 SER A CA 1
ATOM 2083 C C . SER A 1 293 ? -10.721 4.999 -0.410 1.00 97.88 293 SER A C 1
ATOM 2085 O O . SER A 1 293 ? -11.569 5.065 -1.301 1.00 97.88 293 SER A O 1
ATOM 2087 N N . TYR A 1 294 ? -10.024 3.881 -0.197 1.00 98.69 294 TYR A N 1
ATOM 2088 C CA . TYR A 1 294 ? -10.343 2.632 -0.887 1.00 98.69 294 TYR A CA 1
ATOM 2089 C C . TYR A 1 294 ? -11.668 2.040 -0.399 1.00 98.69 294 TYR A C 1
ATOM 2091 O O . TYR A 1 294 ? -12.001 2.145 0.780 1.00 98.69 294 TYR A O 1
ATOM 2099 N N . SER A 1 295 ? -12.410 1.405 -1.309 1.00 98.00 295 SER A N 1
ATOM 2100 C CA . SER A 1 295 ? -13.767 0.907 -1.045 1.00 98.00 295 SER A CA 1
ATOM 2101 C C . SER A 1 295 ? -13.836 -0.538 -0.553 1.00 98.00 295 SER A C 1
ATOM 2103 O O . SER A 1 295 ? -14.895 -0.983 -0.119 1.00 98.00 295 SER A O 1
ATOM 2105 N N . GLY A 1 296 ? -12.749 -1.304 -0.661 1.00 98.56 296 GLY A N 1
ATOM 2106 C CA . GLY A 1 296 ? -12.695 -2.682 -0.177 1.00 98.56 296 GLY A CA 1
ATOM 2107 C C . GLY A 1 296 ? -12.418 -2.782 1.327 1.00 98.56 296 GLY A C 1
ATOM 2108 O O . GLY A 1 296 ? -12.210 -1.773 2.000 1.00 98.56 296 GLY A O 1
ATOM 2109 N N . PRO A 1 297 ? -12.393 -4.008 1.876 1.00 98.62 297 PRO A N 1
ATOM 2110 C CA . PRO A 1 297 ? -12.180 -4.231 3.300 1.00 98.62 297 PRO A CA 1
ATOM 2111 C C . PRO A 1 297 ? -10.733 -3.986 3.742 1.00 98.62 297 PRO A C 1
ATOM 2113 O O . PRO A 1 297 ? -9.773 -4.189 2.987 1.00 98.62 297 PRO A O 1
ATOM 2116 N N . THR A 1 298 ? -10.594 -3.653 5.024 1.00 98.75 298 THR A N 1
ATOM 2117 C CA . THR A 1 298 ? -9.332 -3.542 5.758 1.00 98.75 298 THR A CA 1
ATOM 2118 C C . THR A 1 298 ? -9.170 -4.712 6.720 1.00 98.75 298 THR A C 1
ATOM 2120 O O . THR A 1 298 ? -10.041 -4.970 7.548 1.00 98.75 298 THR A O 1
ATOM 2123 N N . VAL A 1 299 ? -8.021 -5.385 6.677 1.00 98.38 299 VAL A N 1
ATOM 2124 C CA . VAL A 1 299 ? -7.652 -6.429 7.643 1.00 98.38 299 VAL A CA 1
ATOM 2125 C C . VAL A 1 299 ? -6.367 -6.037 8.367 1.00 98.38 299 VAL A C 1
ATOM 2127 O O . VAL A 1 299 ? -5.348 -5.776 7.728 1.00 98.38 299 VAL A O 1
ATOM 2130 N N . ILE A 1 300 ? -6.393 -6.053 9.698 1.00 97.94 300 ILE A N 1
ATOM 2131 C CA . ILE A 1 300 ? -5.214 -5.917 10.557 1.00 97.94 300 ILE A CA 1
ATOM 2132 C C . ILE A 1 300 ? -5.017 -7.250 11.277 1.00 97.94 300 ILE A C 1
ATOM 2134 O O . ILE A 1 300 ? -5.778 -7.618 12.171 1.00 97.94 300 ILE A O 1
ATOM 2138 N N . ASN A 1 301 ? -3.999 -7.991 10.844 1.00 96.00 301 ASN A N 1
ATOM 2139 C CA . ASN A 1 301 ? -3.715 -9.358 11.258 1.00 96.00 301 ASN A CA 1
ATOM 2140 C C . ASN A 1 301 ? -2.403 -9.443 12.054 1.00 96.00 301 ASN A C 1
ATOM 2142 O O . ASN A 1 301 ? -1.334 -9.688 11.477 1.00 96.00 301 ASN A O 1
ATOM 2146 N N . GLY A 1 302 ? -2.488 -9.254 13.371 1.00 93.50 302 GLY A N 1
ATOM 2147 C CA . GLY A 1 302 ? -1.325 -9.174 14.258 1.00 93.50 302 GLY A CA 1
ATOM 2148 C C . GLY A 1 302 ? -0.658 -7.793 14.305 1.00 93.50 302 GLY A C 1
ATOM 2149 O O . GLY A 1 302 ? -0.985 -6.889 13.535 1.00 93.50 302 GLY A O 1
ATOM 2150 N N . GLY A 1 303 ? 0.304 -7.651 15.222 1.00 94.31 303 GLY A N 1
ATOM 2151 C CA . GLY A 1 303 ? 1.112 -6.438 15.387 1.00 94.31 303 GLY A CA 1
ATOM 2152 C C . GLY A 1 303 ? 0.311 -5.205 15.799 1.00 94.31 303 GLY A C 1
ATOM 2153 O O . GLY A 1 303 ? -0.835 -5.308 16.241 1.00 94.31 303 GLY A O 1
ATOM 2154 N N . LEU A 1 304 ? 0.933 -4.034 15.679 1.00 96.06 304 LEU A N 1
ATOM 2155 C CA . LEU A 1 304 ? 0.315 -2.747 15.985 1.00 96.06 304 LEU A CA 1
ATOM 2156 C C . LEU A 1 304 ? 0.203 -1.906 14.714 1.00 96.06 304 LEU A C 1
ATOM 2158 O O . LEU A 1 304 ? 1.142 -1.810 13.932 1.00 96.06 304 LEU A O 1
ATOM 2162 N N . THR A 1 305 ? -0.948 -1.282 14.513 1.00 97.56 305 THR A N 1
ATOM 2163 C CA . THR A 1 305 ? -1.145 -0.219 13.530 1.00 97.56 305 THR A CA 1
ATOM 2164 C C . THR A 1 305 ? -1.505 1.054 14.275 1.00 97.56 305 THR A C 1
ATOM 2166 O O . THR A 1 305 ? -2.408 1.034 15.109 1.00 97.56 305 THR A O 1
ATOM 2169 N N . VAL A 1 306 ? -0.821 2.157 13.980 1.00 98.00 306 VAL A N 1
ATOM 2170 C CA . VAL A 1 306 ? -1.121 3.463 14.581 1.00 98.00 306 VAL A CA 1
ATOM 2171 C C . VAL A 1 306 ? -1.534 4.442 13.494 1.00 98.00 306 VAL A C 1
ATOM 2173 O O . VAL A 1 306 ? -0.859 4.567 12.474 1.00 98.00 306 VAL A O 1
ATOM 2176 N N . MET A 1 307 ? -2.646 5.132 13.715 1.00 98.38 307 MET A N 1
ATOM 2177 C CA . MET A 1 307 ? -3.177 6.160 12.829 1.00 98.38 307 MET A CA 1
ATOM 2178 C C . MET A 1 307 ? -2.921 7.544 13.419 1.00 98.38 307 MET A C 1
ATOM 2180 O O . MET A 1 307 ? -3.637 7.969 14.324 1.00 98.38 307 MET A O 1
ATOM 2184 N N . TYR A 1 308 ? -1.918 8.239 12.890 1.00 97.50 308 TYR A N 1
ATOM 2185 C CA . TYR A 1 308 ? -1.586 9.622 13.228 1.00 97.50 308 TYR A CA 1
ATOM 2186 C C . TYR A 1 308 ? -2.220 10.602 12.240 1.00 97.50 308 TYR A C 1
ATOM 2188 O O . TYR A 1 308 ? -2.578 10.229 11.126 1.00 97.50 308 TYR A O 1
ATOM 2196 N N . GLN A 1 309 ? -2.263 11.880 12.608 1.00 95.88 309 GLN A N 1
ATOM 2197 C CA . GLN A 1 309 ? -2.664 12.979 11.732 1.00 95.88 309 GLN A CA 1
ATOM 2198 C C . GLN A 1 309 ? -4.008 12.694 11.038 1.00 95.88 309 GLN A C 1
ATOM 2200 O O . GLN A 1 309 ? -4.986 12.321 11.696 1.00 95.88 309 GLN A O 1
ATOM 2205 N N . ASP A 1 310 ? -4.028 12.811 9.710 1.00 96.25 310 ASP A N 1
ATOM 2206 C CA . ASP A 1 310 ? -5.187 12.612 8.846 1.00 96.25 310 ASP A CA 1
ATOM 2207 C C . ASP A 1 310 ? -5.475 11.130 8.566 1.00 96.25 310 ASP A C 1
ATOM 2209 O O . ASP A 1 310 ? -6.376 10.825 7.788 1.00 96.25 310 ASP A O 1
ATOM 2213 N N . ALA A 1 311 ? -4.736 10.192 9.173 1.00 98.12 311 ALA A N 1
ATOM 2214 C CA . ALA A 1 311 ? -4.946 8.770 8.946 1.00 98.12 311 ALA A CA 1
ATOM 2215 C C . ALA A 1 311 ? -6.353 8.329 9.342 1.00 98.12 311 ALA A C 1
ATOM 2217 O O . ALA A 1 311 ? -6.727 8.387 10.514 1.00 98.12 311 ALA A O 1
ATOM 2218 N N . ARG A 1 312 ? -7.105 7.851 8.350 1.00 97.69 312 ARG A N 1
ATOM 2219 C CA . ARG A 1 312 ? -8.465 7.321 8.484 1.00 97.69 312 ARG A CA 1
ATOM 2220 C C . ARG A 1 312 ? -8.789 6.377 7.327 1.00 97.69 312 ARG A C 1
ATOM 2222 O O . ARG A 1 312 ? -8.194 6.481 6.257 1.00 97.69 312 ARG A O 1
ATOM 2229 N N . PHE A 1 313 ? -9.730 5.462 7.531 1.00 97.81 313 PHE A N 1
ATOM 2230 C CA . PHE A 1 313 ? -10.227 4.539 6.507 1.00 97.81 313 PHE A CA 1
ATOM 2231 C C . PHE A 1 313 ? -11.577 5.013 5.944 1.00 97.81 313 PHE A C 1
ATOM 2233 O O . PHE A 1 313 ? -12.575 4.305 6.048 1.00 97.81 313 PHE A O 1
ATOM 2240 N N . THR A 1 314 ? -11.624 6.214 5.362 1.00 96.88 314 THR A N 1
ATOM 2241 C CA . THR A 1 314 ? -12.866 6.948 5.032 1.00 96.88 314 THR A CA 1
ATOM 2242 C C . THR A 1 314 ? -13.904 6.165 4.230 1.00 96.88 314 THR A C 1
ATOM 2244 O O . THR A 1 314 ? -15.094 6.441 4.357 1.00 96.88 314 THR A O 1
ATOM 2247 N N . ALA A 1 315 ? -13.484 5.212 3.397 1.00 97.50 315 ALA A N 1
ATOM 2248 C CA . ALA A 1 315 ? -14.393 4.454 2.535 1.00 97.50 315 ALA A CA 1
ATOM 2249 C C . ALA A 1 315 ? -14.315 2.929 2.718 1.00 97.50 315 ALA A C 1
ATOM 2251 O O . ALA A 1 315 ? -14.925 2.205 1.931 1.00 97.50 315 ALA A O 1
ATOM 2252 N N . THR A 1 316 ? -13.601 2.428 3.735 1.00 98.50 316 THR A N 1
ATOM 2253 C CA . THR A 1 316 ? -13.462 0.975 3.910 1.00 98.50 316 THR A CA 1
ATOM 2254 C C . THR A 1 316 ? -14.819 0.316 4.152 1.00 98.50 316 THR A C 1
ATOM 2256 O O . THR A 1 316 ? -15.608 0.756 4.997 1.00 98.50 316 THR A O 1
ATOM 2259 N N . SER A 1 317 ? -15.096 -0.769 3.427 1.00 98.31 317 SER A N 1
ATOM 2260 C CA . SER A 1 317 ? -16.377 -1.476 3.537 1.00 98.31 317 SER A CA 1
ATOM 2261 C C . SER A 1 317 ? -16.516 -2.273 4.834 1.00 98.31 317 SER A C 1
ATOM 2263 O O . SER A 1 317 ? -17.629 -2.596 5.240 1.00 98.31 317 SER A O 1
ATOM 2265 N N . ALA A 1 318 ? -15.394 -2.657 5.448 1.00 98.56 318 ALA A N 1
ATOM 2266 C CA . ALA A 1 318 ? -15.340 -3.415 6.695 1.00 98.56 318 ALA A CA 1
ATOM 2267 C C . ALA A 1 318 ? -13.937 -3.338 7.306 1.00 98.56 318 ALA A C 1
ATOM 2269 O O . ALA A 1 318 ? -12.944 -3.288 6.579 1.00 98.56 318 ALA A O 1
ATOM 2270 N N . LEU A 1 319 ? -13.856 -3.423 8.633 1.00 98.75 319 LEU A N 1
ATOM 2271 C CA . LEU A 1 319 ? -12.603 -3.548 9.373 1.00 98.75 319 LEU A CA 1
ATOM 2272 C C . LEU A 1 319 ? -12.562 -4.884 10.124 1.00 98.75 319 LEU A C 1
ATOM 2274 O O . LEU A 1 319 ? -13.458 -5.185 10.909 1.00 98.75 319 LEU A O 1
ATOM 2278 N N . ASP A 1 320 ? -11.503 -5.664 9.924 1.00 98.56 320 ASP A N 1
ATOM 2279 C CA . ASP A 1 320 ? -11.233 -6.898 10.665 1.00 98.56 320 ASP A CA 1
ATOM 2280 C C . ASP A 1 320 ? -9.966 -6.751 11.515 1.00 98.56 320 ASP A C 1
ATOM 2282 O O . ASP A 1 320 ? -8.867 -6.558 10.986 1.00 98.56 320 ASP A O 1
ATOM 2286 N N . LEU A 1 321 ? -10.122 -6.845 12.834 1.00 98.50 321 LEU A N 1
ATOM 2287 C CA . LEU A 1 321 ? -9.030 -6.888 13.802 1.00 98.50 321 LEU A CA 1
ATOM 2288 C C . LEU A 1 321 ? -8.808 -8.344 14.228 1.00 98.50 321 LEU A C 1
ATOM 2290 O O . LEU A 1 321 ? -9.375 -8.814 15.222 1.00 98.50 321 LEU A O 1
ATOM 2294 N N . ASN A 1 322 ? -7.977 -9.061 13.470 1.00 97.38 322 ASN A N 1
ATOM 2295 C CA . ASN A 1 322 ? -7.656 -10.466 13.710 1.00 97.38 322 ASN A CA 1
ATOM 2296 C C . ASN A 1 322 ? -6.358 -10.584 14.510 1.00 97.38 322 ASN A C 1
ATOM 2298 O O . ASN A 1 322 ? -5.265 -10.558 13.945 1.00 97.38 322 ASN A O 1
ATOM 2302 N N . PHE A 1 323 ? -6.475 -10.647 15.837 1.00 96.12 323 PHE A N 1
ATOM 2303 C CA . PHE A 1 323 ? -5.349 -10.575 16.777 1.00 96.12 323 PHE A CA 1
ATOM 2304 C C . PHE A 1 323 ? -4.444 -9.346 16.555 1.00 96.12 323 PHE A C 1
ATOM 2306 O O . PHE A 1 323 ? -3.277 -9.341 16.940 1.00 96.12 323 PHE A O 1
ATOM 2313 N N . GLY A 1 324 ? -4.969 -8.317 15.884 1.00 96.38 324 GLY A N 1
ATOM 2314 C CA . GLY A 1 324 ? -4.287 -7.067 15.580 1.00 96.38 324 GLY A CA 1
ATOM 2315 C C . GLY A 1 324 ? -4.652 -5.962 16.565 1.00 96.38 324 GLY A C 1
ATOM 2316 O O . GLY A 1 324 ? -5.761 -5.941 17.107 1.00 96.38 324 GLY A O 1
ATOM 2317 N N . ASN A 1 325 ? -3.720 -5.030 16.757 1.00 97.06 325 ASN A N 1
ATOM 2318 C CA . ASN A 1 325 ? -3.920 -3.826 17.556 1.00 97.06 325 ASN A CA 1
ATOM 2319 C C . ASN A 1 325 ? -4.042 -2.609 16.628 1.00 97.06 325 ASN A C 1
ATOM 2321 O O . ASN A 1 325 ? -3.206 -2.429 15.739 1.00 97.06 325 ASN A O 1
ATOM 2325 N N . LEU A 1 326 ? -5.053 -1.768 16.842 1.00 98.38 326 LEU A N 1
ATOM 2326 C CA . LEU A 1 326 ? -5.270 -0.526 16.102 1.00 98.38 326 LEU A CA 1
ATOM 2327 C C . LEU A 1 326 ? -5.399 0.651 17.067 1.00 98.38 326 LEU A C 1
ATOM 2329 O O . LEU A 1 326 ? -6.279 0.650 17.926 1.00 98.38 326 LEU A O 1
ATOM 2333 N N . TYR A 1 327 ? -4.531 1.651 16.917 1.00 98.38 327 TYR A N 1
ATOM 2334 C CA . TYR A 1 327 ? -4.569 2.888 17.696 1.00 98.38 327 TYR A CA 1
ATOM 2335 C C . TYR A 1 327 ? -5.059 4.039 16.821 1.00 98.38 327 TYR A C 1
ATOM 2337 O O . TYR A 1 327 ? -4.479 4.328 15.772 1.00 98.38 327 TYR A O 1
ATOM 2345 N N . LEU A 1 328 ? -6.099 4.714 17.293 1.00 98.56 328 LEU A N 1
ATOM 2346 C CA . LEU A 1 328 ? -6.646 5.953 16.759 1.00 98.56 328 LEU A CA 1
ATOM 2347 C C . LEU A 1 328 ? -6.037 7.097 17.575 1.00 98.56 328 LEU A C 1
ATOM 2349 O O . LEU A 1 328 ? -6.451 7.355 18.707 1.00 98.56 328 LEU A O 1
ATOM 2353 N N . GLU A 1 329 ? -4.986 7.717 17.045 1.00 97.56 329 GLU A N 1
ATOM 2354 C CA . GLU A 1 329 ? -4.057 8.513 17.844 1.00 97.56 329 GLU A CA 1
ATOM 2355 C C . GLU A 1 329 ? -4.246 10.018 17.627 1.00 97.56 329 GLU A C 1
ATOM 2357 O O . GLU A 1 329 ? -3.796 10.566 16.624 1.00 97.56 329 GLU A O 1
ATOM 2362 N N . ASN A 1 330 ? -4.869 10.721 18.580 1.00 97.06 330 ASN A N 1
ATOM 2363 C CA . ASN A 1 330 ? -4.972 12.188 18.555 1.00 97.06 330 ASN A CA 1
ATOM 2364 C C . ASN A 1 330 ? -3.916 12.892 19.422 1.00 97.06 330 ASN A C 1
ATOM 2366 O O . ASN A 1 330 ? -3.638 14.066 19.185 1.00 97.06 330 ASN A O 1
ATOM 2370 N N . ASN A 1 331 ? -3.303 12.218 20.402 1.00 95.00 331 ASN A N 1
ATOM 2371 C CA . ASN A 1 331 ? -2.402 12.874 21.359 1.00 95.00 331 ASN A CA 1
ATOM 2372 C C . ASN A 1 331 ? -1.118 13.430 20.720 1.00 95.00 331 ASN A C 1
ATOM 2374 O O . ASN A 1 331 ? -0.677 14.523 21.063 1.00 95.00 331 ASN A O 1
ATOM 2378 N N . ASN A 1 332 ? -0.550 12.699 19.767 1.00 93.19 332 ASN A N 1
ATOM 2379 C CA . ASN A 1 332 ? 0.632 13.071 18.991 1.00 93.19 332 ASN A CA 1
ATOM 2380 C C . ASN A 1 332 ? 0.277 13.537 17.567 1.00 93.19 332 ASN A C 1
ATOM 2382 O O . ASN A 1 332 ? 1.140 13.542 16.688 1.00 93.19 332 ASN A O 1
ATOM 2386 N N . SER A 1 333 ? -0.983 13.910 17.335 1.00 94.62 333 SER A N 1
ATOM 2387 C CA . SER A 1 333 ? -1.460 14.451 16.062 1.00 94.62 333 SER A CA 1
ATOM 2388 C C . SER A 1 333 ? -1.603 15.977 16.124 1.00 94.62 333 SER A C 1
ATOM 2390 O O . SER A 1 333 ? -1.812 16.569 17.183 1.00 94.62 333 SER A O 1
ATOM 2392 N N . TRP A 1 334 ? -1.476 16.641 14.976 1.00 92.06 334 TRP A N 1
ATOM 2393 C CA . TRP A 1 334 ? -1.598 18.088 14.810 1.00 92.06 334 TRP A CA 1
ATOM 2394 C C . TRP A 1 334 ? -3.007 18.565 15.167 1.00 92.06 334 TRP A C 1
ATOM 2396 O O . TRP A 1 334 ? -3.169 19.600 15.820 1.00 92.06 334 TRP A O 1
ATOM 2406 N N . SER A 1 335 ? -4.010 17.771 14.806 1.00 91.31 335 SER A N 1
ATOM 2407 C CA . SER A 1 335 ? -5.427 18.012 15.050 1.00 91.31 335 SER A CA 1
ATOM 2408 C C . SER A 1 335 ? -6.087 16.808 15.718 1.00 91.31 335 SER A 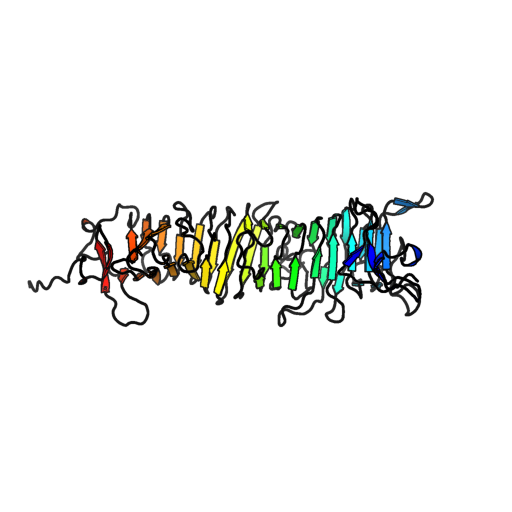C 1
ATOM 2410 O O . SER A 1 335 ? -5.572 15.689 15.711 1.00 91.31 335 SER A O 1
ATOM 2412 N N . ASP A 1 336 ? -7.244 17.068 16.320 1.00 94.00 336 ASP A N 1
ATOM 2413 C CA . ASP A 1 336 ? -8.161 16.009 16.707 1.00 94.00 336 ASP A CA 1
ATOM 2414 C C . ASP A 1 336 ? -8.888 15.495 15.459 1.00 94.00 336 ASP A C 1
ATOM 2416 O O . ASP A 1 336 ? -9.473 16.281 14.711 1.00 94.00 336 ASP A O 1
ATOM 2420 N N . ASN A 1 337 ? -8.835 14.187 15.225 1.00 95.44 337 ASN A N 1
ATOM 2421 C CA . ASN A 1 337 ? -9.638 13.527 14.209 1.00 95.44 337 ASN A CA 1
ATOM 2422 C C . ASN A 1 337 ? -10.710 12.698 14.911 1.00 95.44 337 ASN A C 1
ATOM 2424 O O . ASN A 1 337 ? -10.381 11.821 15.717 1.00 95.44 337 ASN A O 1
ATOM 2428 N N . ALA A 1 338 ? -11.964 13.014 14.593 1.00 95.06 338 ALA A N 1
ATOM 2429 C CA . ALA A 1 338 ? -13.133 12.444 15.242 1.00 95.06 338 ALA A CA 1
ATOM 2430 C C . ALA A 1 338 ? -13.819 11.317 14.450 1.00 95.06 338 ALA A C 1
ATOM 2432 O O . ALA A 1 338 ? -14.892 10.858 14.844 1.00 95.06 338 ALA A O 1
ATOM 2433 N N . ASN A 1 339 ? -13.258 10.944 13.294 1.00 96.12 339 ASN A N 1
ATOM 2434 C CA . ASN A 1 339 ? -13.825 9.920 12.424 1.00 96.12 339 ASN A CA 1
ATOM 2435 C C . ASN A 1 339 ? -12.715 9.215 11.633 1.00 96.12 339 ASN A C 1
ATOM 2437 O O . ASN A 1 339 ? -12.486 9.489 10.446 1.00 96.12 339 ASN A O 1
ATOM 2441 N N . ARG A 1 340 ? -11.975 8.338 12.317 1.00 97.88 340 ARG A N 1
ATOM 2442 C CA . ARG A 1 340 ? -10.953 7.497 11.676 1.00 97.88 340 ARG A CA 1
ATOM 2443 C C . ARG A 1 340 ? -11.526 6.230 11.062 1.00 97.88 340 ARG A C 1
ATOM 2445 O O . ARG A 1 340 ? -10.966 5.723 10.087 1.00 97.88 340 ARG A O 1
ATOM 2452 N N . ILE A 1 341 ? -12.614 5.725 11.623 1.00 98.19 341 ILE A N 1
ATOM 2453 C CA . ILE A 1 341 ? -13.369 4.580 11.134 1.00 98.19 341 ILE A CA 1
ATOM 2454 C C . ILE A 1 341 ? -14.795 5.074 10.882 1.00 98.19 341 ILE A C 1
ATOM 2456 O O . ILE A 1 341 ? -15.456 5.471 11.836 1.00 98.19 341 ILE A O 1
ATOM 2460 N N . PRO A 1 342 ? -15.307 5.003 9.642 1.00 96.75 342 PRO A N 1
ATOM 2461 C CA . PRO A 1 342 ? -16.644 5.492 9.351 1.00 96.75 342 PRO A CA 1
ATOM 2462 C C . PRO A 1 342 ? -17.715 4.842 10.235 1.00 96.75 342 PRO A C 1
ATOM 2464 O O . PRO A 1 342 ? -17.766 3.622 10.400 1.00 96.75 342 PRO A O 1
ATOM 2467 N N . ASP A 1 343 ? -18.644 5.659 10.719 1.00 96.88 343 ASP A N 1
ATOM 2468 C CA . ASP A 1 343 ? -19.784 5.291 11.566 1.00 96.88 343 ASP A CA 1
ATOM 2469 C C . ASP A 1 343 ? -20.645 4.117 11.064 1.00 96.88 343 ASP A C 1
ATOM 2471 O O . ASP A 1 343 ? -21.364 3.492 11.846 1.00 96.88 343 ASP A O 1
ATOM 2475 N N . GLY A 1 344 ? -20.635 3.848 9.756 1.00 95.69 344 GLY A N 1
ATOM 2476 C CA . GLY A 1 344 ? -21.373 2.750 9.126 1.00 95.69 344 GLY A CA 1
ATOM 2477 C C . GLY A 1 344 ? -20.553 1.475 8.918 1.00 95.69 344 GLY A C 1
ATOM 2478 O O . GLY A 1 344 ? -21.129 0.433 8.609 1.00 95.69 344 GLY A O 1
ATOM 2479 N N . THR A 1 345 ? -19.229 1.533 9.077 1.00 98.31 345 THR A N 1
ATOM 2480 C CA . THR A 1 345 ? -18.323 0.417 8.793 1.00 98.31 345 THR A CA 1
ATOM 2481 C C . THR A 1 345 ? -18.473 -0.673 9.863 1.00 98.31 345 THR A C 1
ATOM 2483 O O . THR A 1 345 ? -18.265 -0.406 11.051 1.00 98.31 345 THR A O 1
ATOM 2486 N N . PRO A 1 346 ? -18.794 -1.925 9.484 1.00 98.50 346 PRO A N 1
ATOM 2487 C CA . PRO A 1 346 ? -18.754 -3.050 10.410 1.00 98.50 346 PRO A CA 1
ATOM 2488 C C . PRO A 1 346 ? -17.319 -3.329 10.871 1.00 98.50 346 PRO A C 1
ATOM 2490 O O . PRO A 1 346 ? -16.409 -3.477 10.052 1.00 98.50 346 PRO A O 1
ATOM 2493 N N . VAL A 1 347 ? -17.132 -3.456 12.184 1.00 98.81 347 VAL A N 1
ATOM 2494 C CA . VAL A 1 347 ? -15.866 -3.819 12.826 1.00 98.81 347 VAL A CA 1
ATOM 2495 C C . VAL A 1 347 ? -15.990 -5.234 13.381 1.00 98.81 347 VAL A C 1
ATOM 2497 O O . VAL A 1 347 ? -16.781 -5.494 14.284 1.00 98.81 347 VAL A O 1
ATOM 2500 N N . THR A 1 348 ? -15.210 -6.174 12.859 1.00 98.81 348 THR A N 1
ATOM 2501 C CA . THR A 1 348 ? -15.128 -7.541 13.390 1.00 98.81 348 THR A CA 1
ATOM 2502 C C . THR A 1 348 ? -13.871 -7.684 14.232 1.00 98.81 348 THR A C 1
ATOM 2504 O O . THR A 1 348 ? -12.782 -7.333 13.787 1.00 98.81 348 THR A O 1
ATOM 2507 N N . MET A 1 349 ? -14.002 -8.218 15.445 1.00 98.69 349 MET A N 1
ATOM 2508 C CA . MET A 1 349 ? -12.880 -8.402 16.363 1.00 98.69 349 MET A CA 1
ATOM 2509 C C . MET A 1 349 ? -12.697 -9.881 16.707 1.00 98.69 349 MET A C 1
ATOM 2511 O O . MET A 1 349 ? -13.614 -10.542 17.204 1.00 98.69 349 MET A O 1
ATOM 2515 N N . ARG A 1 350 ? -11.497 -10.407 16.446 1.00 98.00 350 ARG A N 1
ATOM 2516 C CA . ARG A 1 350 ? -11.073 -11.772 16.794 1.00 98.00 350 ARG A CA 1
ATOM 2517 C C . ARG A 1 350 ? -9.847 -11.684 17.688 1.00 98.00 350 ARG A C 1
ATOM 2519 O O . ARG A 1 350 ? -8.724 -11.671 17.200 1.00 98.00 350 ARG A O 1
ATOM 2526 N N . GLY A 1 351 ? -10.067 -11.516 18.988 1.00 96.62 351 GLY A N 1
ATOM 2527 C CA . GLY A 1 351 ? -8.993 -11.190 19.928 1.00 96.62 351 GLY A CA 1
ATOM 2528 C C . GLY A 1 351 ? -8.306 -9.854 19.619 1.00 96.62 351 GLY A C 1
ATOM 2529 O O . GLY A 1 351 ? -7.122 -9.698 19.901 1.00 96.62 351 GLY A O 1
ATOM 2530 N N . GLY A 1 352 ? -9.013 -8.932 18.958 1.00 97.56 352 GLY A N 1
ATOM 2531 C CA . GLY A 1 352 ? -8.467 -7.650 18.517 1.00 97.56 352 GLY A CA 1
ATOM 2532 C C . GLY A 1 352 ? -8.437 -6.607 19.632 1.00 97.56 352 GLY A C 1
ATOM 2533 O O . GLY A 1 352 ? -9.193 -6.695 20.602 1.00 97.56 352 GLY A O 1
ATOM 2534 N N . TYR A 1 353 ? -7.603 -5.587 19.457 1.00 97.81 353 TYR A N 1
ATOM 2535 C CA . TYR A 1 353 ? -7.472 -4.454 20.371 1.00 97.81 353 TYR A CA 1
ATOM 2536 C C . TYR A 1 353 ? -7.694 -3.150 19.602 1.00 97.81 353 TYR A C 1
ATOM 2538 O O . TYR A 1 353 ? -7.005 -2.885 18.615 1.00 97.81 353 TYR A O 1
ATOM 2546 N N . LEU A 1 354 ? -8.650 -2.340 20.051 1.00 98.56 354 LEU A N 1
ATOM 2547 C CA . LEU A 1 354 ? -8.902 -1.002 19.524 1.00 98.56 354 LEU A CA 1
ATOM 2548 C C . LEU A 1 354 ? -8.668 0.023 20.630 1.00 98.56 354 LEU A C 1
ATOM 2550 O O . LEU A 1 354 ? -9.286 -0.060 21.693 1.00 98.56 354 LEU A O 1
ATOM 2554 N N . GLU A 1 355 ? -7.817 1.006 20.360 1.00 98.00 355 GLU A N 1
ATOM 2555 C CA . GLU A 1 355 ? -7.538 2.093 21.290 1.00 98.00 355 GLU A CA 1
ATOM 2556 C C . GLU A 1 355 ? -7.800 3.455 20.670 1.00 98.00 355 GLU A C 1
ATOM 2558 O O . GLU A 1 355 ? -7.299 3.756 19.592 1.00 98.00 355 GLU A O 1
ATOM 2563 N N . LEU A 1 356 ? -8.550 4.293 21.382 1.00 98.56 356 LEU A N 1
ATOM 2564 C CA . LEU A 1 356 ? -8.668 5.718 21.096 1.00 98.56 356 LEU A CA 1
ATOM 2565 C C . LEU A 1 356 ? -7.818 6.492 22.100 1.00 98.56 356 LEU A C 1
ATOM 2567 O O . LEU A 1 356 ? -7.998 6.342 23.308 1.00 98.56 356 LEU A O 1
ATOM 2571 N N . ARG A 1 357 ? -6.930 7.352 21.611 1.00 97.62 357 ARG A N 1
ATOM 2572 C CA . ARG A 1 357 ? -6.097 8.220 22.446 1.00 97.62 357 ARG A CA 1
ATOM 2573 C C . ARG A 1 357 ? -6.462 9.665 22.188 1.00 97.62 357 ARG A C 1
ATOM 2575 O O . ARG A 1 357 ? -6.230 10.171 21.091 1.00 97.62 357 ARG A O 1
ATOM 2582 N N . GLY A 1 358 ? -7.048 10.313 23.186 1.00 97.12 358 GLY A N 1
ATOM 2583 C CA . GLY A 1 358 ? -7.474 11.698 23.063 1.00 97.12 358 GLY A CA 1
ATOM 2584 C C . GLY A 1 358 ? -6.321 12.684 23.024 1.00 97.12 358 GLY A C 1
ATOM 2585 O O . GLY A 1 358 ? -5.209 12.409 23.471 1.00 97.12 358 GLY A O 1
ATOM 2586 N N . ARG A 1 359 ? -6.607 13.864 22.489 1.00 95.62 359 ARG A N 1
ATOM 2587 C CA . ARG A 1 359 ? -5.656 14.957 22.359 1.00 95.62 359 ARG A CA 1
ATOM 2588 C C . ARG A 1 359 ? -5.483 15.696 23.680 1.00 95.62 359 ARG A C 1
ATOM 2590 O O . ARG A 1 359 ? -6.441 15.905 24.421 1.00 95.62 359 ARG A O 1
ATOM 2597 N N . ALA A 1 360 ? -4.264 16.146 23.961 1.00 94.19 360 ALA A N 1
ATOM 2598 C CA . ALA A 1 360 ? -4.021 17.027 25.095 1.00 94.19 360 ALA A CA 1
ATOM 2599 C C . ALA A 1 360 ? -4.839 18.330 24.994 1.00 94.19 360 ALA A C 1
ATOM 2601 O O . ALA A 1 360 ? -4.975 18.911 23.911 1.00 94.19 360 ALA A O 1
ATOM 2602 N N . GLN A 1 361 ? -5.350 18.783 26.144 1.00 93.00 361 GLN A N 1
ATOM 2603 C CA . GLN A 1 361 ? -6.127 20.016 26.323 1.00 93.00 361 GLN A CA 1
ATOM 2604 C C . GLN A 1 361 ? -7.369 20.125 25.421 1.00 93.00 361 GLN A C 1
ATOM 2606 O O . GLN A 1 361 ? -7.807 21.231 25.114 1.00 93.00 361 GLN A O 1
ATOM 2611 N N . ASN A 1 362 ? -7.919 19.001 24.955 1.00 94.50 362 ASN A N 1
ATOM 2612 C CA . ASN A 1 362 ? -9.060 19.000 24.048 1.00 94.50 362 ASN A CA 1
ATOM 2613 C C . ASN A 1 362 ? -9.994 17.818 24.323 1.00 94.50 362 ASN A C 1
ATOM 2615 O O . ASN A 1 362 ? -9.563 16.753 24.765 1.00 94.50 362 ASN A O 1
ATOM 2619 N N . ALA A 1 363 ? -11.275 17.994 24.011 1.00 94.94 363 ALA A N 1
ATOM 2620 C CA . ALA A 1 363 ? -12.214 16.885 23.954 1.00 94.94 363 ALA A CA 1
ATOM 2621 C C . ALA A 1 363 ? -12.030 16.115 22.638 1.00 94.94 363 ALA A C 1
ATOM 2623 O O . ALA A 1 363 ? -12.084 16.702 21.561 1.00 94.94 363 ALA A O 1
ATOM 2624 N N . SER A 1 364 ? -11.843 14.805 22.733 1.00 97.38 364 SER A N 1
ATOM 2625 C CA . SER A 1 364 ? -11.710 13.883 21.610 1.00 97.38 364 SER A CA 1
ATOM 2626 C C . SER A 1 364 ? -12.862 12.890 21.604 1.00 97.38 364 SER A C 1
ATOM 2628 O O . SER A 1 364 ? -13.309 12.409 22.652 1.00 97.38 364 SER A O 1
ATOM 2630 N N . SER A 1 365 ? -13.320 12.511 20.421 1.00 97.12 365 SER A N 1
ATOM 2631 C CA . SER A 1 365 ? -14.333 11.469 20.285 1.00 97.12 365 SER A CA 1
ATOM 2632 C C . SER A 1 365 ? -14.130 10.654 19.027 1.00 97.12 365 SER A C 1
ATOM 2634 O O . SER A 1 365 ? -13.695 11.203 18.033 1.00 97.12 365 SER A O 1
ATOM 2636 N N . GLU A 1 366 ? -14.520 9.389 19.053 1.00 98.12 366 GLU A N 1
ATOM 2637 C CA . GLU A 1 366 ? -14.684 8.554 17.861 1.00 98.12 366 GLU A CA 1
ATOM 2638 C C . GLU A 1 366 ? -16.019 7.823 17.991 1.00 98.12 366 GLU A C 1
ATOM 2640 O O . GLU A 1 366 ? -16.367 7.364 19.087 1.00 98.12 366 GLU A O 1
ATOM 2645 N N . ARG A 1 367 ? -16.754 7.673 16.889 1.00 98.25 367 ARG A N 1
ATOM 2646 C CA . ARG A 1 367 ? -17.917 6.788 16.823 1.00 98.25 367 ARG A CA 1
ATOM 2647 C C . ARG A 1 367 ? -17.681 5.713 15.772 1.00 98.25 367 ARG A C 1
ATOM 2649 O O . ARG A 1 367 ? -17.515 6.014 14.604 1.00 98.25 367 ARG A O 1
ATOM 2656 N N . ILE A 1 368 ? -17.717 4.452 16.190 1.00 98.38 368 ILE A N 1
ATOM 2657 C CA . ILE A 1 368 ? -17.657 3.309 15.277 1.00 98.38 368 ILE A CA 1
ATOM 2658 C C . ILE A 1 368 ? -19.047 2.707 15.087 1.00 98.38 368 ILE A C 1
ATOM 2660 O O . ILE A 1 368 ? -19.927 2.851 15.943 1.00 98.38 368 ILE A O 1
ATOM 2664 N N . GLY A 1 369 ? -19.228 1.995 13.976 1.00 97.38 369 GLY A N 1
ATOM 2665 C CA . GLY A 1 369 ? -20.460 1.277 13.673 1.00 97.38 369 GLY A CA 1
ATOM 2666 C C . GLY A 1 369 ? -20.691 0.044 14.549 1.00 97.38 369 GLY A C 1
ATOM 2667 O O . GLY A 1 369 ? -20.496 0.041 15.767 1.00 97.38 369 GLY A O 1
ATOM 2668 N N . THR A 1 370 ? -21.153 -1.038 13.923 1.00 98.69 370 THR A N 1
ATOM 2669 C CA . THR A 1 370 ? -21.340 -2.307 14.639 1.00 98.69 370 THR A CA 1
ATOM 2670 C C . THR A 1 370 ? -19.986 -2.945 14.924 1.00 98.69 370 THR A C 1
ATOM 2672 O O . THR A 1 370 ? -19.270 -3.291 13.989 1.00 98.69 370 THR A O 1
ATOM 2675 N N . ALA A 1 371 ? -19.667 -3.165 16.198 1.00 98.75 371 ALA A N 1
ATOM 2676 C CA . ALA A 1 371 ? -18.522 -3.949 16.631 1.00 98.75 371 ALA A CA 1
ATOM 2677 C C . ALA A 1 371 ? -18.968 -5.365 17.021 1.00 98.75 371 ALA A C 1
ATOM 2679 O O . ALA A 1 371 ? -19.695 -5.550 17.995 1.00 98.75 371 ALA A O 1
ATOM 2680 N N . THR A 1 372 ? -18.530 -6.372 16.267 1.00 98.81 372 THR A N 1
ATOM 2681 C CA . THR A 1 372 ? -18.849 -7.784 16.513 1.00 98.81 372 THR A CA 1
ATOM 2682 C C . THR A 1 372 ? -17.669 -8.500 17.155 1.00 98.81 372 THR A C 1
ATOM 2684 O O . THR A 1 372 ? -16.610 -8.654 16.543 1.00 98.81 372 THR A O 1
ATOM 2687 N N . LEU A 1 373 ? -17.872 -9.002 18.371 1.00 98.75 373 LEU A N 1
ATOM 2688 C CA . LEU A 1 373 ? -16.960 -9.920 19.045 1.00 98.75 373 LEU A CA 1
ATOM 2689 C C . LEU A 1 373 ? -17.125 -11.302 18.409 1.00 98.75 373 LEU A C 1
ATOM 2691 O O . LEU A 1 373 ? -18.078 -12.021 18.712 1.00 98.75 373 LEU A O 1
ATOM 2695 N N . ALA A 1 374 ? -16.228 -11.653 17.489 1.00 98.25 374 ALA A N 1
ATOM 2696 C CA . ALA A 1 374 ? -16.357 -12.855 16.671 1.00 98.25 374 ALA A CA 1
ATOM 2697 C C . ALA A 1 374 ? -15.602 -14.062 17.238 1.00 98.25 374 ALA A C 1
ATOM 2699 O O . ALA A 1 374 ? -16.071 -15.189 17.090 1.00 98.25 374 ALA A O 1
ATOM 2700 N N . LEU A 1 375 ? -14.449 -13.838 17.876 1.00 97.38 375 LEU A N 1
ATOM 2701 C CA . LEU A 1 375 ? -13.627 -14.889 18.482 1.00 97.38 375 LEU A CA 1
ATOM 2702 C C . LEU A 1 375 ? -12.742 -14.317 19.599 1.00 97.38 375 LEU A C 1
ATOM 2704 O O . LEU A 1 375 ? -12.320 -13.164 19.534 1.00 97.38 375 LEU A O 1
ATOM 2708 N N . GLY A 1 376 ? -12.422 -15.141 20.600 1.00 94.88 376 GLY A N 1
ATOM 2709 C CA . GLY A 1 376 ? -11.481 -14.794 21.666 1.00 94.88 376 GLY A CA 1
ATOM 2710 C C . GLY A 1 376 ? -11.954 -13.646 22.563 1.00 94.88 376 GLY A C 1
ATOM 2711 O O . GLY A 1 376 ? -13.145 -13.335 22.639 1.00 94.88 376 GLY A O 1
ATOM 2712 N N . GLN A 1 377 ? -10.999 -13.028 23.259 1.00 95.06 377 GLN A N 1
ATOM 2713 C CA . GLN A 1 377 ? -11.228 -11.852 24.094 1.00 95.06 377 GLN A CA 1
ATOM 2714 C C . GLN A 1 377 ? -10.753 -10.599 23.359 1.00 95.06 377 GLN A C 1
ATOM 2716 O O . GLN A 1 377 ? -9.551 -10.414 23.175 1.00 95.06 377 GLN A O 1
ATOM 2721 N N . SER A 1 378 ? -11.687 -9.742 22.953 1.00 97.69 378 SER A N 1
ATOM 2722 C CA . SER A 1 378 ? -11.351 -8.462 22.313 1.00 97.69 378 SER A CA 1
ATOM 2723 C C . SER A 1 378 ? -11.303 -7.328 23.331 1.00 97.69 378 SER A C 1
ATOM 2725 O O . SER A 1 378 ? -11.736 -7.492 24.474 1.00 97.69 378 SER A O 1
ATOM 2727 N N . GLN A 1 379 ? -10.748 -6.183 22.942 1.00 97.19 379 GLN A N 1
ATOM 2728 C CA . GLN A 1 379 ? -10.471 -5.100 23.877 1.00 97.19 379 GLN A CA 1
ATOM 2729 C C . GLN A 1 379 ? -10.772 -3.726 23.296 1.00 97.19 379 GLN A C 1
ATOM 2731 O O . GLN A 1 379 ? -10.405 -3.432 22.158 1.00 97.19 379 GLN A O 1
ATOM 2736 N N . PHE A 1 380 ? -11.377 -2.882 24.127 1.00 98.25 380 PHE A N 1
ATOM 2737 C CA . PHE A 1 380 ? -11.538 -1.458 23.870 1.00 98.25 380 PHE A CA 1
ATOM 2738 C C . PHE A 1 380 ? -10.814 -0.672 24.951 1.00 98.25 380 PHE A C 1
ATOM 2740 O O . PHE A 1 380 ? -11.138 -0.780 26.137 1.00 98.25 380 PHE A O 1
ATOM 2747 N N . TYR A 1 381 ? -9.852 0.136 24.533 1.00 97.06 381 TYR A N 1
ATOM 2748 C CA . TYR A 1 381 ? -9.096 1.011 25.411 1.00 97.06 381 TYR A CA 1
ATOM 2749 C C . TYR A 1 381 ? -9.352 2.461 25.020 1.00 97.06 381 TYR A C 1
ATOM 2751 O O . TYR A 1 381 ? -9.359 2.817 23.843 1.00 97.06 381 TYR A O 1
ATOM 2759 N N . VAL A 1 382 ? -9.553 3.326 26.004 1.00 97.44 382 VAL A N 1
ATOM 2760 C CA . VAL A 1 382 ? -9.632 4.765 25.767 1.00 97.44 382 VAL A CA 1
ATOM 2761 C C . VAL A 1 382 ? -8.622 5.440 26.673 1.00 97.44 382 VAL A C 1
ATOM 2763 O O . VAL A 1 382 ? -8.769 5.403 27.892 1.00 97.44 382 VAL A O 1
ATOM 2766 N N . ALA A 1 383 ? -7.593 6.050 26.094 1.00 95.06 383 ALA A N 1
ATOM 2767 C CA . ALA A 1 383 ? -6.629 6.867 26.817 1.00 95.06 383 ALA A CA 1
ATOM 2768 C C . ALA A 1 383 ? -7.066 8.329 26.750 1.00 95.06 383 ALA A C 1
ATOM 2770 O O . ALA A 1 383 ? -7.386 8.829 25.671 1.00 95.06 383 ALA A O 1
ATOM 2771 N N . ASN A 1 384 ? -7.056 9.022 27.887 1.00 94.00 384 ASN A N 1
ATOM 2772 C CA . ASN A 1 384 ? -7.299 10.456 27.877 1.00 94.00 384 ASN A CA 1
ATOM 2773 C C . ASN A 1 384 ? -6.049 11.225 27.433 1.00 94.00 384 ASN A C 1
ATOM 2775 O O . ASN A 1 384 ? -4.931 10.811 27.745 1.00 94.00 384 ASN A O 1
ATOM 2779 N N . GLY A 1 385 ? -6.244 12.368 26.777 1.00 91.19 385 GLY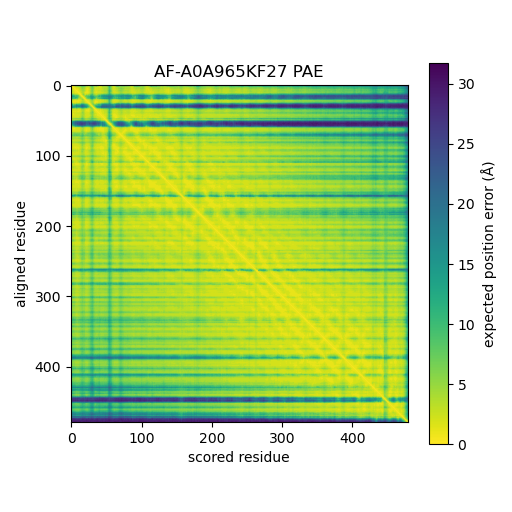 A N 1
ATOM 2780 C CA . GLY A 1 385 ? -5.170 13.343 26.598 1.00 91.19 385 GLY A CA 1
ATOM 2781 C C . GLY A 1 385 ? -4.735 13.965 27.931 1.00 91.19 385 GLY A C 1
ATOM 2782 O O . GLY A 1 385 ? -5.421 13.854 28.949 1.00 91.19 385 GLY A O 1
ATOM 2783 N N . ALA A 1 386 ? -3.588 14.644 27.938 1.00 89.56 386 ALA A N 1
ATOM 2784 C CA . ALA A 1 386 ? -3.128 15.388 29.112 1.00 89.56 386 ALA A CA 1
ATOM 2785 C C . ALA A 1 386 ? -3.875 16.729 29.281 1.00 89.56 386 ALA A C 1
ATOM 2787 O O . ALA A 1 386 ? -4.196 17.392 28.296 1.00 89.56 386 ALA A O 1
ATOM 2788 N N . GLY A 1 387 ? -4.075 17.179 30.524 1.00 88.06 387 GLY A N 1
ATOM 2789 C CA . GLY A 1 387 ? -4.647 18.496 30.850 1.00 88.06 387 GLY A CA 1
ATOM 2790 C C . GLY A 1 387 ? -6.080 18.449 31.390 1.00 88.06 387 GLY A C 1
ATOM 2791 O O . GLY A 1 387 ? -6.780 17.454 31.236 1.00 88.06 387 GLY A O 1
ATOM 2792 N N . ALA A 1 388 ? -6.504 19.532 32.051 1.00 85.12 388 ALA A N 1
ATOM 2793 C CA . ALA A 1 388 ? -7.777 19.595 32.779 1.00 85.12 388 ALA A CA 1
ATOM 2794 C C . ALA A 1 388 ? -9.018 19.474 31.875 1.00 85.12 388 ALA A C 1
ATOM 2796 O O . ALA A 1 388 ? -10.018 18.898 32.291 1.00 85.12 388 ALA A O 1
ATOM 2797 N N . ASP A 1 389 ? -8.925 19.961 30.635 1.00 84.69 389 ASP A N 1
ATOM 2798 C CA . ASP A 1 389 ? -10.031 19.956 29.667 1.00 84.69 389 ASP A CA 1
ATOM 2799 C C . ASP A 1 389 ? -10.043 18.710 28.768 1.00 84.69 389 ASP A C 1
ATOM 2801 O O . ASP A 1 389 ? -10.916 18.558 27.909 1.00 84.69 389 ASP A O 1
ATOM 2805 N N . ALA A 1 390 ? -9.067 17.811 28.934 1.00 93.44 390 ALA A N 1
ATOM 2806 C CA . ALA A 1 390 ? -8.994 16.610 28.123 1.00 93.44 390 ALA A CA 1
ATOM 2807 C C . ALA A 1 390 ? -10.123 15.651 28.512 1.00 93.44 390 ALA A C 1
ATOM 2809 O O . ALA A 1 390 ? -10.228 15.211 29.660 1.00 93.44 390 ALA A O 1
ATOM 2810 N N . THR A 1 391 ? -10.959 15.305 27.540 1.00 95.19 391 THR A N 1
ATOM 2811 C CA .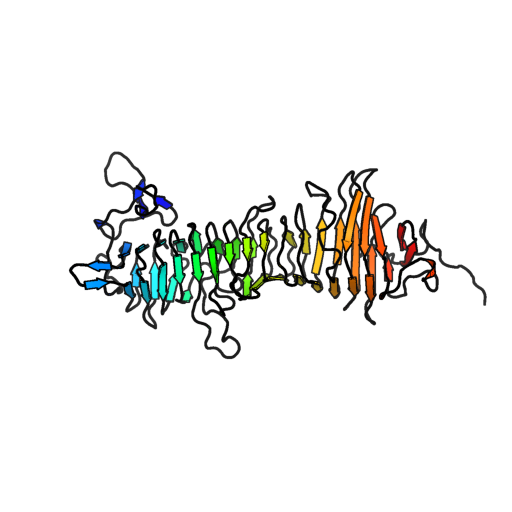 THR A 1 391 ? -11.922 14.206 27.655 1.00 95.19 391 THR A CA 1
ATOM 2812 C C . THR A 1 391 ? -11.843 13.361 26.400 1.00 95.19 391 THR A C 1
ATOM 2814 O O . THR A 1 391 ? -11.540 13.874 25.330 1.00 95.19 391 THR A O 1
ATOM 2817 N N . THR A 1 392 ? -12.089 12.061 26.506 1.00 97.62 392 THR A N 1
ATOM 2818 C CA . THR A 1 392 ? -11.997 11.156 25.354 1.00 97.62 392 THR A CA 1
ATOM 2819 C C . THR A 1 392 ? -13.164 10.194 25.370 1.00 97.62 392 THR A C 1
ATOM 2821 O O . THR A 1 392 ? -13.382 9.530 26.376 1.00 97.62 392 THR A O 1
ATOM 2824 N N . THR A 1 393 ? -13.936 10.097 24.293 1.00 97.88 393 THR A N 1
ATOM 2825 C CA . THR A 1 393 ? -15.086 9.182 24.237 1.00 97.88 393 THR A CA 1
ATOM 2826 C C . THR A 1 393 ? -15.052 8.324 22.982 1.00 97.88 393 THR A C 1
ATOM 2828 O O . THR A 1 393 ? -15.183 8.841 21.879 1.00 97.88 393 THR A O 1
ATOM 2831 N N . LEU A 1 394 ? -14.954 7.007 23.151 1.00 98.44 394 LEU A N 1
ATOM 2832 C CA . LEU A 1 394 ? -15.250 6.046 22.090 1.00 98.44 394 LEU A CA 1
ATOM 2833 C C . LEU A 1 394 ? -16.723 5.641 22.186 1.00 98.44 394 LEU A C 1
ATOM 2835 O O . LEU A 1 394 ? -17.151 5.137 23.223 1.00 98.44 394 LEU A O 1
ATOM 2839 N N . THR A 1 395 ? -17.492 5.825 21.120 1.00 98.44 395 THR A N 1
ATOM 2840 C CA . THR A 1 395 ? -18.887 5.378 21.027 1.00 98.44 395 THR A CA 1
ATOM 2841 C C . THR A 1 395 ? -18.988 4.189 20.083 1.00 98.44 395 THR A C 1
ATOM 2843 O O . THR A 1 395 ? -18.547 4.254 18.940 1.00 98.44 395 THR A O 1
ATOM 2846 N N . ILE A 1 396 ? -19.581 3.100 20.560 1.00 98.69 396 ILE A N 1
ATOM 2847 C CA . ILE A 1 396 ? -19.863 1.893 19.789 1.00 98.69 396 ILE A CA 1
ATOM 2848 C C . ILE A 1 396 ? -21.346 1.919 19.421 1.00 98.69 396 ILE A C 1
ATOM 2850 O O . ILE A 1 396 ? -22.202 1.832 20.307 1.00 98.69 396 ILE A O 1
ATOM 2854 N N . GLY A 1 397 ? -21.655 2.025 18.128 1.00 98.31 397 GLY A N 1
ATOM 2855 C CA . GLY A 1 397 ? -23.037 2.100 17.653 1.00 98.31 397 GLY A CA 1
ATOM 2856 C C . GLY A 1 397 ? -23.842 0.837 17.964 1.00 98.31 397 GLY A C 1
ATOM 2857 O O . GLY A 1 397 ? -24.996 0.905 18.379 1.00 98.31 397 GLY A O 1
ATOM 2858 N N . ASN A 1 398 ? -23.225 -0.336 17.825 1.00 98.56 398 ASN A N 1
ATOM 2859 C CA . ASN A 1 398 ? -23.823 -1.597 18.260 1.00 98.56 398 ASN A CA 1
ATOM 2860 C C . ASN A 1 398 ? -22.735 -2.591 18.655 1.00 98.56 398 ASN A C 1
ATOM 2862 O O . ASN A 1 398 ? -21.927 -2.988 17.819 1.00 98.56 398 ASN A O 1
ATOM 2866 N N . LEU A 1 399 ? -22.714 -3.007 19.916 1.00 98.56 399 LEU A N 1
ATOM 2867 C CA . LEU A 1 399 ? -21.853 -4.087 20.372 1.00 98.56 399 LEU A CA 1
ATOM 2868 C C . LEU A 1 399 ? -22.594 -5.414 20.191 1.00 98.56 399 LEU A C 1
ATOM 2870 O O . LEU A 1 399 ? -23.599 -5.671 20.851 1.00 98.56 399 LEU A O 1
ATOM 2874 N N . VAL A 1 400 ? -22.089 -6.271 19.310 1.00 98.50 400 VAL A N 1
ATOM 2875 C CA . VAL A 1 400 ? -22.629 -7.612 19.066 1.00 98.50 400 VAL A CA 1
ATOM 2876 C C . VAL A 1 400 ? -21.687 -8.642 19.654 1.00 98.50 400 VAL A C 1
ATOM 2878 O O . VAL A 1 400 ? -20.481 -8.621 19.407 1.00 98.50 400 VAL A O 1
ATOM 2881 N N . ARG A 1 401 ? -22.243 -9.582 20.412 1.00 97.12 401 ARG A N 1
ATOM 2882 C CA . ARG A 1 401 ? -21.488 -10.686 20.989 1.00 97.12 401 ARG A CA 1
ATOM 2883 C C . ARG A 1 401 ? -21.860 -12.017 20.349 1.00 97.12 401 ARG A C 1
ATOM 2885 O O . ARG A 1 401 ? -22.995 -12.466 20.491 1.00 97.12 401 ARG A O 1
ATOM 2892 N N . ASN A 1 402 ? -20.863 -12.728 19.824 1.00 97.75 402 ASN A N 1
ATOM 2893 C CA . ASN A 1 402 ? -20.993 -14.162 19.571 1.00 97.75 402 ASN A CA 1
ATOM 2894 C C . ASN A 1 402 ? -20.761 -14.969 20.857 1.00 97.75 402 ASN A C 1
ATOM 2896 O O . ASN A 1 402 ? -19.924 -14.625 21.701 1.00 97.75 402 ASN A O 1
ATOM 2900 N N . VAL A 1 403 ? -21.494 -16.073 21.011 1.00 96.19 403 VAL A N 1
ATOM 2901 C CA . VAL A 1 403 ? -21.331 -16.997 22.145 1.00 96.19 403 VAL A CA 1
ATOM 2902 C C . VAL A 1 403 ? -19.884 -17.503 22.208 1.00 96.19 403 VAL A C 1
ATOM 2904 O O . VAL A 1 403 ? -19.273 -17.784 21.183 1.00 96.19 403 VAL A O 1
ATOM 2907 N N . GLY A 1 404 ? -19.328 -17.601 23.418 1.00 95.31 404 GLY A N 1
ATOM 2908 C CA . GLY A 1 404 ? -17.941 -18.033 23.636 1.00 95.31 404 GLY A CA 1
ATOM 2909 C C . GLY A 1 404 ? -16.890 -16.923 23.529 1.00 95.31 404 GLY A C 1
ATOM 2910 O O . GLY A 1 404 ? -15.711 -17.194 23.729 1.00 95.31 404 GLY A O 1
ATOM 2911 N N . THR A 1 405 ? -17.295 -15.678 23.263 1.00 98.12 405 THR A N 1
ATOM 2912 C CA . THR A 1 405 ? -16.389 -14.518 23.268 1.00 98.12 405 THR A CA 1
ATOM 2913 C C . THR A 1 405 ? -16.511 -13.696 24.548 1.00 98.12 405 THR A C 1
ATOM 2915 O O . THR A 1 405 ? -17.527 -13.768 25.259 1.00 98.12 405 THR A O 1
ATOM 2918 N N . ALA A 1 406 ? -15.469 -12.909 24.817 1.00 96.88 406 ALA A N 1
ATOM 2919 C CA . ALA A 1 406 ? -15.387 -11.964 25.923 1.00 96.88 406 ALA A CA 1
ATOM 2920 C C . ALA A 1 406 ? -14.863 -10.602 25.442 1.00 96.88 406 ALA A C 1
ATOM 2922 O O . ALA A 1 406 ? -14.265 -10.491 24.366 1.00 96.88 406 ALA A O 1
ATOM 2923 N N . VAL A 1 407 ? -15.073 -9.565 26.249 1.00 97.62 407 VAL A N 1
ATOM 2924 C CA . VAL A 1 407 ? -14.529 -8.227 26.005 1.00 97.62 407 VAL A CA 1
ATOM 2925 C C . VAL A 1 407 ? -13.960 -7.631 27.284 1.00 97.62 407 VAL A C 1
ATOM 2927 O O . VAL A 1 407 ? -14.552 -7.766 28.356 1.00 97.62 407 VAL A O 1
ATOM 2930 N N . ASN A 1 408 ? -12.820 -6.958 27.153 1.00 96.44 408 ASN A N 1
ATOM 2931 C CA . ASN A 1 408 ? -12.268 -6.109 28.199 1.00 96.44 408 ASN A CA 1
ATOM 2932 C C . ASN A 1 408 ? -12.376 -4.638 27.798 1.00 96.44 408 ASN A C 1
ATOM 2934 O O . ASN A 1 408 ? -12.017 -4.259 26.682 1.00 96.44 408 ASN A O 1
ATOM 2938 N N . PHE A 1 409 ? -12.830 -3.814 28.729 1.00 97.00 409 PHE A N 1
ATOM 2939 C CA . PHE A 1 409 ? -12.867 -2.370 28.587 1.00 97.00 409 PHE A CA 1
ATOM 2940 C C . PHE A 1 409 ? -11.842 -1.733 29.523 1.00 97.00 409 PHE A C 1
ATOM 2942 O O . PHE A 1 409 ? -11.708 -2.106 30.689 1.00 97.00 409 PHE A O 1
ATOM 2949 N N . THR A 1 410 ? -11.119 -0.739 29.020 1.00 94.44 410 THR A N 1
ATOM 2950 C CA . THR A 1 410 ? -10.290 0.137 29.848 1.00 94.44 410 THR A CA 1
ATOM 2951 C C . THR A 1 410 ? -10.669 1.586 29.585 1.00 94.44 410 THR A C 1
ATOM 2953 O O . THR A 1 410 ? -10.440 2.132 28.507 1.00 94.44 410 THR A O 1
ATOM 2956 N N . SER A 1 411 ? -11.288 2.189 30.591 1.00 91.56 411 SER A N 1
ATOM 2957 C CA . SER A 1 411 ? -11.788 3.560 30.604 1.00 91.56 411 SER A CA 1
ATOM 2958 C C . SER A 1 411 ? -11.661 4.123 32.031 1.00 91.56 411 SER A C 1
ATOM 2960 O O . SER A 1 411 ? -11.180 3.440 32.938 1.00 91.56 411 SER A O 1
ATOM 2962 N N . GLY A 1 412 ? -12.053 5.376 32.235 1.00 85.38 412 GLY A N 1
ATOM 2963 C CA . GLY A 1 412 ? -12.001 6.084 33.509 1.00 85.38 412 GLY A CA 1
ATOM 2964 C C . GLY A 1 412 ? -13.063 7.184 33.572 1.00 85.38 412 GLY A C 1
ATOM 2965 O O . GLY A 1 412 ? -14.063 7.150 32.860 1.00 85.38 412 GLY A O 1
ATOM 2966 N N . LEU A 1 413 ? -12.866 8.183 34.433 1.00 82.19 413 LEU A N 1
ATOM 2967 C CA . LEU A 1 413 ? -13.861 9.247 34.627 1.00 82.19 413 LEU A CA 1
ATOM 2968 C C . LEU A 1 413 ? -13.972 10.193 33.408 1.00 82.19 413 LEU A C 1
ATOM 2970 O O . LEU A 1 413 ? -15.068 10.623 33.020 1.00 82.19 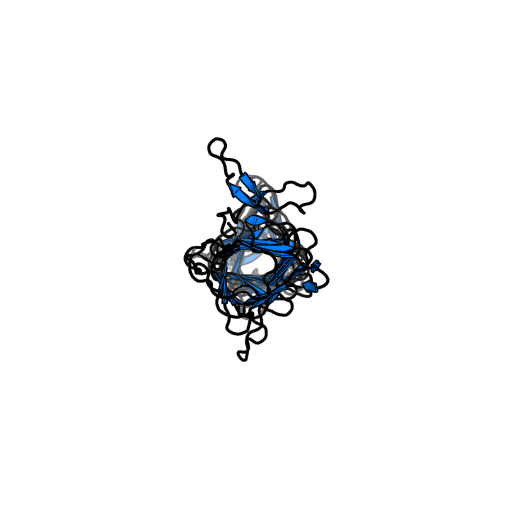413 LEU A O 1
ATOM 2974 N N . TYR A 1 414 ? -12.823 10.500 32.798 1.00 88.62 414 TYR A N 1
ATOM 2975 C CA . TYR A 1 414 ? -12.679 11.473 31.705 1.00 88.62 414 TYR A CA 1
ATOM 2976 C C . TYR A 1 414 ? -12.436 10.823 30.333 1.00 88.62 414 TYR A C 1
ATOM 2978 O O . TYR A 1 414 ? -12.630 11.458 29.300 1.00 88.62 414 TYR A O 1
ATOM 2986 N N . ASN A 1 415 ? -12.084 9.540 30.315 1.00 93.25 415 ASN A N 1
ATOM 2987 C CA . ASN A 1 415 ? -11.981 8.673 29.145 1.00 93.25 415 ASN A CA 1
ATOM 2988 C C . ASN A 1 415 ? -13.104 7.632 29.195 1.00 93.25 415 ASN A C 1
ATOM 2990 O O . ASN A 1 415 ? -13.199 6.898 30.167 1.00 93.25 415 ASN A O 1
ATOM 2994 N N . ARG A 1 416 ? -13.961 7.547 28.181 1.00 95.56 416 ARG A N 1
ATOM 2995 C CA . ARG A 1 416 ? -15.228 6.806 28.239 1.00 95.56 416 ARG A CA 1
ATOM 2996 C C . ARG A 1 416 ? -15.381 5.876 27.050 1.00 95.56 416 ARG A C 1
ATOM 2998 O O . ARG A 1 416 ? -15.029 6.238 25.931 1.00 95.56 416 ARG A O 1
ATOM 3005 N N . VAL A 1 417 ? -16.000 4.725 27.291 1.00 97.62 417 VAL A N 1
ATOM 3006 C CA . VAL A 1 417 ? -16.570 3.879 26.237 1.00 97.62 417 VAL A CA 1
ATOM 3007 C C . VAL A 1 417 ? -18.085 3.945 26.364 1.00 97.62 417 VAL A C 1
ATOM 3009 O O . VAL A 1 417 ? -18.618 3.625 27.421 1.00 97.62 417 VAL A O 1
ATOM 3012 N N . LYS A 1 418 ? -18.793 4.358 25.317 1.00 97.50 418 LYS A N 1
ATOM 3013 C CA . LYS A 1 418 ? -20.258 4.353 25.251 1.0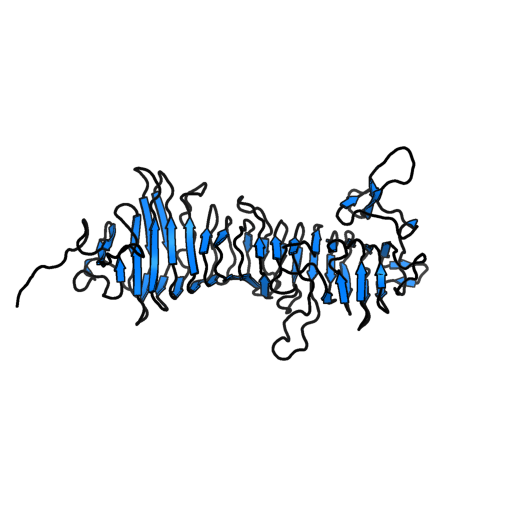0 97.50 418 LYS A CA 1
ATOM 3014 C C . LYS A 1 418 ? -20.735 3.269 24.297 1.00 97.50 418 LYS A C 1
ATOM 3016 O O . LYS A 1 418 ? -20.072 2.979 23.308 1.00 97.50 418 LYS A O 1
ATOM 3021 N N . ILE A 1 419 ? -21.887 2.683 24.599 1.00 97.94 419 ILE A N 1
ATOM 3022 C CA . ILE A 1 419 ? -22.536 1.670 23.768 1.00 97.94 419 ILE A CA 1
ATOM 3023 C C . ILE A 1 419 ? -23.958 2.165 23.518 1.00 97.94 419 ILE A C 1
ATOM 3025 O O . ILE A 1 419 ? -24.691 2.417 24.472 1.00 97.94 419 ILE A O 1
ATOM 3029 N N . GLU A 1 420 ? -24.333 2.336 22.254 1.00 97.50 420 GLU A N 1
ATOM 3030 C CA . GLU A 1 420 ? -25.686 2.773 21.882 1.00 97.50 420 GLU A CA 1
ATOM 3031 C C . GLU A 1 420 ? -26.649 1.586 21.800 1.00 97.50 420 GLU A C 1
ATOM 3033 O O . GLU A 1 420 ? -27.797 1.686 22.235 1.00 97.50 420 GLU A O 1
ATOM 3038 N N . GLN A 1 421 ? -26.179 0.452 21.273 1.00 97.62 421 GLN A N 1
ATOM 3039 C CA . GLN A 1 421 ? -26.944 -0.787 21.176 1.00 97.62 421 GLN A CA 1
ATOM 3040 C C . GLN A 1 421 ? -26.127 -1.992 21.638 1.00 97.62 421 GLN A C 1
ATOM 3042 O O . GLN A 1 421 ? -24.916 -2.058 21.428 1.00 97.62 421 GLN A O 1
ATOM 3047 N N . LEU A 1 422 ? -26.805 -2.968 22.235 1.00 96.88 422 LEU A N 1
ATOM 3048 C CA . LEU A 1 422 ? -26.259 -4.272 22.584 1.00 96.88 422 LEU A CA 1
ATOM 3049 C C . LEU A 1 422 ? -27.084 -5.343 21.867 1.00 96.88 422 LEU A C 1
ATOM 3051 O O . LEU A 1 422 ? -28.279 -5.488 22.123 1.00 96.88 422 LEU A O 1
ATOM 3055 N N . ASN A 1 423 ? -26.446 -6.086 20.961 1.00 95.88 423 ASN A N 1
ATOM 3056 C CA . ASN A 1 423 ? -27.088 -7.096 20.114 1.00 95.88 423 ASN A CA 1
ATOM 3057 C C . ASN A 1 423 ? -28.332 -6.559 19.370 1.00 95.88 423 ASN A C 1
ATOM 3059 O O . ASN A 1 423 ? -29.363 -7.226 19.304 1.00 95.88 423 ASN A O 1
ATOM 3063 N N . GLY A 1 424 ? -28.241 -5.337 18.830 1.00 95.56 424 GLY A N 1
ATOM 3064 C CA . GLY A 1 424 ? -29.306 -4.698 18.042 1.00 95.56 424 GLY A CA 1
ATOM 3065 C C . GLY A 1 424 ? -30.456 -4.085 18.852 1.00 95.56 424 GLY A C 1
ATOM 3066 O O . GLY A 1 424 ? -31.410 -3.584 18.265 1.00 95.56 424 GLY A O 1
ATOM 3067 N N . SER A 1 425 ? -30.390 -4.116 20.186 1.00 95.38 425 SER A N 1
ATOM 3068 C CA . SER A 1 425 ? -31.347 -3.432 21.068 1.00 95.38 425 SER A CA 1
ATOM 3069 C C . SER A 1 425 ? -30.706 -2.201 21.697 1.00 95.38 425 SER A C 1
ATOM 3071 O O . SER A 1 425 ? -29.534 -2.256 22.063 1.00 95.38 425 SER A O 1
ATOM 3073 N N . ALA A 1 426 ? -31.455 -1.106 21.860 1.00 95.81 426 ALA A N 1
ATOM 3074 C CA . ALA A 1 426 ? -30.960 0.098 22.534 1.00 95.81 426 ALA A CA 1
ATOM 3075 C C . ALA A 1 426 ? -30.405 -0.236 23.929 1.00 95.81 426 ALA A C 1
ATOM 3077 O O . ALA A 1 426 ? -31.028 -0.984 24.684 1.00 95.81 426 ALA A O 1
ATOM 3078 N N . PHE A 1 427 ? -29.234 0.307 24.258 1.00 95.38 427 PHE A N 1
ATOM 3079 C CA . PHE A 1 427 ? -28.519 -0.032 25.479 1.00 95.38 427 PHE A CA 1
ATOM 3080 C C . PHE A 1 427 ? -28.654 1.051 26.550 1.00 95.38 427 PHE A C 1
ATOM 3082 O O . PHE A 1 427 ? -28.380 2.231 26.330 1.00 95.38 427 PHE A O 1
ATOM 3089 N N . SER A 1 428 ? -29.063 0.637 27.745 1.00 92.38 428 SER A N 1
ATOM 3090 C CA . SER A 1 428 ? -29.210 1.496 28.915 1.00 92.38 428 SER A CA 1
ATOM 3091 C C . SER A 1 428 ? -28.911 0.727 30.202 1.00 92.38 428 SER A C 1
ATOM 3093 O O . SER A 1 428 ? -28.940 -0.504 30.234 1.00 92.38 428 SER A O 1
ATOM 3095 N N . ALA A 1 429 ? -28.680 1.454 31.299 1.00 86.50 429 ALA A N 1
ATOM 3096 C CA . ALA A 1 429 ? -28.433 0.845 32.609 1.00 86.50 429 ALA A CA 1
ATOM 3097 C C . ALA A 1 429 ? -29.622 -0.006 33.101 1.00 86.50 429 ALA A C 1
ATOM 3099 O O . ALA A 1 429 ? -29.426 -0.982 33.818 1.00 86.50 429 ALA A O 1
ATOM 3100 N N . ALA A 1 430 ? -30.847 0.312 32.668 1.00 83.69 430 ALA A N 1
ATOM 3101 C CA . ALA A 1 430 ? -32.044 -0.457 33.001 1.00 83.69 430 ALA A CA 1
ATOM 3102 C C . ALA A 1 430 ? -32.108 -1.829 32.298 1.00 83.69 430 ALA A C 1
ATOM 3104 O O . ALA A 1 430 ? -32.914 -2.670 32.682 1.00 83.69 430 ALA A O 1
ATOM 3105 N N . ASN A 1 431 ? -31.272 -2.071 31.279 1.00 88.50 431 ASN A N 1
ATOM 3106 C CA . ASN A 1 431 ? -31.215 -3.353 30.568 1.00 88.50 431 ASN A CA 1
ATOM 3107 C C . ASN A 1 431 ? -30.263 -4.367 31.223 1.00 88.50 431 ASN A C 1
ATOM 3109 O O . ASN A 1 431 ? -30.172 -5.504 30.761 1.00 88.50 431 ASN A O 1
ATOM 3113 N N . LEU A 1 432 ? -29.527 -3.969 32.264 1.00 90.19 432 LEU A N 1
ATOM 3114 C CA . LEU A 1 432 ? -28.540 -4.827 32.910 1.00 90.19 432 LEU A CA 1
ATOM 3115 C C . LEU A 1 432 ? -29.218 -5.846 33.828 1.00 90.19 432 LEU A C 1
ATOM 3117 O O . LEU A 1 432 ? -30.035 -5.496 34.676 1.00 90.19 432 LEU A O 1
ATOM 3121 N N . THR A 1 433 ? -28.815 -7.110 33.715 1.00 89.44 433 THR A N 1
ATOM 3122 C CA . THR A 1 433 ? -29.176 -8.151 34.690 1.00 89.44 433 THR A CA 1
ATOM 3123 C C . THR A 1 433 ? -28.105 -8.190 35.773 1.0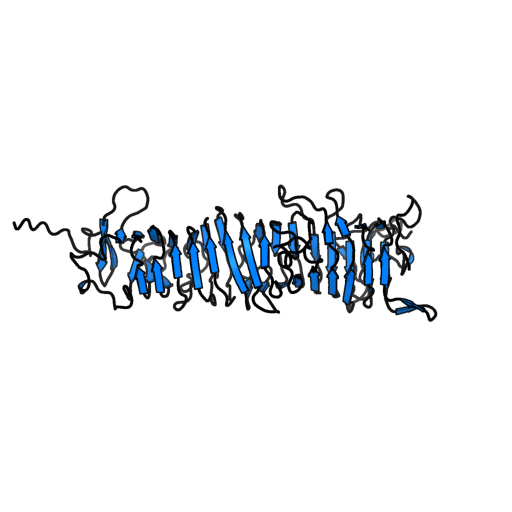0 89.44 433 THR A C 1
ATOM 3125 O O . THR A 1 433 ? -26.918 -8.204 35.454 1.00 89.44 433 THR A O 1
ATOM 3128 N N . ASN A 1 434 ? -28.502 -8.183 37.049 1.00 88.00 434 ASN A N 1
ATOM 3129 C CA . ASN A 1 434 ? -27.586 -8.101 38.200 1.00 88.00 434 ASN A CA 1
ATOM 3130 C C . ASN A 1 434 ? -26.628 -6.897 38.140 1.00 88.00 434 ASN A C 1
ATOM 3132 O O . ASN A 1 434 ? -25.511 -6.956 38.644 1.00 88.00 434 ASN A O 1
ATOM 3136 N N . GLY A 1 435 ? -27.048 -5.816 37.474 1.00 89.56 435 GLY A N 1
ATOM 3137 C CA . GLY A 1 435 ? -26.245 -4.605 37.331 1.00 89.56 435 GLY A CA 1
ATOM 3138 C C . GLY A 1 435 ? -25.002 -4.755 36.452 1.00 89.56 435 GLY A C 1
ATOM 3139 O O . GLY A 1 435 ? -24.162 -3.861 36.473 1.00 89.56 435 GLY A O 1
ATOM 3140 N N . ILE A 1 436 ? -24.870 -5.829 35.665 1.00 94.19 436 ILE A N 1
ATOM 3141 C CA . ILE A 1 436 ? -23.720 -6.058 34.777 1.00 94.19 436 ILE A CA 1
ATOM 3142 C C . ILE A 1 436 ? -24.147 -6.199 33.314 1.00 94.19 436 ILE A C 1
ATOM 3144 O O . ILE A 1 436 ? -25.258 -6.632 33.009 1.00 94.19 436 ILE A O 1
ATOM 3148 N N . ILE A 1 437 ? -23.239 -5.861 32.393 1.00 95.38 437 ILE A N 1
ATOM 3149 C CA . ILE A 1 437 ? -23.432 -6.061 30.940 1.00 95.38 437 ILE A CA 1
ATOM 3150 C C . ILE A 1 437 ? -23.526 -7.564 30.623 1.00 95.38 437 ILE A C 1
ATOM 3152 O O . ILE A 1 437 ? -24.263 -7.998 29.739 1.00 95.38 437 ILE A O 1
ATOM 3156 N N . GLY A 1 438 ? -22.792 -8.368 31.392 1.00 94.38 438 GLY A N 1
ATOM 3157 C CA . GLY A 1 438 ? -22.827 -9.824 31.394 1.00 94.38 438 GLY A CA 1
ATOM 3158 C C . GLY A 1 438 ? -21.496 -10.395 31.873 1.00 94.38 438 GLY A C 1
ATOM 3159 O O . GLY A 1 438 ? -20.479 -9.707 31.855 1.00 94.38 438 GLY A O 1
ATOM 3160 N N . GLY A 1 439 ? -21.469 -11.678 32.248 1.00 93.38 439 GLY A N 1
ATOM 3161 C CA . GLY A 1 439 ? -20.249 -12.339 32.747 1.00 93.38 439 GLY A CA 1
ATOM 3162 C C . GLY A 1 439 ? -19.102 -12.459 31.728 1.00 93.38 439 GLY A C 1
ATOM 3163 O O . GLY A 1 439 ? -18.029 -12.946 32.055 1.00 93.38 439 GLY A O 1
ATOM 3164 N N . TRP A 1 440 ? -19.333 -12.030 30.488 1.00 95.31 440 TRP A N 1
ATOM 3165 C CA . TRP A 1 440 ? -18.372 -11.994 29.386 1.00 95.31 440 TRP A CA 1
ATOM 3166 C C . TRP A 1 440 ? -17.723 -10.614 29.193 1.00 95.31 440 TRP A C 1
ATOM 3168 O O . TRP A 1 440 ? -16.821 -10.484 28.367 1.00 95.31 440 TRP A O 1
ATOM 3178 N N . ALA A 1 441 ? -18.200 -9.591 29.904 1.00 96.69 441 ALA A N 1
ATOM 3179 C CA . ALA A 1 441 ? -17.721 -8.220 29.811 1.00 96.69 441 ALA A CA 1
ATOM 3180 C C . ALA A 1 441 ? -17.053 -7.815 31.127 1.00 96.69 441 ALA A C 1
ATOM 3182 O O . ALA A 1 441 ? -17.671 -7.850 32.195 1.00 96.69 441 ALA A O 1
ATOM 3183 N N . VAL A 1 442 ? -15.790 -7.412 31.041 1.00 95.12 442 VAL A N 1
ATOM 3184 C CA . VAL A 1 442 ? -14.978 -7.024 32.197 1.00 95.12 442 VAL A CA 1
ATOM 3185 C C . VAL A 1 442 ? -14.340 -5.657 31.994 1.00 95.12 442 VAL A C 1
ATOM 3187 O O . VAL A 1 442 ? -14.257 -5.142 30.879 1.00 95.12 442 VAL A O 1
ATOM 3190 N N . MET A 1 443 ? -13.911 -5.075 33.103 1.00 93.25 443 MET A N 1
ATOM 3191 C CA . MET A 1 443 ? -13.198 -3.810 33.182 1.00 93.25 443 MET A CA 1
ATOM 3192 C C . MET A 1 443 ? -11.833 -4.028 33.824 1.00 93.25 443 MET A C 1
ATOM 3194 O O . MET A 1 443 ? -11.736 -4.738 34.827 1.00 93.25 443 MET A O 1
ATOM 3198 N N . GLY A 1 444 ? -10.800 -3.376 33.296 1.00 84.19 444 GLY A N 1
ATOM 3199 C CA . GLY A 1 444 ? -9.487 -3.284 33.938 1.00 84.19 444 GLY A CA 1
ATOM 3200 C C . GLY A 1 444 ? -8.329 -3.203 32.947 1.00 84.19 444 GLY A C 1
ATOM 3201 O O . GLY A 1 444 ? -8.398 -3.750 31.846 1.00 84.19 444 GLY A O 1
ATOM 3202 N N . ALA A 1 445 ? -7.243 -2.548 33.360 1.00 71.44 445 ALA A N 1
ATOM 3203 C CA . ALA A 1 445 ? -6.011 -2.526 32.584 1.00 71.44 445 ALA A CA 1
ATOM 3204 C C . ALA A 1 445 ? -5.395 -3.935 32.529 1.00 71.44 445 ALA A C 1
ATOM 3206 O O . ALA A 1 445 ? -5.393 -4.679 33.514 1.00 71.44 445 ALA A O 1
ATOM 3207 N N . ILE A 1 446 ? -4.875 -4.322 31.364 1.00 56.88 446 ILE A N 1
ATOM 3208 C CA . ILE A 1 446 ? -4.223 -5.625 31.206 1.00 56.88 446 ILE A CA 1
ATOM 3209 C C . ILE A 1 446 ? -3.014 -5.695 32.148 1.00 56.88 446 ILE A C 1
ATOM 3211 O O . ILE A 1 446 ? -2.169 -4.802 32.150 1.00 56.88 446 ILE A O 1
ATOM 3215 N N . GLY A 1 447 ? -2.910 -6.778 32.920 1.00 54.84 447 GLY A N 1
ATOM 3216 C CA . GLY A 1 447 ? -1.739 -7.065 33.754 1.00 54.84 447 GLY A CA 1
ATOM 3217 C C . GLY A 1 447 ? -1.763 -6.452 35.156 1.00 54.84 447 GLY A C 1
ATOM 3218 O O . GLY A 1 447 ? -0.850 -6.729 35.929 1.00 54.84 447 GLY A O 1
ATOM 3219 N N . THR A 1 448 ? -2.796 -5.685 35.530 1.00 57.09 448 THR A N 1
ATOM 3220 C CA . THR A 1 448 ? -2.888 -5.067 36.870 1.00 57.09 448 THR A CA 1
ATOM 3221 C C . THR A 1 448 ? -3.711 -5.862 37.891 1.00 57.09 448 THR A C 1
ATOM 3223 O O . THR A 1 448 ? -4.016 -5.339 38.954 1.00 57.09 448 THR A O 1
ATOM 3226 N N . GLY A 1 449 ? -4.061 -7.125 37.621 1.00 54.06 449 GLY A N 1
ATOM 3227 C CA . GLY A 1 449 ? -4.637 -8.069 38.600 1.00 54.06 449 GLY A CA 1
ATOM 3228 C C . GLY A 1 449 ? -6.071 -7.789 39.082 1.00 54.06 449 GLY A C 1
ATOM 3229 O O . GLY A 1 449 ? -6.757 -8.723 39.490 1.00 54.06 449 GLY A O 1
ATOM 3230 N N . THR A 1 450 ? -6.559 -6.552 38.996 1.00 64.50 450 THR A N 1
ATOM 3231 C CA . THR A 1 450 ? -7.910 -6.171 39.426 1.00 64.50 450 THR A CA 1
ATOM 3232 C C . THR A 1 450 ? -8.835 -6.051 38.216 1.00 64.50 450 THR A C 1
ATOM 3234 O O . THR A 1 450 ? -8.840 -5.031 37.527 1.00 64.50 450 THR A O 1
ATOM 3237 N N . HIS A 1 451 ? -9.624 -7.096 37.955 1.00 76.56 451 HIS A N 1
ATOM 3238 C CA . HIS A 1 451 ? -10.711 -7.063 36.975 1.00 76.56 451 HIS A CA 1
ATOM 3239 C C . HIS A 1 451 ? -12.059 -7.094 37.685 1.00 76.56 451 HIS A C 1
ATOM 3241 O O . HIS A 1 451 ? -12.286 -7.923 38.563 1.00 76.56 451 HIS A O 1
ATOM 3247 N N . HIS A 1 452 ? -12.953 -6.183 37.312 1.00 89.81 452 HIS A N 1
ATOM 3248 C CA . HIS A 1 452 ? -14.332 -6.153 37.802 1.00 89.81 452 HIS A CA 1
ATOM 3249 C C . HIS A 1 452 ? -15.275 -6.473 36.641 1.00 89.81 452 HIS A C 1
ATOM 3251 O O . HIS A 1 452 ? -14.932 -6.240 35.478 1.00 89.81 452 HIS A O 1
ATOM 3257 N N . PHE A 1 453 ? -16.481 -6.967 36.929 1.00 93.62 453 PHE A N 1
ATOM 3258 C CA . PHE A 1 453 ? -17.510 -7.037 35.893 1.00 93.62 453 PHE A CA 1
ATOM 3259 C C . PHE A 1 453 ? -17.826 -5.636 35.363 1.00 93.62 453 PHE A C 1
ATOM 3261 O O . PHE A 1 453 ? -17.871 -4.660 36.120 1.00 93.62 453 PHE A O 1
ATOM 3268 N N . ALA A 1 454 ? -18.036 -5.547 34.051 1.00 94.81 454 ALA A N 1
ATOM 3269 C CA . ALA A 1 454 ? -18.453 -4.309 33.421 1.00 94.81 454 ALA A CA 1
ATOM 3270 C C . ALA A 1 454 ? -19.926 -4.024 33.742 1.00 94.81 454 ALA A C 1
ATOM 3272 O O . ALA A 1 454 ? -20.787 -4.902 33.630 1.00 94.81 454 ALA A O 1
ATOM 3273 N N . THR A 1 455 ? -20.213 -2.774 34.084 1.00 94.00 455 THR A N 1
ATOM 3274 C CA . THR A 1 455 ? -21.557 -2.204 34.211 1.00 94.00 455 THR A CA 1
ATOM 3275 C C . THR A 1 455 ? -21.701 -0.998 33.277 1.00 94.00 455 THR A C 1
ATOM 3277 O O . THR A 1 455 ? -20.795 -0.701 32.494 1.00 94.00 455 THR A O 1
ATOM 3280 N N . TYR A 1 456 ? -22.835 -0.305 33.329 1.00 94.06 456 TYR A N 1
ATOM 3281 C CA . TYR A 1 456 ? -23.117 0.841 32.475 1.00 94.06 456 TYR A CA 1
ATOM 3282 C C . TYR A 1 456 ? -23.790 1.989 33.230 1.00 94.06 456 TYR A C 1
ATOM 3284 O O . TYR A 1 456 ? -24.688 1.784 34.043 1.00 94.06 456 TYR A O 1
ATOM 3292 N N . SER A 1 457 ? -23.384 3.210 32.891 1.00 91.94 457 SER A N 1
ATOM 3293 C CA . SER A 1 457 ? -23.974 4.475 33.317 1.00 91.94 457 SER A CA 1
ATOM 3294 C C . SER A 1 457 ? -24.325 5.306 32.078 1.00 91.94 457 SER A C 1
ATOM 3296 O O . SER A 1 457 ? -23.468 5.478 31.211 1.00 91.94 457 SER A O 1
ATOM 3298 N N . PRO A 1 458 ? -25.529 5.901 31.976 1.00 89.00 458 PRO A N 1
ATOM 3299 C CA . PRO A 1 458 ? -25.862 6.785 30.854 1.00 89.00 458 PRO A CA 1
ATOM 3300 C C . PRO A 1 458 ? -24.926 8.002 30.729 1.00 89.00 458 PRO A C 1
ATOM 3302 O O . PRO A 1 458 ? -24.715 8.526 29.634 1.00 89.00 458 PRO A O 1
ATOM 3305 N N . ILE A 1 459 ? -24.346 8.446 31.851 1.00 88.81 459 ILE A N 1
ATOM 3306 C CA . ILE A 1 459 ? -23.445 9.605 31.907 1.00 88.81 459 ILE A CA 1
ATOM 3307 C C . ILE A 1 459 ? -22.023 9.189 31.514 1.00 88.81 459 ILE A C 1
ATOM 3309 O O . ILE A 1 459 ? -21.425 9.784 30.611 1.00 88.81 459 ILE A O 1
ATOM 3313 N N . TYR A 1 460 ? -21.495 8.156 32.176 1.00 91.06 460 TYR A N 1
ATOM 3314 C CA . TYR A 1 460 ? -20.079 7.784 32.098 1.00 91.06 460 TYR A CA 1
ATOM 3315 C C . TYR A 1 460 ? -19.772 6.661 31.097 1.00 91.06 460 TYR A C 1
ATOM 3317 O O . TYR A 1 460 ? -18.613 6.471 30.741 1.00 91.06 460 TYR A O 1
ATOM 3325 N N . GLY A 1 461 ? -20.788 5.975 30.571 1.00 94.81 461 GLY A N 1
ATOM 3326 C CA . GLY A 1 461 ? -20.618 4.849 29.657 1.00 94.81 461 GLY A CA 1
ATOM 3327 C C . GLY A 1 461 ? -20.353 3.540 30.402 1.00 94.81 461 GLY A C 1
ATOM 3328 O O . GLY A 1 461 ? -20.998 3.261 31.407 1.00 94.81 461 GLY A O 1
ATOM 3329 N N . VAL A 1 462 ? -19.436 2.717 29.901 1.00 95.44 462 VAL A N 1
ATOM 3330 C CA . VAL A 1 462 ? -19.005 1.458 30.522 1.00 95.44 462 VAL A CA 1
ATOM 3331 C C . VAL A 1 462 ? -18.014 1.740 31.655 1.00 95.44 462 VAL A C 1
ATOM 3333 O O . VAL A 1 462 ? -17.080 2.527 31.476 1.00 95.44 462 VAL A O 1
ATOM 3336 N N . GLY A 1 463 ? -18.199 1.076 32.799 1.00 93.31 463 GLY A N 1
ATOM 3337 C CA . GLY A 1 463 ? -17.319 1.200 33.965 1.00 93.31 463 GLY A CA 1
ATOM 3338 C C . GLY A 1 463 ? -17.311 -0.030 34.865 1.00 93.31 463 GLY A C 1
ATOM 3339 O O . GLY A 1 463 ? -18.072 -0.977 34.659 1.00 93.31 463 GLY A O 1
ATOM 3340 N N . ALA A 1 464 ? -16.406 -0.038 35.844 1.00 92.19 464 ALA A N 1
ATOM 3341 C CA . ALA A 1 464 ? -16.217 -1.158 36.762 1.00 92.19 464 ALA A CA 1
ATOM 3342 C C . ALA A 1 464 ? -17.307 -1.173 37.841 1.00 92.19 464 ALA A C 1
ATOM 3344 O O . ALA A 1 464 ? -17.570 -0.157 38.487 1.00 92.19 464 ALA A O 1
ATOM 3345 N N . MET A 1 465 ? -17.912 -2.335 38.086 1.00 90.62 465 MET A N 1
ATOM 3346 C CA . MET A 1 465 ? -18.862 -2.486 39.188 1.00 90.62 465 MET A CA 1
ATOM 3347 C C . MET A 1 465 ? -18.197 -2.179 40.540 1.00 90.62 465 MET A C 1
ATOM 3349 O O . MET A 1 465 ? -17.067 -2.603 40.791 1.00 90.62 465 MET A O 1
ATOM 3353 N N . GLY A 1 466 ? -18.886 -1.436 41.407 1.00 86.81 466 GLY A N 1
ATOM 3354 C CA . GLY A 1 466 ? -18.366 -0.997 42.706 1.00 86.81 466 GLY A CA 1
ATOM 3355 C C . GLY A 1 466 ? -17.499 0.263 42.676 1.00 86.81 466 GLY A C 1
ATOM 3356 O O . GLY A 1 466 ? -16.885 0.569 43.691 1.00 86.81 466 GLY A O 1
ATOM 3357 N N . THR A 1 467 ? -17.436 0.980 41.550 1.00 87.69 467 THR A N 1
ATOM 3358 C CA . THR A 1 467 ? -16.731 2.273 41.446 1.00 87.69 467 THR A CA 1
ATOM 3359 C C . THR A 1 467 ? -17.700 3.456 41.402 1.00 87.69 467 THR A C 1
ATOM 3361 O O . THR A 1 467 ? -18.882 3.290 41.098 1.00 87.69 467 THR A O 1
ATOM 3364 N N . ASP A 1 468 ? -17.212 4.657 41.718 1.00 84.50 468 ASP A N 1
ATOM 3365 C CA . ASP A 1 468 ? -18.036 5.868 41.758 1.00 84.50 468 ASP A CA 1
ATOM 3366 C C . ASP A 1 468 ? -18.736 6.139 40.419 1.00 84.50 468 ASP A C 1
ATOM 3368 O O . ASP A 1 468 ? -18.130 6.086 39.349 1.00 84.50 468 ASP A O 1
ATOM 3372 N N . GLY A 1 469 ? -20.032 6.455 40.479 1.00 84.69 469 GLY A N 1
ATOM 3373 C CA . GLY A 1 469 ? -20.864 6.672 39.289 1.00 84.69 469 GLY A CA 1
ATOM 3374 C C . GLY A 1 469 ? -21.400 5.389 38.638 1.00 84.69 469 GLY A C 1
ATOM 3375 O O . GLY A 1 469 ? -22.093 5.478 37.619 1.00 84.69 469 GLY A O 1
ATOM 3376 N N . PHE A 1 470 ? -21.127 4.224 39.235 1.00 88.81 470 PHE A N 1
ATOM 3377 C CA . PHE A 1 470 ? -21.534 2.901 38.765 1.00 88.81 470 PHE A CA 1
ATOM 3378 C C . PHE A 1 470 ? -22.219 2.083 39.870 1.00 88.81 470 PHE A C 1
ATOM 3380 O O . PHE A 1 470 ? -22.104 2.379 41.058 1.00 88.81 470 PHE A O 1
ATOM 3387 N N . LEU A 1 471 ? -22.970 1.048 39.476 1.00 85.00 471 LEU A N 1
ATOM 3388 C CA . LEU A 1 471 ? -23.660 0.168 40.423 1.00 85.00 471 LEU A CA 1
ATOM 3389 C C . LEU A 1 471 ? -22.655 -0.577 41.314 1.00 85.00 471 LEU A C 1
ATOM 3391 O O . LEU A 1 471 ? -21.612 -1.031 40.840 1.00 85.00 471 LEU A O 1
ATOM 3395 N N . GLY A 1 472 ? -22.974 -0.702 42.603 1.00 82.75 472 GLY A N 1
ATOM 3396 C CA . GLY A 1 472 ? -22.179 -1.447 43.580 1.00 82.75 472 GLY A CA 1
ATOM 3397 C C . GLY A 1 472 ? -22.540 -2.929 43.657 1.00 82.75 472 GLY A C 1
ATOM 3398 O O . GLY A 1 472 ? -23.597 -3.347 43.187 1.00 82.75 472 GLY A O 1
ATOM 3399 N N . TYR A 1 473 ? -21.674 -3.720 44.297 1.00 81.38 473 TYR A N 1
ATOM 3400 C CA . TYR A 1 473 ? -22.021 -5.086 44.695 1.00 81.38 473 TYR A CA 1
ATOM 3401 C C . TYR A 1 473 ? -23.164 -5.032 45.716 1.00 81.38 473 TYR A C 1
ATOM 3403 O O . TYR A 1 473 ? -23.101 -4.280 46.690 1.00 81.38 473 TYR A O 1
ATOM 3411 N N . SER A 1 474 ? -24.219 -5.817 45.500 1.00 73.50 474 SER A N 1
ATOM 3412 C CA . SER A 1 474 ? -25.266 -5.966 46.505 1.00 73.50 474 SER A CA 1
ATOM 3413 C C . SER A 1 474 ? -24.750 -6.846 47.641 1.00 73.50 474 SER A C 1
ATOM 3415 O O . SER A 1 474 ? -24.533 -8.039 47.445 1.00 73.50 474 SER A O 1
ATOM 3417 N N . ASN A 1 475 ? -24.626 -6.290 48.843 1.00 61.03 475 ASN A N 1
ATOM 3418 C CA . ASN A 1 475 ? -24.288 -7.052 50.052 1.00 61.03 475 ASN A CA 1
ATOM 3419 C C . ASN A 1 475 ? -25.518 -7.742 50.672 1.00 61.03 475 ASN A C 1
ATOM 3421 O O . ASN A 1 475 ? -25.527 -8.031 51.866 1.00 61.03 475 ASN A O 1
ATOM 3425 N N . ALA A 1 476 ? -26.586 -7.951 49.898 1.00 54.03 476 ALA A N 1
ATOM 3426 C CA . ALA A 1 476 ? -27.803 -8.577 50.389 1.00 54.03 476 ALA A CA 1
ATOM 3427 C C . ALA A 1 476 ? -27.560 -10.079 50.588 1.00 54.03 476 ALA A C 1
ATOM 3429 O O . ALA A 1 476 ? -27.787 -10.887 49.693 1.00 54.03 476 ALA A O 1
ATOM 3430 N N . THR A 1 477 ? -27.087 -10.451 51.776 1.00 46.97 477 THR A N 1
ATOM 3431 C CA . THR A 1 477 ? -27.263 -11.800 52.312 1.00 46.97 477 THR A CA 1
ATOM 3432 C C . THR A 1 477 ? -28.723 -11.933 52.731 1.00 46.97 477 THR A C 1
ATOM 3434 O O . THR A 1 477 ? -29.069 -11.699 53.887 1.00 46.97 477 THR A O 1
ATOM 3437 N N . THR A 1 478 ? -29.602 -12.221 51.782 1.00 47.00 478 THR A N 1
ATOM 3438 C CA . THR A 1 478 ? -30.932 -12.749 52.095 1.00 47.00 478 THR A CA 1
ATOM 3439 C C . THR A 1 478 ? -30.997 -14.160 51.543 1.00 47.00 478 THR A C 1
ATOM 3441 O O . THR A 1 478 ? -31.434 -14.353 50.409 1.00 47.00 478 THR A O 1
ATOM 3444 N N . ASP A 1 479 ? -30.484 -15.092 52.344 1.00 43.19 479 ASP A N 1
ATOM 3445 C CA . ASP A 1 479 ? -31.044 -16.441 52.463 1.00 43.19 479 ASP A CA 1
ATOM 3446 C C . ASP A 1 479 ? -32.004 -16.441 53.660 1.00 43.19 479 ASP A C 1
ATOM 3448 O O . ASP A 1 479 ? -31.636 -15.826 54.695 1.00 43.19 479 ASP A O 1
#

Foldseek 3Di:
DQQADFQLPDWDAPDPQQPRIATWGFDDDDPDTDTDHDDPVNEDEQDQEAEQDDPPPPQAGEYEYEADADPNRGAQEHEHAAEGEYQEYEYYPAREYEYEAPHEYEHQQLHYEYTAPYAYEYYHEEDEDAPNGHANEHECQDEYEYQYAYAHADAAPPLDHRYEYHHAYEYEQHYQFDPDPPRRQEHPHHHAHEYEYQYHEYEYHASYACSPPAQYAYAQQEYEYAQQQYEHHYQHYAPQDQAAQGGYEYEHDHAEYEYEYENYQGEHRHEYEERYEYEYYYAHEYEYRYEYHHQEAYEYAHHEYEYEEHAAPARYQEYEFHNYEYEDDAQPHPHADAERDHQAHEYEYAQGEYEYEWHAPEEHHYEHHEYEDDHEEYEYEYHWHHDDNTAYEYEYAEYEYDPPYAYEYEADQRTAYAYQYYNNHGDDQVPDDQQAPDPRYWYDDPPPPDIAGWGQAPVRHIDHECDPRGHHHDPDPDD

Mean predicted aligned error: 6.33 Å

Secondary structure (DSSP, 8-state):
------EEEEEE-SSSSSTT-EEEEE-SSTT---EEEPPGGGSEE--SEE-PPPTTTTTT-EEEEE-EEETTEEE-EEEE-S-EEEEEEEEETT-EEEEEEEEEEEEEEEEEEE-TT-EEEEEEEEEEEETTSPPEEEEESSEEEE-SEEEEE--SSS--EEEEEESSSEEEE-PPBP-STT-TTBB--EEESEEEE-SSEEEEPTT-BTSS-TTEEEEE-SSEEE-TT-EEEEEEEE----STT-S-EEE-SSS-EEEEE-S--SEE-SEEEESEEEEEESSSEEEE-SBEEE-S-EEEESSEEEE-TT-B-TT-S-EEEEB-EEEEE-TTSSS--S-SS-TT--EEEES-EEEEEPPTTSEEEEEEEEEEEEESEEEEEEEPPSSTT-EEEEEEEEEEE-TT-EEEEE--SSEEEEESEETTEE--GGG-BTTBS-TTEEE--TTSS--EEEEEETTTEEEETTSTTSPPP------

Radius of gyration: 28.86 Å; Cα contacts (8 Å, |Δi|>4): 1601; chains: 1; bounding box: 72×48×99 Å

pLDDT: mean 91.91, std 10.16, range [39.28, 98.81]